Protein AF-0000000080441624 (afdb_homodimer)

Organism: Brassica campestris (NCBI:txid3711)

Radius of gyration: 22.71 Å; Cα contacts (8 Å, |Δi|>4): 650; chains: 2; bounding box: 48×63×64 Å

Sequence (480 aa):
MASLTKIACPIVMTSLLIFSRSLISMWFLSHLGKVELAGGALAMGFGNITGVSVLKGLSVGMDPICGQAFGAKRWTVLSHTFQKMFCLLTAVSIPIAVAWLNIEPIFLRLGQDPDITRVAKSYMVFFVPELLAQAMLHPLRTFLRTQGLTSPLTISAIISILLHPLFNYVFVVRMRLGVEGVAVAMAFNTMNINVGLLVYTCFSDSLIKPWQGLALRSLFRGWWPLLSRAAPIYFKPTFFMASLTKIACPIVMTSLLIFSRSLISMWFLSHLGKVELAGGALAMGFGNITGVSVLKGLSVGMDPICGQAFGAKRWTVLSHTFQKMFCLLTAVSIPIAVAWLNIEPIFLRLGQDPDITRVAKSYMVFFVPELLAQAMLHPLRTFLRTQGLTSPLTISAIISILLHPLFNYVFVVRMRLGVEGVAVAMAFNTMNINVGLLVYTCFSDSLIKPWQGLALRSLFRGWWPLLSRAAPIYFKPTFF

Structure (mmCIF, N/CA/C/O backbone):
data_AF-0000000080441624-model_v1
#
loop_
_entity.id
_entity.type
_entity.pdbx_description
1 polymer 'Polysaccharide biosynthesis protein C-terminal domain-containing protein'
#
loop_
_atom_site.group_PDB
_atom_site.id
_atom_site.type_symbol
_atom_site.label_atom_id
_atom_site.label_alt_id
_atom_site.label_comp_id
_atom_site.label_asym_id
_atom_site.label_entity_id
_atom_site.label_seq_id
_atom_site.pdbx_PDB_ins_code
_atom_site.Cartn_x
_atom_site.Cartn_y
_atom_site.Cartn_z
_atom_site.occupancy
_atom_site.B_iso_or_equiv
_atom_site.auth_seq_id
_atom_site.auth_comp_id
_atom_site.auth_asym_id
_atom_site.auth_atom_id
_atom_site.pdbx_PDB_model_num
ATOM 1 N N . MET A 1 1 ? -13.398 19.281 -4.23 1 57.91 1 MET A N 1
ATOM 2 C CA . MET A 1 1 ? -13.289 18.016 -4.926 1 57.91 1 MET A CA 1
ATOM 3 C C . MET A 1 1 ? -12.172 18.047 -5.961 1 57.91 1 MET A C 1
ATOM 5 O O . MET A 1 1 ? -11.398 17.094 -6.082 1 57.91 1 MET A O 1
ATOM 9 N N . ALA A 1 2 ? -12.016 19.172 -6.527 1 62.81 2 ALA A N 1
ATOM 10 C CA . ALA A 1 2 ? -11.023 19.266 -7.594 1 62.81 2 ALA A CA 1
ATOM 11 C C . ALA A 1 2 ? -9.609 19.109 -7.035 1 62.81 2 ALA A C 1
ATOM 13 O O . ALA A 1 2 ? -8.773 18.406 -7.617 1 62.81 2 ALA A O 1
ATOM 14 N N . SER A 1 3 ? -9.398 19.641 -5.77 1 68.75 3 SER A N 1
ATOM 15 C CA . SER A 1 3 ? -8.07 19.531 -5.168 1 68.75 3 SER A CA 1
ATOM 16 C C . SER A 1 3 ? -7.754 18.094 -4.777 1 68.75 3 SER A C 1
ATOM 18 O O . SER A 1 3 ? -6.641 17.625 -4.996 1 68.75 3 SER A O 1
ATOM 20 N N . LEU A 1 4 ? -8.75 17.469 -4.332 1 74.12 4 LEU A N 1
ATOM 21 C CA . LEU A 1 4 ? -8.562 16.078 -3.924 1 74.12 4 LEU A CA 1
ATOM 22 C C . LEU A 1 4 ? -8.258 15.203 -5.129 1 74.12 4 LEU A C 1
ATOM 24 O O . LEU A 1 4 ? -7.371 14.344 -5.066 1 74.12 4 LEU A O 1
ATOM 28 N N . THR A 1 5 ? -9.008 15.57 -6.203 1 75.62 5 THR A N 1
ATOM 29 C CA . THR A 1 5 ? -8.82 14.758 -7.402 1 75.62 5 THR A CA 1
ATOM 30 C C . THR A 1 5 ? -7.457 15.047 -8.039 1 75.62 5 THR A C 1
ATOM 32 O O . THR A 1 5 ? -6.828 14.141 -8.594 1 75.62 5 THR A O 1
ATOM 35 N N . LYS A 1 6 ? -7.02 16.297 -7.863 1 79 6 LYS A N 1
ATOM 36 C CA . LYS A 1 6 ? -5.727 16.688 -8.422 1 79 6 LYS A CA 1
ATOM 37 C C . LYS A 1 6 ? -4.582 15.969 -7.699 1 79 6 LYS A C 1
ATOM 39 O O . LYS A 1 6 ? -3.562 15.648 -8.312 1 79 6 LYS A O 1
ATOM 44 N N . ILE A 1 7 ? -4.828 15.688 -6.496 1 75.88 7 ILE A N 1
ATOM 45 C CA . ILE A 1 7 ? -3.816 14.992 -5.707 1 75.88 7 ILE A CA 1
ATOM 46 C C . ILE A 1 7 ? -4.016 13.484 -5.82 1 75.88 7 ILE A C 1
ATOM 48 O O . ILE A 1 7 ? -3.051 12.742 -6.023 1 75.88 7 ILE A O 1
ATOM 52 N N . ALA A 1 8 ? -5.215 13.102 -5.871 1 80.38 8 ALA A N 1
ATOM 53 C CA . ALA A 1 8 ? -5.547 11.688 -5.773 1 80.38 8 ALA A CA 1
ATOM 54 C C . ALA A 1 8 ? -5.328 10.977 -7.109 1 80.38 8 ALA A C 1
ATOM 56 O O . ALA A 1 8 ? -4.879 9.828 -7.145 1 80.38 8 ALA A O 1
ATOM 57 N N . CYS A 1 9 ? -5.566 11.562 -8.203 1 83.69 9 CYS A N 1
ATOM 58 C CA . CYS A 1 9 ? -5.504 10.922 -9.508 1 83.69 9 CYS A CA 1
ATOM 59 C C . CYS A 1 9 ? -4.074 10.523 -9.859 1 83.69 9 CYS A C 1
ATOM 61 O O . CYS A 1 9 ? -3.818 9.375 -10.227 1 83.69 9 CYS A O 1
ATOM 63 N N . PRO A 1 10 ? -3.16 11.445 -9.672 1 83.5 10 PRO A N 1
ATOM 64 C CA . PRO A 1 10 ? -1.771 11.047 -9.906 1 83.5 10 PRO A CA 1
ATOM 65 C C . PRO A 1 10 ? -1.329 9.883 -9.016 1 83.5 10 PRO A C 1
ATOM 67 O O . PRO A 1 10 ? -0.574 9.016 -9.461 1 83.5 10 PRO A O 1
ATOM 70 N N . ILE A 1 11 ? -1.864 9.852 -7.895 1 81.81 11 ILE A N 1
ATOM 71 C CA . ILE A 1 11 ? -1.479 8.805 -6.953 1 81.81 11 ILE A CA 1
ATOM 72 C C . ILE A 1 11 ? -2.016 7.457 -7.426 1 81.81 11 ILE A C 1
ATOM 74 O O . ILE A 1 11 ? -1.296 6.457 -7.414 1 81.81 11 ILE A O 1
ATOM 78 N N . VAL A 1 12 ? -3.195 7.438 -7.895 1 84.12 12 VAL A N 1
ATOM 79 C CA . VAL A 1 12 ? -3.795 6.219 -8.43 1 84.12 12 VAL A CA 1
ATOM 80 C C . VAL A 1 12 ? -2.996 5.738 -9.641 1 84.12 12 VAL A C 1
ATOM 82 O O . VAL A 1 12 ? -2.699 4.547 -9.758 1 84.12 12 VAL A O 1
ATOM 85 N N . MET A 1 13 ? -2.678 6.617 -10.406 1 86.38 13 MET A N 1
ATOM 86 C CA . MET A 1 13 ? -1.897 6.293 -11.594 1 86.38 13 MET A CA 1
ATOM 87 C C . MET A 1 13 ? -0.553 5.684 -11.211 1 86.38 13 MET A C 1
ATOM 89 O O . MET A 1 13 ? -0.123 4.695 -11.812 1 86.38 13 MET A O 1
ATOM 93 N N . THR A 1 14 ? 0.026 6.301 -10.258 1 86.88 14 THR A N 1
ATOM 94 C CA . THR A 1 14 ? 1.32 5.805 -9.805 1 86.88 14 THR A CA 1
ATOM 95 C C . THR A 1 14 ? 1.199 4.379 -9.281 1 86.88 14 THR A C 1
ATOM 97 O O . THR A 1 14 ? 2.057 3.535 -9.555 1 86.88 14 THR A O 1
ATOM 100 N N . SER A 1 15 ? 0.177 4.137 -8.562 1 83.62 15 SER A N 1
ATOM 101 C CA . SER A 1 15 ? -0.032 2.807 -8.008 1 83.62 15 SER A CA 1
ATOM 102 C C . SER A 1 15 ? -0.187 1.763 -9.109 1 83.62 15 SER A C 1
ATOM 104 O O . SER A 1 15 ? 0.355 0.661 -9.008 1 83.62 15 SER A O 1
ATOM 106 N N . LEU A 1 16 ? -0.844 2.082 -10.125 1 81.88 16 LEU A N 1
ATOM 107 C CA . LEU A 1 16 ? -1.052 1.18 -11.258 1 81.88 16 LEU A CA 1
ATOM 108 C C . LEU A 1 16 ? 0.255 0.932 -12 1 81.88 16 LEU A C 1
ATOM 110 O O . LEU A 1 16 ? 0.522 -0.191 -12.438 1 81.88 16 LEU A O 1
ATOM 114 N N . LEU A 1 17 ? 0.977 1.974 -12.102 1 85.94 17 LEU A N 1
ATOM 115 C CA . LEU A 1 17 ? 2.27 1.861 -12.766 1 85.94 17 LEU A CA 1
ATOM 116 C C . LEU A 1 17 ? 3.207 0.945 -11.984 1 85.94 17 LEU A C 1
ATOM 118 O O . LEU A 1 17 ? 3.861 0.078 -12.562 1 85.94 17 LEU A O 1
ATOM 122 N N . ILE A 1 18 ? 3.156 1.083 -10.672 1 81.81 18 ILE A N 1
ATOM 123 C CA . ILE A 1 18 ? 4.008 0.263 -9.82 1 81.81 18 ILE A CA 1
ATOM 124 C C . ILE A 1 18 ? 3.559 -1.195 -9.891 1 81.81 18 ILE A C 1
ATOM 126 O O . ILE A 1 18 ? 4.391 -2.105 -9.914 1 81.81 18 ILE A O 1
ATOM 130 N N . PHE A 1 19 ? 2.318 -1.406 -10.039 1 80.38 19 PHE A N 1
ATOM 131 C CA . PHE A 1 19 ? 1.807 -2.764 -10.195 1 80.38 19 PHE A CA 1
ATOM 132 C C . PHE A 1 19 ? 2.223 -3.346 -11.539 1 80.38 19 PHE A C 1
ATOM 134 O O . PHE A 1 19 ? 2.543 -4.535 -11.641 1 80.38 19 PHE A O 1
ATOM 141 N N . SER A 1 20 ? 2.25 -2.57 -12.539 1 86.38 20 SER A N 1
ATOM 142 C CA . SER A 1 20 ? 2.639 -3.006 -13.875 1 86.38 20 SER A CA 1
ATOM 143 C C . SER A 1 20 ? 4.082 -3.5 -13.898 1 86.38 20 SER A C 1
ATOM 145 O O . SER A 1 20 ? 4.426 -4.391 -14.68 1 86.38 20 SER A O 1
ATOM 147 N N . ARG A 1 21 ? 4.848 -2.91 -13.047 1 89.5 21 ARG A N 1
ATOM 148 C CA . ARG A 1 21 ? 6.242 -3.32 -12.93 1 89.5 21 ARG A CA 1
ATOM 149 C C . ARG A 1 21 ? 6.355 -4.801 -12.594 1 89.5 21 ARG A C 1
ATOM 151 O O . ARG A 1 21 ? 7.203 -5.508 -13.141 1 89.5 21 ARG A O 1
ATOM 158 N N . SER A 1 22 ? 5.535 -5.23 -11.734 1 87.19 22 SER A N 1
ATOM 159 C CA . SER A 1 22 ? 5.535 -6.633 -11.328 1 87.19 22 SER A CA 1
ATOM 160 C C . SER A 1 22 ? 5.109 -7.543 -12.477 1 87.19 22 SER A C 1
ATOM 162 O O . SER A 1 22 ? 5.66 -8.633 -12.656 1 87.19 22 SER A O 1
ATOM 164 N N . LEU A 1 23 ? 4.203 -7.09 -13.297 1 83.31 23 LEU A N 1
ATOM 165 C CA . LEU A 1 23 ? 3.721 -7.875 -14.422 1 83.31 23 LEU A CA 1
ATOM 166 C C . LEU A 1 23 ? 4.809 -8.039 -15.477 1 83.31 23 LEU A C 1
ATOM 168 O O . LEU A 1 23 ? 4.977 -9.125 -16.047 1 83.31 23 LEU A O 1
ATOM 172 N N . ILE A 1 24 ? 5.484 -7.016 -15.703 1 92.19 24 ILE A N 1
ATOM 173 C CA . ILE A 1 24 ? 6.566 -7.047 -16.688 1 92.19 24 ILE A CA 1
ATOM 174 C C . ILE A 1 24 ? 7.66 -8 -16.219 1 92.19 24 ILE A C 1
ATOM 176 O O . ILE A 1 24 ? 8.18 -8.797 -17 1 92.19 24 ILE A O 1
ATOM 180 N N . SER A 1 25 ? 7.996 -7.934 -14.945 1 93.38 25 SER A N 1
ATOM 181 C CA . SER A 1 25 ? 9.016 -8.82 -14.391 1 93.38 25 SER A CA 1
ATOM 182 C C . SER A 1 25 ? 8.578 -10.281 -14.477 1 93.38 25 SER A C 1
ATOM 184 O O . SER A 1 25 ? 9.391 -11.156 -14.805 1 93.38 25 SER A O 1
ATOM 186 N N . MET A 1 26 ? 7.336 -10.492 -14.203 1 88.5 26 MET A N 1
ATOM 187 C CA . MET A 1 26 ? 6.812 -11.852 -14.289 1 88.5 26 MET A CA 1
ATOM 188 C C . MET A 1 26 ? 6.852 -12.367 -15.719 1 88.5 26 MET A C 1
ATOM 190 O O . MET A 1 26 ? 7.078 -13.555 -15.953 1 88.5 26 MET A O 1
ATOM 194 N N . TRP A 1 27 ? 6.633 -11.508 -16.625 1 89.81 27 TRP A N 1
ATOM 195 C CA . TRP A 1 27 ? 6.684 -11.859 -18.047 1 89.81 27 TRP A CA 1
ATOM 196 C C . TRP A 1 27 ? 8.086 -12.328 -18.438 1 89.81 27 TRP A C 1
ATOM 198 O O . TRP A 1 27 ? 8.234 -13.336 -19.141 1 89.81 27 TRP A O 1
ATOM 208 N N . PHE A 1 28 ? 9.055 -11.75 -18.031 1 94.38 28 PHE A N 1
ATOM 209 C CA . PHE A 1 28 ? 10.43 -12.125 -18.359 1 94.38 28 PHE A CA 1
ATOM 210 C C . PHE A 1 28 ? 10.805 -13.422 -17.641 1 94.38 28 PHE A C 1
ATOM 212 O O . PHE A 1 28 ? 11.516 -14.258 -18.203 1 94.38 28 PHE A O 1
ATOM 219 N N . LEU A 1 29 ? 10.336 -13.578 -16.438 1 92.88 29 LEU A N 1
ATOM 220 C CA . LEU A 1 29 ? 10.609 -14.805 -15.695 1 92.88 29 LEU A CA 1
ATOM 221 C C . LEU A 1 29 ? 9.992 -16.016 -16.406 1 92.88 29 LEU A C 1
ATOM 223 O O . LEU A 1 29 ? 10.586 -17.094 -16.422 1 92.88 29 LEU A O 1
ATOM 227 N N . SER A 1 30 ? 8.82 -15.805 -17 1 87.88 30 SER A N 1
ATOM 228 C CA . SER A 1 30 ? 8.117 -16.891 -17.688 1 87.88 30 SER A CA 1
ATOM 229 C C . SER A 1 30 ? 8.898 -17.375 -18.891 1 87.88 30 SER A C 1
ATOM 231 O O . SER A 1 30 ? 8.828 -18.547 -19.25 1 87.88 30 SER A O 1
ATOM 233 N N . HIS A 1 31 ? 9.641 -16.547 -19.516 1 94.12 31 HIS A N 1
ATOM 234 C CA . HIS A 1 31 ? 10.414 -16.906 -20.703 1 94.12 31 HIS A CA 1
ATOM 235 C C . HIS A 1 31 ? 11.719 -17.594 -20.328 1 94.12 31 HIS A C 1
ATOM 237 O O . HIS A 1 31 ? 12.367 -18.219 -21.172 1 94.12 31 HIS A O 1
ATOM 243 N N . LEU A 1 32 ? 12.117 -17.5 -19.094 1 94.31 32 LEU A N 1
ATOM 244 C CA . LEU A 1 32 ? 13.328 -18.172 -18.641 1 94.31 32 LEU A CA 1
ATOM 245 C C . LEU A 1 32 ? 13.055 -19.641 -18.344 1 94.31 32 LEU A C 1
ATOM 247 O O . LEU A 1 32 ? 13.922 -20.5 -18.562 1 94.31 32 LEU A O 1
ATOM 251 N N . GLY A 1 33 ? 11.93 -19.922 -17.734 1 93.06 33 GLY A N 1
ATOM 252 C CA . GLY A 1 33 ? 11.555 -21.297 -17.422 1 93.06 33 GLY A CA 1
ATOM 253 C C . GLY A 1 33 ? 10.562 -21.406 -16.281 1 93.06 33 GLY A C 1
ATOM 254 O O . GLY A 1 33 ? 10.273 -20.406 -15.609 1 93.06 33 GLY A O 1
ATOM 255 N N . LYS A 1 34 ? 10.086 -22.609 -16.109 1 87.62 34 LYS A N 1
ATOM 256 C CA . LYS A 1 34 ? 9.078 -22.844 -15.086 1 87.62 34 LYS A CA 1
ATOM 257 C C . LYS A 1 34 ? 9.664 -22.703 -13.688 1 87.62 34 LYS A C 1
ATOM 259 O O . LYS A 1 34 ? 9.031 -22.125 -12.797 1 87.62 34 LYS A O 1
ATOM 264 N N . VAL A 1 35 ? 10.812 -23.219 -13.516 1 90.62 35 VAL A N 1
ATOM 265 C CA . VAL A 1 35 ? 11.477 -23.141 -12.227 1 90.62 35 VAL A CA 1
ATOM 266 C C . VAL A 1 35 ? 11.844 -21.688 -11.922 1 90.62 35 VAL A C 1
ATOM 268 O O . VAL A 1 35 ? 11.703 -21.234 -10.781 1 90.62 35 VAL A O 1
ATOM 271 N N . GLU A 1 36 ? 12.305 -20.984 -12.977 1 94.06 36 GLU A N 1
ATOM 272 C CA . GLU A 1 36 ? 12.664 -19.578 -12.836 1 94.06 36 GLU A CA 1
ATOM 273 C C . GLU A 1 36 ? 11.445 -18.719 -12.516 1 94.06 36 GLU A C 1
ATOM 275 O O . GLU A 1 36 ? 11.516 -17.797 -11.703 1 94.06 36 GLU A O 1
ATOM 280 N N . LEU A 1 37 ? 10.391 -19.078 -13.148 1 87.12 37 LEU A N 1
ATOM 281 C CA . LEU A 1 37 ? 9.148 -18.375 -12.867 1 87.12 37 LEU A CA 1
ATOM 282 C C . LEU A 1 37 ? 8.68 -18.641 -11.438 1 87.12 37 LEU A C 1
ATOM 284 O O . LEU A 1 37 ? 8.328 -17.703 -10.719 1 87.12 37 LEU A O 1
ATOM 288 N N . ALA A 1 38 ? 8.703 -19.875 -11.023 1 84.06 38 ALA A N 1
ATOM 289 C CA . ALA A 1 38 ? 8.242 -20.25 -9.688 1 84.06 38 ALA A CA 1
ATOM 290 C C . ALA A 1 38 ? 9.141 -19.656 -8.609 1 84.06 38 ALA A C 1
ATOM 292 O O . ALA A 1 38 ? 8.656 -19.078 -7.633 1 84.06 38 ALA A O 1
ATOM 293 N N . GLY A 1 39 ? 10.414 -19.781 -8.805 1 91.31 39 GLY A N 1
ATOM 294 C CA . GLY A 1 39 ? 11.367 -19.234 -7.852 1 91.31 39 GLY A CA 1
ATOM 295 C C . GLY A 1 39 ? 11.344 -17.719 -7.781 1 91.31 39 GLY A C 1
ATOM 296 O O . GLY A 1 39 ? 11.391 -17.141 -6.695 1 91.31 39 GLY A O 1
ATOM 297 N N . GLY A 1 40 ? 11.273 -17.094 -8.953 1 93.12 40 GLY A N 1
ATOM 298 C CA . GLY A 1 40 ? 11.18 -15.648 -9 1 93.12 40 GLY A CA 1
ATOM 299 C C . GLY A 1 40 ? 9.93 -15.109 -8.336 1 93.12 40 GLY A C 1
ATOM 300 O O . GLY A 1 40 ? 9.992 -14.133 -7.59 1 93.12 40 GLY A O 1
ATOM 301 N N . ALA A 1 41 ? 8.828 -15.711 -8.602 1 86.5 41 ALA A N 1
ATOM 302 C CA . ALA A 1 41 ? 7.555 -15.305 -8.008 1 86.5 41 ALA A CA 1
ATOM 303 C C . ALA A 1 41 ? 7.59 -15.438 -6.488 1 86.5 41 ALA A C 1
ATOM 305 O O . ALA A 1 41 ? 7.117 -14.562 -5.766 1 86.5 41 ALA A O 1
ATOM 306 N N . LEU A 1 42 ? 8.141 -16.531 -6.062 1 84.94 42 LEU A N 1
ATOM 307 C CA . LEU A 1 42 ? 8.289 -16.766 -4.629 1 84.94 42 LEU A CA 1
ATOM 308 C C . LEU A 1 42 ? 9.148 -15.68 -3.99 1 84.94 42 LEU A C 1
ATOM 310 O O . LEU A 1 42 ? 8.789 -15.133 -2.943 1 84.94 42 LEU A O 1
ATOM 314 N N . ALA A 1 43 ? 10.219 -15.391 -4.613 1 93.31 43 ALA A N 1
ATOM 315 C CA . ALA A 1 43 ? 11.141 -14.375 -4.102 1 93.31 43 ALA A CA 1
ATOM 316 C C . ALA A 1 43 ? 10.492 -12.992 -4.113 1 93.31 43 ALA A C 1
ATOM 318 O O . ALA A 1 43 ? 10.648 -12.227 -3.162 1 93.31 43 ALA A O 1
ATOM 319 N N . MET A 1 44 ? 9.781 -12.672 -5.145 1 90.94 44 MET A N 1
ATOM 320 C CA . MET A 1 44 ? 9.102 -11.383 -5.246 1 90.94 44 MET A CA 1
ATOM 321 C C . MET A 1 44 ? 8.062 -11.227 -4.145 1 90.94 44 MET A C 1
ATOM 323 O O . MET A 1 44 ? 7.992 -10.18 -3.496 1 90.94 44 MET A O 1
ATOM 327 N N . GLY A 1 45 ? 7.285 -12.234 -4.008 1 84.69 45 GLY A N 1
ATOM 328 C CA . GLY A 1 45 ? 6.293 -12.203 -2.943 1 84.69 45 GLY A CA 1
ATOM 329 C C . GLY A 1 45 ? 6.902 -12.055 -1.562 1 84.69 45 GLY A C 1
ATOM 330 O O . GLY A 1 45 ? 6.48 -11.203 -0.777 1 84.69 45 GLY A O 1
ATOM 331 N N . PHE A 1 46 ? 7.883 -12.867 -1.325 1 87.19 46 PHE A N 1
ATOM 332 C CA . PHE A 1 46 ? 8.547 -12.859 -0.029 1 87.19 46 PHE A CA 1
ATOM 333 C C . PHE A 1 46 ? 9.25 -11.531 0.211 1 87.19 46 PHE A C 1
ATOM 335 O O . PHE A 1 46 ? 9.188 -10.977 1.312 1 87.19 46 PHE A O 1
ATOM 342 N N . GLY A 1 47 ? 9.922 -11.039 -0.794 1 92.25 47 GLY A N 1
ATOM 343 C CA . GLY A 1 47 ? 10.586 -9.75 -0.693 1 92.25 47 GLY A CA 1
ATOM 344 C C . GLY A 1 47 ? 9.625 -8.602 -0.457 1 92.25 47 GLY A C 1
ATOM 345 O O . GLY A 1 47 ? 9.93 -7.676 0.298 1 92.25 47 GLY A O 1
ATOM 346 N N . ASN A 1 48 ? 8.508 -8.695 -1.109 1 88 48 ASN A N 1
ATOM 347 C CA . ASN A 1 48 ? 7.492 -7.664 -0.922 1 88 48 ASN A CA 1
ATOM 348 C C . ASN A 1 48 ? 6.961 -7.656 0.508 1 88 48 ASN A C 1
ATOM 350 O O . ASN A 1 48 ? 6.805 -6.594 1.11 1 88 48 ASN A O 1
ATOM 354 N N . ILE A 1 49 ? 6.805 -8.773 1.061 1 83.88 49 ILE A N 1
ATOM 355 C CA . ILE A 1 49 ? 6.195 -8.914 2.379 1 83.88 49 ILE A CA 1
ATOM 356 C C . ILE A 1 49 ? 7.219 -8.578 3.459 1 83.88 49 ILE A C 1
ATOM 358 O O . ILE A 1 49 ? 6.93 -7.809 4.383 1 83.88 49 ILE A O 1
ATOM 362 N N . THR A 1 50 ? 8.391 -9.094 3.312 1 89.94 50 THR A N 1
ATOM 363 C CA . THR A 1 50 ? 9.359 -9 4.395 1 89.94 50 THR A CA 1
ATOM 364 C C . THR A 1 50 ? 10.195 -7.727 4.266 1 89.94 50 THR A C 1
ATOM 366 O O . THR A 1 50 ? 10.867 -7.32 5.215 1 89.94 50 THR A O 1
ATOM 369 N N . GLY A 1 51 ? 10.172 -7.109 3.129 1 93.75 51 GLY A N 1
ATOM 370 C CA . GLY A 1 51 ? 11.016 -5.941 2.916 1 93.75 51 GLY A CA 1
ATOM 371 C C . GLY A 1 51 ? 10.227 -4.703 2.541 1 93.75 51 GLY A C 1
ATOM 372 O O . GLY A 1 51 ? 9.992 -3.832 3.383 1 93.75 51 GLY A O 1
ATOM 373 N N . VAL A 1 52 ? 9.625 -4.75 1.367 1 90.25 52 VAL A N 1
ATOM 374 C CA . VAL A 1 52 ? 8.984 -3.572 0.791 1 90.25 52 VAL A CA 1
ATOM 375 C C . VAL A 1 52 ? 7.836 -3.117 1.686 1 90.25 52 VAL A C 1
ATOM 377 O O . VAL A 1 52 ? 7.711 -1.931 1.994 1 90.25 52 VAL A O 1
ATOM 380 N N . SER A 1 53 ? 7.047 -3.988 2.135 1 86.5 53 SER A N 1
ATOM 381 C CA . SER A 1 53 ? 5.895 -3.643 2.963 1 86.5 53 SER A CA 1
ATOM 382 C C . SER A 1 53 ? 6.336 -3.088 4.316 1 86.5 53 SER A C 1
ATOM 384 O O . SER A 1 53 ? 5.695 -2.186 4.859 1 86.5 53 SER A O 1
ATOM 386 N N . VAL A 1 54 ? 7.367 -3.59 4.836 1 89.62 54 VAL A N 1
ATOM 387 C CA . VAL A 1 54 ? 7.891 -3.129 6.117 1 89.62 54 VAL A CA 1
ATOM 388 C C . VAL A 1 54 ? 8.391 -1.692 5.984 1 89.62 54 VAL A C 1
ATOM 390 O O . VAL A 1 54 ? 8.055 -0.835 6.805 1 89.62 54 VAL A O 1
ATOM 393 N N . LEU A 1 55 ? 9.172 -1.46 4.961 1 93.25 55 LEU A N 1
ATOM 394 C CA . LEU A 1 55 ? 9.695 -0.117 4.73 1 93.25 55 LEU A CA 1
ATOM 395 C C . LEU A 1 55 ? 8.562 0.867 4.457 1 93.25 55 LEU A C 1
ATOM 397 O O . LEU A 1 55 ? 8.578 1.994 4.957 1 93.25 55 LEU A O 1
ATOM 401 N N . LYS A 1 56 ? 7.621 0.474 3.766 1 89.88 56 LYS A N 1
ATOM 402 C CA . LYS A 1 56 ? 6.457 1.312 3.486 1 89.88 56 LYS A CA 1
ATOM 403 C C . LYS A 1 56 ? 5.691 1.638 4.766 1 89.88 56 LYS A C 1
ATOM 405 O O . LYS A 1 56 ? 5.32 2.791 4.996 1 89.88 56 LYS A O 1
ATOM 410 N N . GLY A 1 57 ? 5.473 0.623 5.52 1 86.44 57 GLY A N 1
ATOM 411 C CA . GLY A 1 57 ? 4.762 0.816 6.77 1 86.44 57 GLY A CA 1
ATOM 412 C C . GLY A 1 57 ? 5.445 1.802 7.699 1 86.44 57 GLY A C 1
ATOM 413 O O . GLY A 1 57 ? 4.793 2.664 8.289 1 86.44 57 GLY A O 1
ATOM 414 N N . LEU A 1 58 ? 6.73 1.663 7.816 1 89.31 58 LEU A N 1
ATOM 415 C CA . LEU A 1 58 ? 7.492 2.576 8.656 1 89.31 58 LEU A CA 1
ATOM 416 C C . LEU A 1 58 ? 7.441 3.996 8.109 1 89.31 58 LEU A C 1
ATOM 418 O O . LEU A 1 58 ? 7.336 4.961 8.867 1 89.31 58 LEU A O 1
ATOM 422 N N . SER A 1 59 ? 7.484 4.086 6.84 1 92.06 59 SER A N 1
ATOM 423 C CA . SER A 1 59 ? 7.527 5.398 6.203 1 92.06 59 SER A CA 1
ATOM 424 C C . SER A 1 59 ? 6.203 6.137 6.367 1 92.06 59 SER A C 1
ATOM 426 O O . SER A 1 59 ? 6.172 7.367 6.422 1 92.06 59 SER A O 1
ATOM 428 N N . VAL A 1 60 ? 5.133 5.426 6.383 1 87.94 60 VAL A N 1
ATOM 429 C CA . VAL A 1 60 ? 3.816 6.039 6.531 1 87.94 60 VAL A CA 1
ATOM 430 C C . VAL A 1 60 ? 3.742 6.793 7.855 1 87.94 60 VAL A C 1
ATOM 432 O O . VAL A 1 60 ? 2.994 7.766 7.984 1 87.94 60 VAL A O 1
ATOM 435 N N . GLY A 1 61 ? 4.574 6.391 8.797 1 86.44 61 GLY A N 1
ATOM 436 C CA . GLY A 1 61 ? 4.617 7.035 10.102 1 86.44 61 GLY A CA 1
ATOM 437 C C . GLY A 1 61 ? 5.043 8.492 10.031 1 86.44 61 GLY A C 1
ATOM 438 O O . GLY A 1 61 ? 4.758 9.266 10.945 1 86.44 61 GLY A O 1
ATOM 439 N N . MET A 1 62 ? 5.605 8.859 8.969 1 89.94 62 MET A N 1
ATOM 440 C CA . MET A 1 62 ? 6.074 10.242 8.891 1 89.94 62 MET A CA 1
ATOM 441 C C . MET A 1 62 ? 5.004 11.148 8.297 1 89.94 62 MET A C 1
ATOM 443 O O . MET A 1 62 ? 5.109 12.375 8.375 1 89.94 62 MET A O 1
ATOM 447 N N . ASP A 1 63 ? 3.928 10.609 7.754 1 89.56 63 ASP A N 1
ATOM 448 C CA . ASP A 1 63 ? 2.92 11.383 7.035 1 89.56 63 ASP A CA 1
ATOM 449 C C . ASP A 1 63 ? 2.275 12.43 7.941 1 89.56 63 ASP A C 1
ATOM 451 O O . ASP A 1 63 ? 2.254 13.617 7.613 1 89.56 63 ASP A O 1
ATOM 455 N N . PRO A 1 64 ? 1.808 12 9.094 1 87.19 64 PRO A N 1
ATOM 456 C CA . PRO A 1 64 ? 1.158 13 9.945 1 87.19 64 PRO A CA 1
ATOM 457 C C . PRO A 1 64 ? 2.121 14.086 10.422 1 87.19 64 PRO A C 1
ATOM 459 O O . PRO A 1 64 ? 1.745 15.258 10.508 1 87.19 64 PRO A O 1
ATOM 462 N N . ILE A 1 65 ? 3.311 13.711 10.695 1 86.62 65 ILE A N 1
ATOM 463 C CA . ILE A 1 65 ? 4.301 14.664 11.188 1 86.62 65 ILE A CA 1
ATOM 464 C C . ILE A 1 65 ? 4.621 15.688 10.102 1 86.62 65 ILE A C 1
ATOM 466 O O . ILE A 1 65 ? 4.641 16.891 10.367 1 86.62 65 ILE A O 1
ATOM 470 N N . CYS A 1 66 ? 4.809 15.203 8.961 1 89.69 66 CYS A N 1
ATOM 471 C CA . CYS A 1 66 ? 5.133 16.094 7.855 1 89.69 66 CYS A CA 1
ATOM 472 C C . CYS A 1 66 ? 3.951 16.984 7.508 1 89.69 66 CYS A C 1
ATOM 474 O O . CYS A 1 66 ? 4.125 18.172 7.23 1 89.69 66 CYS A O 1
ATOM 476 N N . GLY A 1 67 ? 2.773 16.438 7.504 1 87.69 67 GLY A N 1
ATOM 477 C CA . GLY A 1 67 ? 1.588 17.25 7.242 1 87.69 67 GLY A CA 1
ATOM 478 C C . GLY A 1 67 ? 1.38 18.344 8.258 1 87.69 67 GLY A C 1
ATOM 479 O O . GLY A 1 67 ? 1.11 19.5 7.887 1 87.69 67 GLY A O 1
ATOM 480 N N . GLN A 1 68 ? 1.526 18 9.438 1 85.69 68 GLN A N 1
ATOM 481 C CA . GLN A 1 68 ? 1.359 18.984 10.508 1 85.69 68 GLN A CA 1
ATOM 482 C C . GLN A 1 68 ? 2.434 20.062 10.445 1 85.69 68 GLN A C 1
ATOM 484 O O . GLN A 1 68 ? 2.143 21.25 10.617 1 85.69 68 GLN A O 1
ATOM 489 N N . ALA A 1 69 ? 3.656 19.578 10.273 1 86 69 ALA A N 1
ATOM 490 C CA . ALA A 1 69 ? 4.766 20.531 10.172 1 86 69 ALA A CA 1
ATOM 491 C C . ALA A 1 69 ? 4.555 21.5 9.023 1 86 69 ALA A C 1
ATOM 493 O O . ALA A 1 69 ? 4.781 22.703 9.172 1 86 69 ALA A O 1
ATOM 494 N N . PHE A 1 70 ? 4.121 21.047 7.957 1 86.5 70 PHE A N 1
ATOM 495 C CA . PHE A 1 70 ? 3.877 21.875 6.785 1 86.5 70 PHE A CA 1
ATOM 496 C C . PHE A 1 70 ? 2.73 22.859 7.043 1 86.5 70 PHE A C 1
ATOM 498 O O . PHE A 1 70 ? 2.824 24.031 6.699 1 86.5 70 PHE A O 1
ATOM 505 N N . GLY A 1 71 ? 1.706 22.375 7.598 1 82.94 71 GLY A N 1
ATOM 506 C CA . GLY A 1 71 ? 0.569 23.219 7.922 1 82.94 71 GLY A CA 1
ATOM 507 C C . GLY A 1 71 ? 0.907 24.312 8.914 1 82.94 71 GLY A C 1
ATOM 508 O O . GLY A 1 71 ? 0.382 25.422 8.82 1 82.94 71 GLY A O 1
ATOM 509 N N . ALA A 1 72 ? 1.785 23.969 9.75 1 83.56 72 ALA A N 1
ATOM 510 C CA . ALA A 1 72 ? 2.207 24.922 10.773 1 83.56 72 ALA A CA 1
ATOM 511 C C . ALA A 1 72 ? 3.395 25.75 10.297 1 83.56 72 ALA A C 1
ATOM 513 O O . ALA A 1 72 ? 3.945 26.547 11.055 1 83.56 72 ALA A O 1
ATOM 514 N N . LYS A 1 73 ? 3.879 25.469 9.133 1 83.44 73 LYS A N 1
ATOM 515 C CA . LYS A 1 73 ? 4.988 26.188 8.508 1 83.44 73 LYS A CA 1
ATOM 516 C C . LYS A 1 73 ? 6.281 25.984 9.289 1 83.44 73 LYS A C 1
ATOM 518 O O . LYS A 1 73 ? 7.039 26.938 9.5 1 83.44 73 LYS A O 1
ATOM 523 N N . ARG A 1 74 ? 6.402 24.859 9.836 1 83.94 74 ARG A N 1
ATOM 524 C CA . ARG A 1 74 ? 7.648 24.469 10.484 1 83.94 74 ARG A CA 1
ATOM 525 C C . ARG A 1 74 ? 8.531 23.672 9.539 1 83.94 74 ARG A C 1
ATOM 527 O O . ARG A 1 74 ? 8.633 22.438 9.656 1 83.94 74 ARG A O 1
ATOM 534 N N . TRP A 1 75 ? 9.32 24.344 8.828 1 82.5 75 TRP A N 1
ATOM 535 C CA . TRP A 1 75 ? 10.07 23.75 7.719 1 82.5 75 TRP A CA 1
ATOM 536 C C . TRP A 1 75 ? 11.234 22.922 8.234 1 82.5 75 TRP A C 1
ATOM 538 O O . TRP A 1 75 ? 11.602 21.906 7.625 1 82.5 75 TRP A O 1
ATOM 548 N N . THR A 1 76 ? 11.773 23.312 9.281 1 82.31 76 THR A N 1
ATOM 549 C CA . THR A 1 76 ? 12.898 22.578 9.859 1 82.31 76 THR A CA 1
ATOM 550 C C . THR A 1 76 ? 12.461 21.172 10.297 1 82.31 76 THR A C 1
ATOM 552 O O . THR A 1 76 ? 13.203 20.203 10.125 1 82.31 76 THR A O 1
ATOM 555 N N . VAL A 1 77 ? 11.242 21.094 10.812 1 83.38 77 VAL A N 1
ATOM 556 C CA . VAL A 1 77 ? 10.711 19.797 11.242 1 83.38 77 VAL A CA 1
ATOM 557 C C . VAL A 1 77 ? 10.469 18.906 10.031 1 83.38 77 VAL A C 1
ATOM 559 O O . VAL A 1 77 ? 10.703 17.703 10.086 1 83.38 77 VAL A O 1
ATOM 562 N N . LEU A 1 78 ? 10.086 19.484 9 1 85.5 78 LEU A N 1
ATOM 563 C CA . LEU A 1 78 ? 9.836 18.734 7.77 1 85.5 78 LEU A CA 1
ATOM 564 C C . LEU A 1 78 ? 11.125 18.125 7.234 1 85.5 78 LEU A C 1
ATOM 566 O O . LEU A 1 78 ? 11.164 16.922 6.941 1 85.5 78 LEU A O 1
ATOM 570 N N . SER A 1 79 ? 12.125 18.906 7.16 1 84.19 79 SER A N 1
ATOM 571 C CA . SER A 1 79 ? 13.406 18.438 6.633 1 84.19 79 SER A CA 1
ATOM 572 C C . SER A 1 79 ? 14.047 17.422 7.559 1 84.19 79 SER A C 1
ATOM 574 O O . SER A 1 79 ? 14.617 16.422 7.098 1 84.19 79 SER A O 1
ATOM 576 N N . HIS A 1 80 ? 13.93 17.656 8.844 1 85.69 80 HIS A N 1
ATOM 577 C CA . HIS A 1 80 ? 14.508 16.734 9.812 1 85.69 80 HIS A CA 1
ATOM 578 C C . HIS A 1 80 ? 13.781 15.391 9.797 1 85.69 80 HIS A C 1
ATOM 580 O O . HIS A 1 80 ? 14.398 14.336 9.969 1 85.69 80 HIS A O 1
ATOM 586 N N . THR A 1 81 ? 12.5 15.461 9.641 1 87.56 81 THR A N 1
ATOM 587 C CA . THR A 1 81 ? 11.719 14.227 9.586 1 87.56 81 THR A CA 1
ATOM 588 C C . THR A 1 81 ? 12.117 13.391 8.367 1 87.56 81 THR A C 1
ATOM 590 O O . THR A 1 81 ? 12.211 12.164 8.461 1 87.56 81 THR A O 1
ATOM 593 N N . PHE A 1 82 ? 12.344 14.062 7.281 1 88.25 82 PHE A N 1
ATOM 594 C CA . PHE A 1 82 ? 12.805 13.391 6.074 1 88.25 82 PHE A CA 1
ATOM 595 C C . PHE A 1 82 ? 14.117 12.664 6.328 1 88.25 82 PHE A C 1
ATOM 597 O O . PHE A 1 82 ? 14.25 11.477 6.016 1 88.25 82 PHE A O 1
ATOM 604 N N . GLN A 1 83 ? 15.023 13.359 6.879 1 87.44 83 GLN A N 1
ATOM 605 C CA . GLN A 1 83 ? 16.359 12.812 7.113 1 87.44 83 GLN A CA 1
ATOM 606 C C . GLN A 1 83 ? 16.312 11.656 8.109 1 87.44 83 GLN A C 1
ATOM 608 O O . GLN A 1 83 ? 16.969 10.633 7.91 1 87.44 83 GLN A O 1
ATOM 613 N N . LYS A 1 84 ? 15.57 11.805 9.109 1 89.06 84 LYS A N 1
ATOM 614 C CA . LYS A 1 84 ? 15.453 10.773 10.133 1 89.06 84 LYS A CA 1
ATOM 615 C C . LYS A 1 84 ? 14.797 9.516 9.578 1 89.06 84 LYS A C 1
ATOM 617 O O . LYS A 1 84 ? 15.219 8.398 9.891 1 89.06 84 LYS A O 1
ATOM 622 N N . MET A 1 85 ? 13.805 9.781 8.812 1 92.5 85 MET A N 1
ATOM 623 C CA . MET A 1 85 ? 13.125 8.633 8.227 1 92.5 85 MET A CA 1
ATOM 624 C C . MET A 1 85 ? 14.031 7.902 7.242 1 92.5 85 MET A C 1
ATOM 626 O O . MET A 1 85 ? 14.055 6.672 7.207 1 92.5 85 MET A O 1
ATOM 630 N N . PHE A 1 86 ? 14.789 8.664 6.477 1 92.38 86 PHE A N 1
ATOM 631 C CA . PHE A 1 86 ? 15.719 8.039 5.547 1 92.38 86 PHE A CA 1
ATOM 632 C C . PHE A 1 86 ? 16.734 7.184 6.289 1 92.38 86 PHE A C 1
ATOM 634 O O . PHE A 1 86 ? 17.016 6.051 5.895 1 92.38 86 PHE A O 1
ATOM 641 N N . CYS A 1 87 ? 17.188 7.719 7.344 1 91.69 87 CYS A N 1
ATOM 642 C CA . CYS A 1 87 ? 18.172 6.996 8.148 1 91.69 87 CYS A CA 1
ATOM 643 C C . CYS A 1 87 ? 17.547 5.758 8.781 1 91.69 87 CYS A C 1
ATOM 645 O O . CYS A 1 87 ? 18.156 4.691 8.805 1 91.69 87 CYS A O 1
ATOM 647 N N . LEU A 1 88 ? 16.375 5.898 9.25 1 91.06 88 LEU A N 1
ATOM 648 C CA . LEU A 1 88 ? 15.688 4.785 9.883 1 91.06 88 LEU A CA 1
ATOM 649 C C . LEU A 1 88 ? 15.438 3.658 8.891 1 91.06 88 LEU A C 1
ATOM 651 O O . LEU A 1 88 ? 15.719 2.492 9.18 1 91.06 88 LEU A O 1
ATOM 655 N N . LEU A 1 89 ? 14.945 4.023 7.738 1 95.06 89 LEU A N 1
ATOM 656 C CA . LEU A 1 89 ? 14.641 3.01 6.734 1 95.06 89 LEU A CA 1
ATOM 657 C C . LEU A 1 89 ? 15.914 2.33 6.242 1 95.06 89 LEU A C 1
ATOM 659 O O . LEU A 1 89 ? 15.922 1.123 5.992 1 95.06 89 LEU A O 1
ATOM 663 N N . THR A 1 90 ? 16.984 3.109 6.129 1 95 90 THR A N 1
ATOM 664 C CA . THR A 1 90 ? 18.25 2.523 5.715 1 95 90 THR A CA 1
ATOM 665 C C . THR A 1 90 ? 18.781 1.556 6.777 1 95 90 THR A C 1
ATOM 667 O O . THR A 1 90 ? 19.25 0.462 6.449 1 95 90 THR A O 1
ATOM 670 N N . ALA A 1 91 ? 18.656 1.925 7.965 1 93.94 91 ALA A N 1
ATOM 671 C CA . ALA A 1 91 ? 19.094 1.073 9.062 1 93.94 91 ALA A CA 1
ATOM 672 C C . ALA A 1 91 ? 18.297 -0.223 9.117 1 93.94 91 ALA A C 1
ATOM 674 O O . ALA A 1 91 ? 18.859 -1.302 9.312 1 93.94 91 ALA A O 1
ATOM 675 N N . VAL A 1 92 ? 17.031 -0.15 8.961 1 93.94 92 VAL A N 1
ATOM 676 C CA . VAL A 1 92 ? 16.156 -1.314 9.023 1 93.94 92 VAL A CA 1
ATOM 677 C C . VAL A 1 92 ? 16.406 -2.221 7.824 1 93.94 92 VAL A C 1
ATOM 679 O O . VAL A 1 92 ? 16.234 -3.439 7.91 1 93.94 92 VAL A O 1
ATOM 682 N N . SER A 1 93 ? 16.828 -1.614 6.738 1 96.56 93 SER A N 1
ATOM 683 C CA . SER A 1 93 ? 17.094 -2.381 5.527 1 96.56 93 SER A CA 1
ATOM 684 C C . SER A 1 93 ? 18.266 -3.336 5.727 1 96.56 93 SER A C 1
ATOM 686 O O . SER A 1 93 ? 18.344 -4.379 5.074 1 96.56 93 SER A O 1
ATOM 688 N N . ILE A 1 94 ? 19.141 -3.027 6.613 1 95.81 94 ILE A N 1
ATOM 689 C CA . ILE A 1 94 ? 20.359 -3.811 6.809 1 95.81 94 ILE A CA 1
ATOM 690 C C . ILE A 1 94 ? 20 -5.195 7.344 1 95.81 94 ILE A C 1
ATOM 692 O O . ILE A 1 94 ? 20.359 -6.211 6.746 1 95.81 94 ILE A O 1
ATOM 696 N N . PRO A 1 95 ? 19.297 -5.32 8.453 1 95.94 95 PRO A N 1
ATOM 697 C CA . PRO A 1 95 ? 18.938 -6.664 8.922 1 95.94 95 PRO A CA 1
ATOM 698 C C . PRO A 1 95 ? 18.062 -7.418 7.922 1 95.94 95 PRO A C 1
ATOM 700 O O . PRO A 1 95 ? 18.141 -8.641 7.832 1 95.94 95 PRO A O 1
ATOM 703 N N . ILE A 1 96 ? 17.203 -6.75 7.23 1 96.31 96 ILE A N 1
ATOM 704 C CA . ILE A 1 96 ? 16.375 -7.395 6.215 1 96.31 96 ILE A CA 1
ATOM 705 C C . ILE A 1 96 ? 17.266 -7.98 5.121 1 96.31 96 ILE A C 1
ATOM 707 O O . ILE A 1 96 ? 17.062 -9.109 4.676 1 96.31 96 ILE A O 1
ATOM 711 N N . ALA A 1 97 ? 18.25 -7.199 4.707 1 97.44 97 ALA A N 1
ATOM 712 C CA . ALA A 1 97 ? 19.203 -7.656 3.695 1 97.44 97 ALA A CA 1
ATOM 713 C C . ALA A 1 97 ? 19.938 -8.906 4.16 1 97.44 97 ALA A C 1
ATOM 715 O O . ALA A 1 97 ? 20.125 -9.852 3.389 1 97.44 97 ALA A O 1
ATOM 716 N N . VAL A 1 98 ? 20.328 -8.922 5.395 1 96.5 98 VAL A N 1
ATOM 717 C CA . VAL A 1 98 ? 21.031 -10.07 5.953 1 96.5 98 VAL A CA 1
ATOM 718 C C . VAL A 1 98 ? 20.125 -11.297 5.957 1 96.5 98 VAL A C 1
ATOM 720 O O . VAL A 1 98 ? 20.562 -12.406 5.641 1 96.5 98 VAL A O 1
ATOM 723 N N . ALA A 1 99 ? 18.906 -11.148 6.289 1 95.5 99 ALA A N 1
ATOM 724 C CA . ALA A 1 99 ? 17.938 -12.242 6.281 1 95.5 99 ALA A CA 1
ATOM 725 C C . ALA A 1 99 ? 17.734 -12.789 4.871 1 95.5 99 ALA A C 1
ATOM 727 O O . ALA A 1 99 ? 17.625 -14 4.676 1 95.5 99 ALA A O 1
ATOM 728 N N . TRP A 1 100 ? 17.688 -11.852 3.92 1 96.06 100 TRP A N 1
ATOM 729 C CA . TRP A 1 100 ? 17.484 -12.25 2.531 1 96.06 100 TRP A CA 1
ATOM 730 C C . TRP A 1 100 ? 18.672 -13.062 2.021 1 96.06 100 TRP A C 1
ATOM 732 O O . TRP A 1 100 ? 18.5 -13.984 1.225 1 96.06 100 TRP A O 1
ATOM 742 N N . LEU A 1 101 ? 19.875 -12.695 2.475 1 95.81 101 LEU A N 1
ATOM 743 C CA . LEU A 1 101 ? 21.078 -13.383 2.041 1 95.81 101 LEU A CA 1
ATOM 744 C C . LEU A 1 101 ? 21.125 -14.812 2.588 1 95.81 101 LEU A C 1
ATOM 746 O O . LEU A 1 101 ? 21.797 -15.672 2.033 1 95.81 101 LEU A O 1
ATOM 750 N N . ASN A 1 102 ? 20.328 -15.062 3.672 1 94.69 102 ASN A N 1
ATOM 751 C CA . ASN A 1 102 ? 20.297 -16.375 4.305 1 94.69 102 ASN A CA 1
ATOM 752 C C . ASN A 1 102 ? 18.906 -17.016 4.227 1 94.69 102 ASN A C 1
ATOM 754 O O . ASN A 1 102 ? 18.453 -17.656 5.18 1 94.69 102 ASN A O 1
ATOM 758 N N . ILE A 1 103 ? 18.281 -16.859 3.154 1 93.44 103 ILE A N 1
ATOM 759 C CA . ILE A 1 103 ? 16.875 -17.234 3.059 1 93.44 103 ILE A CA 1
ATOM 760 C C . ILE A 1 103 ? 16.75 -18.719 2.732 1 93.44 103 ILE A C 1
ATOM 762 O O . ILE A 1 103 ? 15.711 -19.328 2.99 1 93.44 103 ILE A O 1
ATOM 766 N N . GLU A 1 104 ? 17.766 -19.297 2.201 1 94.06 104 GLU A N 1
ATOM 767 C CA . GLU A 1 104 ? 17.719 -20.656 1.66 1 94.06 104 GLU A CA 1
ATOM 768 C C . GLU A 1 104 ? 17.266 -21.656 2.721 1 94.06 104 GLU A C 1
ATOM 770 O O . GLU A 1 104 ? 16.344 -22.438 2.492 1 94.06 104 GLU A O 1
ATOM 775 N N . PRO A 1 105 ? 17.875 -21.672 3.91 1 93.5 105 PRO A N 1
ATOM 776 C CA . PRO A 1 105 ? 17.422 -22.625 4.926 1 93.5 105 PRO A CA 1
ATOM 777 C C . PRO A 1 105 ? 15.961 -22.422 5.316 1 93.5 105 PRO A C 1
ATOM 779 O O . PRO A 1 105 ? 15.273 -23.391 5.641 1 93.5 105 PRO A O 1
ATOM 782 N N . ILE A 1 106 ? 15.516 -21.297 5.254 1 90.69 106 ILE A N 1
ATOM 783 C CA . ILE A 1 106 ? 14.133 -21 5.625 1 90.69 106 ILE A CA 1
ATOM 784 C C . ILE A 1 106 ? 13.18 -21.594 4.594 1 90.69 106 ILE A C 1
ATOM 786 O O . ILE A 1 106 ? 12.211 -22.266 4.953 1 90.69 106 ILE A O 1
ATOM 790 N N . PHE A 1 107 ? 13.477 -21.422 3.299 1 91.38 107 PHE A N 1
ATOM 791 C CA . PHE A 1 107 ? 12.617 -21.938 2.242 1 91.38 107 PHE A CA 1
ATOM 792 C C . PHE A 1 107 ? 12.625 -23.469 2.238 1 91.38 107 PHE A C 1
ATOM 794 O O . PHE A 1 107 ? 11.586 -24.094 2.037 1 91.38 107 PHE A O 1
ATOM 801 N N . LEU A 1 108 ? 13.789 -24.016 2.533 1 92.06 108 LEU A N 1
ATOM 802 C CA . LEU A 1 108 ? 13.883 -25.469 2.574 1 92.06 108 LEU A CA 1
ATOM 803 C C . LEU A 1 108 ? 13.102 -26.031 3.754 1 92.06 108 LEU A C 1
ATOM 805 O O . LEU A 1 108 ? 12.422 -27.047 3.621 1 92.06 108 LEU A O 1
ATOM 809 N N . ARG A 1 109 ? 13.133 -25.375 4.871 1 90.19 109 ARG A N 1
ATOM 810 C CA . ARG A 1 109 ? 12.406 -25.797 6.059 1 90.19 109 ARG A CA 1
ATOM 811 C C . ARG A 1 109 ? 10.898 -25.672 5.852 1 90.19 109 ARG A C 1
ATOM 813 O O . ARG A 1 109 ? 10.117 -26.422 6.43 1 90.19 109 ARG A O 1
ATOM 820 N N . LEU A 1 110 ? 10.578 -24.781 4.98 1 85.44 110 LEU A N 1
ATOM 821 C CA . LEU A 1 110 ? 9.164 -24.578 4.68 1 85.44 110 LEU A CA 1
ATOM 822 C C . LEU A 1 110 ? 8.688 -25.562 3.615 1 85.44 110 LEU A C 1
ATOM 824 O O . LEU A 1 110 ? 7.535 -25.5 3.182 1 85.44 110 LEU A O 1
ATOM 828 N N . GLY A 1 111 ? 9.57 -26.375 3.139 1 88.81 111 GLY A N 1
ATOM 829 C CA . GLY A 1 111 ? 9.203 -27.469 2.236 1 88.81 111 GLY A CA 1
ATOM 830 C C . GLY A 1 111 ? 9.242 -27.047 0.775 1 88.81 111 GLY A C 1
ATOM 831 O O . GLY A 1 111 ? 8.625 -27.703 -0.071 1 88.81 111 GLY A O 1
ATOM 832 N N . GLN A 1 112 ? 9.953 -26.031 0.514 1 85.81 112 GLN A N 1
ATOM 833 C CA . GLN A 1 112 ? 10.039 -25.594 -0.875 1 85.81 112 GLN A CA 1
ATOM 834 C C . GLN A 1 112 ? 11 -26.469 -1.669 1 85.81 112 GLN A C 1
ATOM 836 O O . GLN A 1 112 ? 11.977 -26.984 -1.119 1 85.81 112 GLN A O 1
ATOM 841 N N . ASP A 1 113 ? 10.688 -26.688 -2.936 1 92 113 ASP A N 1
ATOM 842 C CA . ASP A 1 113 ? 11.562 -27.438 -3.844 1 92 113 ASP A CA 1
ATOM 843 C C . ASP A 1 113 ? 12.961 -26.828 -3.875 1 92 113 ASP A C 1
ATOM 845 O O . ASP A 1 113 ? 13.117 -25.609 -3.977 1 92 113 ASP A O 1
ATOM 849 N N . PRO A 1 114 ? 13.953 -27.672 -3.807 1 94.75 114 PRO A N 1
ATOM 850 C CA . PRO A 1 114 ? 15.328 -27.172 -3.76 1 94.75 114 PRO A CA 1
ATOM 851 C C . PRO A 1 114 ? 15.688 -26.328 -4.977 1 94.75 114 PRO A C 1
ATOM 853 O O . PRO A 1 114 ? 16.422 -25.344 -4.855 1 94.75 114 PRO A O 1
ATOM 856 N N . ASP A 1 115 ? 15.266 -26.703 -6.148 1 95.5 115 ASP A N 1
ATOM 857 C CA . ASP A 1 115 ? 15.57 -25.938 -7.352 1 95.5 115 ASP A CA 1
ATOM 858 C C . ASP A 1 115 ? 14.891 -24.562 -7.316 1 95.5 115 ASP A C 1
ATOM 860 O O . ASP A 1 115 ? 15.492 -23.547 -7.688 1 95.5 115 ASP A O 1
ATOM 864 N N . ILE A 1 116 ? 13.727 -24.531 -6.855 1 92.44 116 ILE A N 1
ATOM 865 C CA . ILE A 1 116 ? 12.977 -23.281 -6.699 1 92.44 116 ILE A CA 1
ATOM 866 C C . ILE A 1 116 ? 13.641 -22.422 -5.637 1 92.44 116 ILE A C 1
ATOM 868 O O . ILE A 1 116 ? 13.766 -21.203 -5.812 1 92.44 116 ILE A O 1
ATOM 872 N N . THR A 1 117 ? 14.055 -23.094 -4.629 1 95.19 117 THR A N 1
ATOM 873 C CA . THR A 1 117 ? 14.711 -22.391 -3.529 1 95.19 117 THR A CA 1
ATOM 874 C C . THR A 1 117 ? 16 -21.734 -4.008 1 95.19 117 THR A C 1
ATOM 876 O O . THR A 1 117 ? 16.312 -20.609 -3.617 1 95.19 117 THR A O 1
ATOM 879 N N . ARG A 1 118 ? 16.734 -22.406 -4.789 1 96 118 ARG A N 1
ATOM 880 C CA . ARG A 1 118 ? 17.984 -21.875 -5.309 1 96 118 ARG A CA 1
ATOM 881 C C . ARG A 1 118 ? 17.734 -20.641 -6.172 1 96 118 ARG A C 1
ATOM 883 O O . ARG A 1 118 ? 18.438 -19.641 -6.055 1 96 118 ARG A O 1
ATOM 890 N N . VAL A 1 119 ? 16.75 -20.703 -6.973 1 96.12 119 VAL A N 1
ATOM 891 C CA . VAL A 1 119 ? 16.391 -19.594 -7.84 1 96.12 119 VAL A CA 1
ATOM 892 C C . VAL A 1 119 ? 15.922 -18.406 -6.992 1 96.12 119 VAL A C 1
ATOM 894 O O . VAL A 1 119 ? 16.328 -17.266 -7.227 1 96.12 119 VAL A O 1
ATOM 897 N N . ALA A 1 120 ? 15.109 -18.688 -6.012 1 96.56 120 ALA A N 1
ATOM 898 C CA . ALA A 1 120 ? 14.586 -17.656 -5.133 1 96.56 120 ALA A CA 1
ATOM 899 C C . ALA A 1 120 ? 15.711 -16.969 -4.363 1 96.56 120 ALA A C 1
ATOM 901 O O . ALA A 1 120 ? 15.703 -15.742 -4.207 1 96.56 120 ALA A O 1
ATOM 902 N N . LYS A 1 121 ? 16.594 -17.75 -3.93 1 96.94 121 LYS A N 1
ATOM 903 C CA . LYS A 1 121 ? 17.734 -17.203 -3.209 1 96.94 121 LYS A CA 1
ATOM 904 C C . LYS A 1 121 ? 18.531 -16.25 -4.102 1 96.94 121 LYS A C 1
ATOM 906 O O . LYS A 1 121 ? 18.891 -15.148 -3.68 1 96.94 121 LYS A O 1
ATOM 911 N N . SER A 1 122 ? 18.828 -16.719 -5.25 1 97 122 SER A N 1
ATOM 912 C CA . SER A 1 122 ? 19.578 -15.898 -6.188 1 97 122 SER A CA 1
ATOM 913 C C . SER A 1 122 ? 18.875 -14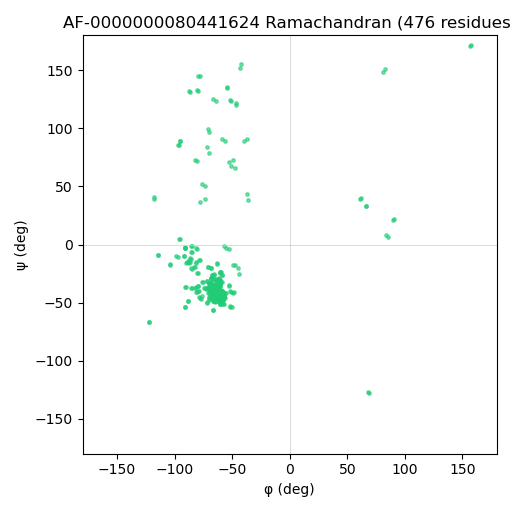.578 -6.473 1 97 122 SER A C 1
ATOM 915 O O . SER A 1 122 ? 19.5 -13.523 -6.504 1 97 122 SER A O 1
ATOM 917 N N . TYR A 1 123 ? 17.578 -14.641 -6.703 1 97.38 123 TYR A N 1
ATOM 918 C CA . TYR A 1 123 ? 16.797 -13.438 -6.902 1 97.38 123 TYR A CA 1
ATOM 919 C C . TYR A 1 123 ? 16.922 -12.492 -5.711 1 97.38 123 TYR A C 1
ATOM 921 O O . TYR A 1 123 ? 17.156 -11.289 -5.887 1 97.38 123 TYR A O 1
ATOM 929 N N . MET A 1 124 ? 16.812 -13.055 -4.559 1 97.12 124 MET A N 1
ATOM 930 C CA . MET A 1 124 ? 16.766 -12.242 -3.348 1 97.12 124 MET A CA 1
ATOM 931 C C . MET A 1 124 ? 18.078 -11.531 -3.117 1 97.12 124 MET A C 1
ATOM 933 O O . MET A 1 124 ? 18.109 -10.375 -2.688 1 97.12 124 MET A O 1
ATOM 937 N N . VAL A 1 125 ? 19.125 -12.195 -3.336 1 97.25 125 VAL A N 1
ATOM 938 C CA . VAL A 1 125 ? 20.453 -11.609 -3.154 1 97.25 125 VAL A CA 1
ATOM 939 C C . VAL A 1 125 ? 20.609 -10.383 -4.055 1 97.25 125 VAL A C 1
ATOM 941 O O . VAL A 1 125 ? 21.078 -9.336 -3.615 1 97.25 125 VAL A O 1
ATOM 944 N N . PHE A 1 126 ? 20.141 -10.484 -5.273 1 97.62 126 PHE A N 1
ATOM 945 C CA . PHE A 1 126 ? 20.312 -9.398 -6.234 1 97.62 126 PHE A CA 1
ATOM 946 C C . PHE A 1 126 ? 19.203 -8.367 -6.09 1 97.62 126 PHE A C 1
ATOM 948 O O . PHE A 1 126 ? 19.25 -7.309 -6.715 1 97.62 126 PHE A O 1
ATOM 955 N N . PHE A 1 127 ? 18.234 -8.68 -5.246 1 97.38 127 PHE A N 1
ATOM 956 C CA . PHE A 1 127 ? 17.109 -7.773 -4.973 1 97.38 127 PHE A CA 1
ATOM 957 C C . PHE A 1 127 ? 17.438 -6.863 -3.795 1 97.38 127 PHE A C 1
ATOM 959 O O . PHE A 1 127 ? 16.703 -5.91 -3.52 1 97.38 127 PHE A O 1
ATOM 966 N N . VAL A 1 128 ? 18.562 -6.988 -3.141 1 97.62 128 VAL A N 1
ATOM 967 C CA . VAL A 1 128 ? 18.969 -6.25 -1.948 1 97.62 128 VAL A CA 1
ATOM 968 C C . VAL A 1 128 ? 19.047 -4.762 -2.266 1 97.62 128 VAL A C 1
ATOM 970 O O . VAL A 1 128 ? 18.594 -3.926 -1.484 1 97.62 128 VAL A O 1
ATOM 973 N N . PRO A 1 129 ? 19.578 -4.359 -3.451 1 97.31 129 PRO A N 1
ATOM 974 C CA . PRO A 1 129 ? 19.625 -2.926 -3.756 1 97.31 129 PRO A CA 1
ATOM 975 C C . PRO A 1 129 ? 18.25 -2.275 -3.777 1 97.31 129 PRO A C 1
ATOM 977 O O . PRO A 1 129 ? 18.125 -1.066 -3.561 1 97.31 129 PRO A O 1
ATOM 980 N N . GLU A 1 130 ? 17.234 -3.059 -4.008 1 97.31 130 GLU A N 1
ATOM 981 C CA . GLU A 1 130 ? 15.859 -2.559 -3.996 1 97.31 130 GLU A CA 1
ATOM 982 C C . GLU A 1 130 ? 15.492 -1.979 -2.631 1 97.31 130 GLU A C 1
ATOM 984 O O . GLU A 1 130 ? 14.742 -1.006 -2.545 1 97.31 130 GLU A O 1
ATOM 989 N N . LEU A 1 131 ? 16.031 -2.568 -1.616 1 96.94 131 LEU A N 1
ATOM 990 C CA . LEU A 1 131 ? 15.773 -2.088 -0.264 1 96.94 131 LEU A CA 1
ATOM 991 C C . LEU A 1 131 ? 16.266 -0.657 -0.089 1 96.94 131 LEU A C 1
ATOM 993 O O . LEU A 1 131 ? 15.547 0.193 0.44 1 96.94 131 LEU A O 1
ATOM 997 N N . LEU A 1 132 ? 17.453 -0.434 -0.545 1 95.94 132 LEU A N 1
ATOM 998 C CA . LEU A 1 132 ? 18.016 0.905 -0.43 1 95.94 132 LEU A CA 1
ATOM 999 C C . LEU A 1 132 ? 17.25 1.896 -1.301 1 95.94 132 LEU A C 1
ATOM 1001 O O . LEU A 1 132 ? 17.031 3.039 -0.896 1 95.94 132 LEU A O 1
ATOM 1005 N N . ALA A 1 133 ? 16.938 1.426 -2.477 1 97.44 133 ALA A N 1
ATOM 1006 C CA . ALA A 1 133 ? 16.156 2.277 -3.373 1 97.44 133 ALA A CA 1
ATOM 1007 C C . ALA A 1 133 ? 14.812 2.639 -2.754 1 97.44 133 ALA A C 1
ATOM 1009 O O . ALA A 1 133 ? 14.375 3.789 -2.832 1 97.44 133 ALA A O 1
ATOM 1010 N N . GLN A 1 134 ? 14.234 1.713 -2.104 1 97.06 134 GLN A N 1
ATOM 1011 C CA . GLN A 1 134 ? 12.953 1.943 -1.438 1 97.06 134 GLN A CA 1
ATOM 1012 C C . GLN A 1 134 ? 13.125 2.855 -0.225 1 97.06 134 GLN A C 1
ATOM 1014 O O . GLN A 1 134 ? 12.258 3.684 0.061 1 97.06 134 GLN A O 1
ATOM 1019 N N . ALA A 1 135 ? 14.195 2.689 0.459 1 95.88 135 ALA A N 1
ATOM 1020 C CA . ALA A 1 135 ? 14.477 3.506 1.637 1 95.88 135 ALA A CA 1
ATOM 1021 C C . ALA A 1 135 ? 14.586 4.98 1.268 1 95.88 135 ALA A C 1
ATOM 1023 O O . ALA A 1 135 ? 14.273 5.855 2.08 1 95.88 135 ALA A O 1
ATOM 1024 N N . MET A 1 136 ? 15 5.195 0.097 1 96 136 MET A N 1
ATOM 1025 C CA . MET A 1 136 ? 15.094 6.57 -0.392 1 96 136 MET A CA 1
ATOM 1026 C C . MET A 1 136 ? 13.758 7.043 -0.956 1 96 136 MET A C 1
ATOM 1028 O O . MET A 1 136 ? 13.352 8.188 -0.731 1 96 136 MET A O 1
ATOM 1032 N N . LEU A 1 137 ? 13.055 6.246 -1.576 1 96.56 137 LEU A N 1
ATOM 1033 C CA . LEU A 1 137 ? 11.844 6.605 -2.316 1 96.56 137 LEU A CA 1
ATOM 1034 C C . LEU A 1 137 ? 10.742 7.051 -1.366 1 96.56 137 LEU A C 1
ATOM 1036 O O . LEU A 1 137 ? 10.102 8.078 -1.592 1 96.56 137 LEU A O 1
ATOM 1040 N N . HIS A 1 138 ? 10.531 6.348 -0.323 1 95.38 138 HIS A N 1
ATOM 1041 C CA . HIS A 1 138 ? 9.367 6.57 0.52 1 95.38 138 HIS A CA 1
ATOM 1042 C C . H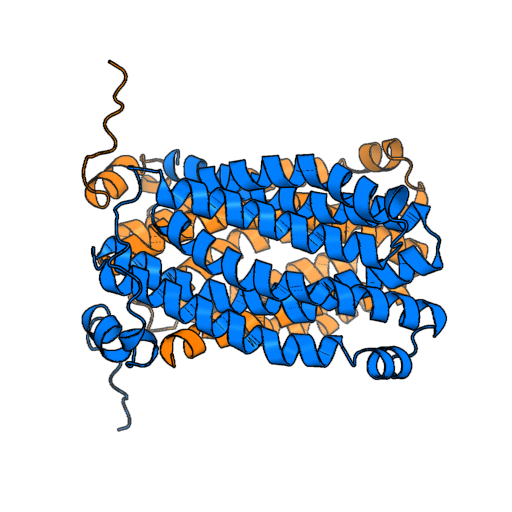IS A 1 138 ? 9.43 7.93 1.206 1 95.38 138 HIS A C 1
ATOM 1044 O O . HIS A 1 138 ? 8.484 8.719 1.122 1 95.38 138 HIS A O 1
ATOM 1050 N N . PRO A 1 139 ? 10.586 8.32 1.854 1 93.56 139 PRO A N 1
ATOM 1051 C CA . PRO A 1 139 ? 10.633 9.656 2.447 1 93.56 139 PRO A CA 1
ATOM 1052 C C . PRO A 1 139 ? 10.562 10.766 1.402 1 93.56 139 PRO A C 1
ATOM 1054 O O . PRO A 1 139 ? 9.953 11.812 1.65 1 93.56 139 PRO A O 1
ATOM 1057 N N . LEU A 1 140 ? 11.148 10.5 0.28 1 92.75 140 LEU A N 1
ATOM 1058 C CA . LEU A 1 140 ? 11.117 11.492 -0.785 1 92.75 140 LEU A CA 1
ATOM 1059 C C . LEU A 1 140 ? 9.695 11.711 -1.285 1 92.75 140 LEU A C 1
ATOM 1061 O O . LEU A 1 140 ? 9.273 12.852 -1.499 1 92.75 140 LEU A O 1
ATOM 1065 N N . ARG A 1 141 ? 9 10.672 -1.444 1 92.75 141 ARG A N 1
ATOM 1066 C CA . ARG A 1 141 ? 7.609 10.711 -1.882 1 92.75 141 ARG A CA 1
ATOM 1067 C C . ARG A 1 141 ? 6.742 11.461 -0.881 1 92.75 141 ARG A C 1
ATOM 1069 O O . ARG A 1 141 ? 5.949 12.32 -1.266 1 92.75 141 ARG A O 1
ATOM 1076 N N . THR A 1 142 ? 6.887 11.133 0.34 1 91.81 142 THR A N 1
ATOM 1077 C CA . THR A 1 142 ? 6.109 11.789 1.384 1 91.81 142 THR A CA 1
ATOM 1078 C C . THR A 1 142 ? 6.441 13.273 1.453 1 91.81 142 THR A C 1
ATOM 1080 O O . THR A 1 142 ? 5.551 14.109 1.63 1 91.81 142 THR A O 1
ATOM 1083 N N . PHE A 1 143 ? 7.738 13.578 1.327 1 90.31 143 PHE A N 1
ATOM 1084 C CA . PHE A 1 143 ? 8.219 14.953 1.379 1 90.31 143 PHE A CA 1
ATOM 1085 C C . PHE A 1 143 ? 7.566 15.789 0.291 1 90.31 143 PHE A C 1
ATOM 1087 O O . PHE A 1 143 ? 7.113 16.906 0.55 1 90.31 143 PHE A O 1
ATOM 1094 N N . LEU A 1 144 ? 7.426 15.289 -0.846 1 89.19 144 LEU A N 1
ATOM 1095 C CA . LEU A 1 144 ? 6.84 16 -1.972 1 89.19 144 LEU A CA 1
ATOM 1096 C C . LEU A 1 144 ? 5.316 16.016 -1.874 1 89.19 144 LEU A C 1
ATOM 1098 O O . LEU A 1 144 ? 4.68 17.047 -2.107 1 89.19 144 LEU A O 1
ATOM 1102 N N . ARG A 1 145 ? 4.773 14.922 -1.473 1 87.94 145 ARG A N 1
ATOM 1103 C CA . ARG A 1 145 ? 3.324 14.781 -1.377 1 87.94 145 ARG A CA 1
ATOM 1104 C C . ARG A 1 145 ? 2.752 15.727 -0.322 1 87.94 145 ARG A C 1
ATOM 1106 O O . ARG A 1 145 ? 1.664 16.281 -0.498 1 87.94 145 ARG A O 1
ATOM 1113 N N . THR A 1 146 ? 3.463 15.836 0.735 1 88.69 146 THR A N 1
ATOM 1114 C CA . THR A 1 146 ? 3.029 16.719 1.814 1 88.69 146 THR A CA 1
ATOM 1115 C C . THR A 1 146 ? 2.875 18.156 1.315 1 88.69 146 THR A C 1
ATOM 1117 O O . THR A 1 146 ? 2.047 18.906 1.825 1 88.69 146 THR A O 1
ATOM 1120 N N . GLN A 1 147 ? 3.605 18.391 0.337 1 84.62 147 GLN A N 1
ATOM 1121 C CA . GLN A 1 147 ? 3.586 19.75 -0.211 1 84.62 147 GLN A CA 1
ATOM 1122 C C . GLN A 1 147 ? 2.619 19.844 -1.388 1 84.62 147 GLN A C 1
ATOM 1124 O O . GLN A 1 147 ? 2.574 20.875 -2.074 1 84.62 147 GLN A O 1
ATOM 1129 N N . GLY A 1 148 ? 1.935 18.812 -1.652 1 83.56 148 GLY A N 1
ATOM 1130 C CA . GLY A 1 148 ? 0.96 18.812 -2.732 1 83.56 148 GLY A CA 1
ATOM 1131 C C . GLY A 1 148 ? 1.574 18.5 -4.086 1 83.56 148 GLY A C 1
ATOM 1132 O O . GLY A 1 148 ? 0.915 18.656 -5.117 1 83.56 148 GLY A O 1
ATOM 1133 N N . LEU A 1 149 ? 2.807 18.156 -4.109 1 87.12 149 LEU A N 1
ATOM 1134 C CA . LEU A 1 149 ? 3.518 17.875 -5.352 1 87.12 149 LEU A CA 1
ATOM 1135 C C . LEU A 1 149 ? 3.529 16.375 -5.641 1 87.12 149 LEU A C 1
ATOM 1137 O O . LEU A 1 149 ? 4.531 15.703 -5.402 1 87.12 149 LEU A O 1
ATOM 1141 N N . THR A 1 150 ? 2.502 15.891 -6.266 1 87.62 150 THR A N 1
ATOM 1142 C CA . THR A 1 150 ? 2.363 14.461 -6.52 1 87.62 150 THR A CA 1
ATOM 1143 C C . THR A 1 150 ? 2.682 14.133 -7.977 1 87.62 150 THR A C 1
ATOM 1145 O O . THR A 1 150 ? 3.02 13 -8.305 1 87.62 150 THR A O 1
ATOM 1148 N N . SER A 1 151 ? 2.684 15.102 -8.82 1 89.12 151 SER A N 1
ATOM 1149 C CA . SER A 1 151 ? 2.885 14.891 -10.25 1 89.12 151 SER A CA 1
ATOM 1150 C C . SER A 1 151 ? 4.309 14.438 -10.539 1 89.12 151 SER A C 1
ATOM 1152 O O . SER A 1 151 ? 4.527 13.594 -11.414 1 89.12 151 SER A O 1
ATOM 1154 N N . PRO A 1 152 ? 5.27 14.984 -9.828 1 90.31 152 PRO A N 1
ATOM 1155 C CA . PRO A 1 152 ? 6.633 14.539 -10.125 1 90.31 152 PRO A CA 1
ATOM 1156 C C . PRO A 1 152 ? 6.816 13.039 -9.93 1 90.31 152 PRO A C 1
ATOM 1158 O O . PRO A 1 152 ? 7.523 12.391 -10.711 1 90.31 152 PRO A O 1
ATOM 1161 N N . LEU A 1 153 ? 6.23 12.539 -8.906 1 91.5 153 LEU A N 1
ATOM 1162 C CA . LEU A 1 153 ? 6.324 11.102 -8.68 1 91.5 153 LEU A CA 1
ATOM 1163 C C . LEU A 1 153 ? 5.684 10.328 -9.828 1 91.5 153 LEU A C 1
ATOM 1165 O O . LEU A 1 153 ? 6.246 9.344 -10.305 1 91.5 153 LEU A O 1
ATOM 1169 N N . THR A 1 154 ? 4.551 10.82 -10.273 1 92.38 154 THR A N 1
ATOM 1170 C CA . THR A 1 154 ? 3.832 10.156 -11.352 1 92.38 154 THR A CA 1
ATOM 1171 C C . THR A 1 154 ? 4.648 10.188 -12.641 1 92.38 154 THR A C 1
ATOM 1173 O O . THR A 1 154 ? 4.773 9.172 -13.328 1 92.38 154 THR A O 1
ATOM 1176 N N . ILE A 1 155 ? 5.168 11.25 -12.898 1 94.44 155 ILE A N 1
ATOM 1177 C CA . ILE A 1 155 ? 5.957 11.422 -14.117 1 94.44 155 ILE A CA 1
ATOM 1178 C C . ILE A 1 155 ? 7.195 10.531 -14.047 1 94.44 155 ILE A C 1
ATOM 1180 O O . ILE A 1 155 ? 7.539 9.859 -15.023 1 94.44 155 ILE A O 1
ATOM 1184 N N . SER A 1 156 ? 7.855 10.539 -12.914 1 96 156 SER A N 1
ATOM 1185 C CA . SER A 1 156 ? 9.031 9.695 -12.75 1 96 156 SER A CA 1
ATOM 1186 C C . SER A 1 156 ? 8.672 8.219 -12.859 1 96 156 SER A C 1
ATOM 1188 O O . SER A 1 156 ? 9.445 7.426 -13.406 1 96 156 SER A O 1
ATOM 1190 N N . ALA A 1 157 ? 7.535 7.867 -12.352 1 95.19 157 ALA A N 1
ATOM 1191 C CA . ALA A 1 157 ? 7.078 6.484 -12.43 1 95.19 157 ALA A CA 1
ATOM 1192 C C . ALA A 1 157 ? 6.777 6.086 -13.875 1 95.19 157 ALA A C 1
ATOM 1194 O O . ALA A 1 157 ? 7.105 4.977 -14.297 1 95.19 157 ALA A O 1
ATOM 1195 N N . ILE A 1 158 ? 6.145 6.965 -14.625 1 95.5 158 ILE A N 1
ATOM 1196 C CA . ILE A 1 158 ? 5.836 6.699 -16.031 1 95.5 158 ILE A CA 1
ATOM 1197 C C . ILE A 1 158 ? 7.129 6.445 -16.797 1 95.5 158 ILE A C 1
ATOM 1199 O O . ILE A 1 158 ? 7.242 5.449 -17.516 1 95.5 158 ILE A O 1
ATOM 1203 N N . ILE A 1 159 ? 8.039 7.27 -16.594 1 96.56 159 ILE A N 1
ATOM 1204 C CA . ILE A 1 159 ? 9.312 7.148 -17.297 1 96.56 159 ILE A CA 1
ATOM 1205 C C . ILE A 1 159 ? 9.992 5.84 -16.891 1 96.56 159 ILE A C 1
ATOM 1207 O O . ILE A 1 159 ? 10.516 5.117 -17.75 1 96.56 159 ILE A O 1
ATOM 1211 N N . SER A 1 160 ? 9.992 5.555 -15.609 1 96.5 160 SER A N 1
ATOM 1212 C CA . SER A 1 160 ? 10.672 4.363 -15.109 1 96.5 160 SER A CA 1
ATOM 1213 C C . SER A 1 160 ? 10.008 3.09 -15.625 1 96.5 160 SER A C 1
ATOM 1215 O O . SER A 1 160 ? 10.695 2.113 -15.938 1 96.5 160 SER A O 1
ATOM 1217 N N . ILE A 1 161 ? 8.727 3.109 -15.719 1 95.44 161 ILE A N 1
ATOM 1218 C CA . ILE A 1 161 ? 8.016 1.92 -16.172 1 95.44 161 ILE A CA 1
ATOM 1219 C C . ILE A 1 161 ? 8.242 1.713 -17.672 1 95.44 161 ILE A C 1
ATOM 1221 O O . ILE A 1 161 ? 8.336 0.576 -18.141 1 95.44 161 ILE A O 1
ATOM 1225 N N . LEU A 1 162 ? 8.281 2.752 -18.391 1 95.75 162 LEU A N 1
ATOM 1226 C CA . LEU A 1 162 ? 8.578 2.658 -19.812 1 95.75 162 LEU A CA 1
ATOM 1227 C C . LEU A 1 162 ? 9.977 2.098 -20.047 1 95.75 162 LEU A C 1
ATOM 1229 O O . LEU A 1 162 ? 10.211 1.383 -21.031 1 95.75 162 LEU A O 1
ATOM 1233 N N . LEU A 1 163 ? 10.836 2.355 -19.125 1 97.38 163 LEU A N 1
ATOM 1234 C CA . LEU A 1 163 ? 12.219 1.893 -19.25 1 97.38 163 LEU A CA 1
ATOM 1235 C C . LEU A 1 163 ? 12.367 0.487 -18.672 1 97.38 163 LEU A C 1
ATOM 1237 O O . LEU A 1 163 ? 13.352 -0.197 -18.953 1 97.38 163 LEU A O 1
ATOM 1241 N N . HIS A 1 164 ? 11.43 0.043 -17.938 1 97.12 164 HIS A N 1
ATOM 1242 C CA . HIS A 1 164 ? 11.547 -1.209 -17.203 1 97.12 164 HIS A CA 1
ATOM 1243 C C . HIS A 1 164 ? 11.703 -2.395 -18.141 1 97.12 164 HIS A C 1
ATOM 1245 O O . HIS A 1 164 ? 12.547 -3.264 -17.922 1 97.12 164 HIS A O 1
ATOM 1251 N N . PRO A 1 165 ? 10.898 -2.451 -19.266 1 96.69 165 PRO A N 1
ATOM 1252 C CA . PRO A 1 165 ? 11.148 -3.533 -20.219 1 96.69 165 PRO A CA 1
ATOM 1253 C C . 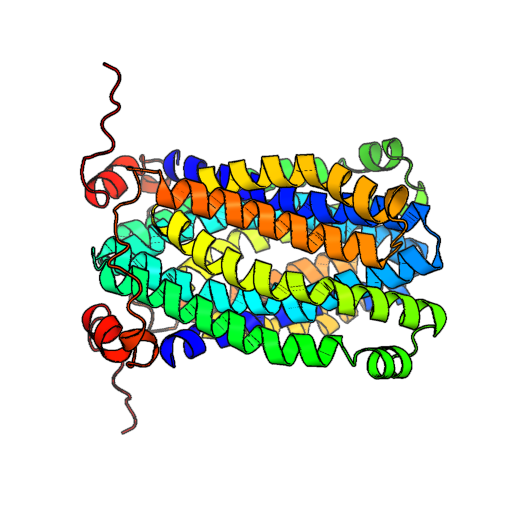PRO A 1 165 ? 12.547 -3.479 -20.812 1 96.69 165 PRO A C 1
ATOM 1255 O O . PRO A 1 165 ? 13.141 -4.52 -21.109 1 96.69 165 PRO A O 1
ATOM 1258 N N . LEU A 1 166 ? 13.008 -2.34 -20.969 1 97.5 166 LEU A N 1
ATOM 1259 C CA . LEU A 1 166 ? 14.352 -2.172 -21.5 1 97.5 166 LEU A CA 1
ATOM 1260 C C . LEU A 1 166 ? 15.398 -2.666 -20.516 1 97.5 166 LEU A C 1
ATOM 1262 O O . LEU A 1 166 ? 16.375 -3.322 -20.891 1 97.5 166 LEU A O 1
ATOM 1266 N N . PHE A 1 167 ? 15.25 -2.342 -19.203 1 97.75 167 PHE A N 1
ATOM 1267 C CA . PHE A 1 167 ? 16.156 -2.838 -18.172 1 97.75 167 PHE A CA 1
ATOM 1268 C C . PHE A 1 167 ? 16.141 -4.363 -18.141 1 97.75 167 PHE A C 1
ATOM 1270 O O . PHE A 1 167 ? 17.203 -4.992 -18.078 1 97.75 167 PHE A O 1
ATOM 1277 N N . ASN A 1 168 ? 14.977 -4.875 -18.25 1 97.56 168 ASN A N 1
ATOM 1278 C CA . ASN A 1 168 ? 14.883 -6.332 -18.25 1 97.56 168 ASN A CA 1
ATOM 1279 C C . ASN A 1 168 ? 15.555 -6.926 -19.484 1 97.56 168 ASN A C 1
ATOM 1281 O O . ASN A 1 168 ? 16.281 -7.918 -19.391 1 97.56 168 ASN A O 1
ATOM 1285 N N . TYR A 1 169 ? 15.281 -6.355 -20.625 1 97.25 169 TYR A N 1
ATOM 1286 C CA . TYR A 1 169 ? 15.883 -6.848 -21.859 1 97.25 169 TYR A CA 1
ATOM 1287 C C . TYR A 1 169 ? 17.406 -6.836 -21.781 1 97.25 169 TYR A C 1
ATOM 1289 O O . TYR A 1 169 ? 18.062 -7.816 -22.141 1 97.25 169 TYR A O 1
ATOM 1297 N N . VAL A 1 170 ? 17.953 -5.75 -21.266 1 97.75 170 VAL A N 1
ATOM 1298 C CA . VAL A 1 170 ? 19.391 -5.598 -21.188 1 97.75 170 VAL A CA 1
ATOM 1299 C C . VAL A 1 170 ? 19.969 -6.59 -20.172 1 97.75 170 VAL A C 1
ATOM 1301 O O . VAL A 1 170 ? 20.906 -7.324 -20.469 1 97.75 170 VAL A O 1
ATOM 1304 N N . PHE A 1 171 ? 19.391 -6.758 -18.969 1 98 171 PHE A N 1
ATOM 1305 C CA . PHE A 1 171 ? 19.969 -7.562 -17.891 1 98 171 PHE A CA 1
ATOM 1306 C C . PHE A 1 171 ? 19.672 -9.039 -18.109 1 98 171 PHE A C 1
ATOM 1308 O O . PHE A 1 171 ? 20.516 -9.891 -17.844 1 98 171 PHE A O 1
ATOM 1315 N N . VAL A 1 172 ? 18.5 -9.32 -18.609 1 97.19 172 VAL A N 1
ATOM 1316 C CA . VAL A 1 172 ? 18.062 -10.711 -18.688 1 97.19 172 VAL A CA 1
ATOM 1317 C C . VAL A 1 172 ? 18.531 -11.32 -20.016 1 97.19 172 VAL A C 1
ATOM 1319 O O . VAL A 1 172 ? 19.062 -12.43 -20.047 1 97.19 172 VAL A O 1
ATOM 1322 N N . VAL A 1 173 ? 18.297 -10.633 -21.141 1 95.19 173 VAL A N 1
ATOM 1323 C CA . VAL A 1 173 ? 18.531 -11.203 -22.469 1 95.19 173 VAL A CA 1
ATOM 1324 C C . VAL A 1 173 ? 19.953 -10.891 -22.922 1 95.19 173 VAL A C 1
ATOM 1326 O O . VAL A 1 173 ? 20.719 -11.797 -23.266 1 95.19 173 VAL A O 1
ATOM 1329 N N . ARG A 1 174 ? 20.328 -9.617 -22.906 1 96.31 174 ARG A N 1
ATOM 1330 C CA . ARG A 1 174 ? 21.625 -9.219 -23.438 1 96.31 174 ARG A CA 1
ATOM 1331 C C . ARG A 1 174 ? 22.766 -9.672 -22.516 1 96.31 174 ARG A C 1
ATOM 1333 O O . ARG A 1 174 ? 23.734 -10.281 -22.969 1 96.31 174 ARG A O 1
ATOM 1340 N N . MET A 1 175 ? 22.688 -9.406 -21.25 1 97.44 175 MET A N 1
ATOM 1341 C CA . MET A 1 175 ? 23.75 -9.75 -20.297 1 97.44 175 MET A CA 1
ATOM 1342 C C . MET A 1 175 ? 23.562 -11.172 -19.766 1 97.44 175 MET A C 1
ATOM 1344 O O . MET A 1 175 ? 24.438 -11.695 -19.078 1 97.44 175 MET A O 1
ATOM 1348 N N . ARG A 1 176 ? 22.391 -11.805 -19.984 1 96.5 176 ARG A N 1
ATOM 1349 C CA . ARG A 1 176 ? 22.078 -13.195 -19.672 1 96.5 176 ARG A CA 1
ATOM 1350 C C . ARG A 1 176 ? 22.203 -13.477 -18.172 1 96.5 176 ARG A C 1
ATOM 1352 O O . ARG A 1 176 ? 22.766 -14.5 -17.781 1 96.5 176 ARG A O 1
ATOM 1359 N N . LEU A 1 177 ? 21.781 -12.555 -17.391 1 97 177 LEU A N 1
ATOM 1360 C CA . LEU A 1 177 ? 21.859 -12.703 -15.938 1 97 177 LEU A CA 1
ATOM 1361 C C . LEU A 1 177 ? 20.734 -13.602 -15.422 1 97 177 LEU A C 1
ATOM 1363 O O . LEU A 1 177 ? 20.766 -14.062 -14.281 1 97 177 LEU A O 1
ATOM 1367 N N . GLY A 1 178 ? 19.734 -13.844 -16.328 1 96.5 178 GLY A N 1
ATOM 1368 C CA . GLY A 1 178 ? 18.625 -14.711 -15.93 1 96.5 178 GLY A CA 1
ATOM 1369 C C . GLY A 1 178 ? 17.734 -14.102 -14.867 1 96.5 178 GLY A C 1
ATOM 1370 O O . GLY A 1 178 ? 17.281 -12.961 -15.008 1 96.5 178 GLY A O 1
ATOM 1371 N N . VAL A 1 179 ? 17.516 -14.852 -13.773 1 97.25 179 VAL A N 1
ATOM 1372 C CA . VAL A 1 179 ? 16.609 -14.422 -12.711 1 97.25 179 VAL A CA 1
ATOM 1373 C C . VAL A 1 179 ? 17.219 -13.25 -11.945 1 97.25 179 VAL A C 1
ATOM 1375 O O . VAL A 1 179 ? 16.516 -12.352 -11.508 1 97.25 179 VAL A O 1
ATOM 1378 N N . GLU A 1 180 ? 18.516 -13.266 -11.836 1 97.94 180 GLU A N 1
ATOM 1379 C CA . GLU A 1 180 ? 19.219 -12.156 -11.188 1 97.94 180 GLU A CA 1
ATOM 1380 C C . GLU A 1 180 ? 18.984 -10.844 -11.938 1 97.94 180 GLU A C 1
ATOM 1382 O O . GLU A 1 180 ? 18.906 -9.781 -11.328 1 97.94 180 GLU A O 1
ATOM 1387 N N . GLY A 1 181 ? 18.891 -11.008 -13.227 1 98.06 181 GLY A N 1
ATOM 1388 C CA . GLY A 1 181 ? 18.656 -9.836 -14.047 1 98.06 181 GLY A CA 1
ATOM 1389 C C . GLY A 1 181 ? 17.297 -9.18 -13.789 1 98.06 181 GLY A C 1
ATOM 1390 O O . GLY A 1 181 ? 17.188 -7.957 -13.797 1 98.06 181 GLY A O 1
ATOM 1391 N N . VAL A 1 182 ? 16.312 -9.961 -13.539 1 97.5 182 VAL A N 1
ATOM 1392 C CA . VAL A 1 182 ? 14.977 -9.461 -13.242 1 97.5 182 VAL A CA 1
ATOM 1393 C C . VAL A 1 182 ? 15 -8.688 -11.922 1 97.5 182 VAL A C 1
ATOM 1395 O O . VAL A 1 182 ? 14.398 -7.617 -11.812 1 97.5 182 VAL A O 1
ATOM 1398 N N . ALA A 1 183 ? 15.695 -9.234 -10.953 1 97.5 183 ALA A N 1
ATOM 1399 C CA . ALA A 1 183 ? 15.82 -8.578 -9.648 1 97.5 183 ALA A CA 1
ATOM 1400 C C . ALA A 1 183 ? 16.531 -7.238 -9.773 1 97.5 183 ALA A C 1
ATOM 1402 O O . ALA A 1 183 ? 16.109 -6.242 -9.188 1 97.5 183 ALA A O 1
ATOM 1403 N N . VAL A 1 184 ? 17.562 -7.227 -10.523 1 97.75 184 VAL A N 1
ATOM 1404 C CA . VAL A 1 184 ? 18.344 -6.004 -10.719 1 97.75 184 VAL A CA 1
ATOM 1405 C C . VAL A 1 184 ? 17.5 -4.969 -11.461 1 97.75 184 VAL A C 1
ATOM 1407 O O . VAL A 1 184 ? 17.562 -3.775 -11.156 1 97.75 184 VAL A O 1
ATOM 1410 N N . ALA A 1 185 ? 16.75 -5.438 -12.391 1 98.06 185 ALA A N 1
ATOM 1411 C CA . ALA A 1 185 ? 15.875 -4.535 -13.133 1 98.06 185 ALA A CA 1
ATOM 1412 C C . ALA A 1 185 ? 14.875 -3.848 -12.211 1 98.06 185 ALA A C 1
ATOM 1414 O O . ALA A 1 185 ? 14.562 -2.67 -12.391 1 98.06 185 ALA A O 1
ATOM 1415 N N . MET A 1 186 ? 14.43 -4.516 -11.258 1 96.75 186 MET A N 1
ATOM 1416 C CA . MET A 1 186 ? 13.516 -3.947 -10.273 1 96.75 186 MET A CA 1
ATOM 1417 C C . MET A 1 186 ? 14.18 -2.812 -9.5 1 96.75 186 MET A C 1
ATOM 1419 O O . MET A 1 186 ? 13.594 -1.743 -9.328 1 96.75 186 MET A O 1
ATOM 1423 N N . ALA A 1 187 ? 15.359 -3.082 -9.055 1 96.94 187 ALA A N 1
ATOM 1424 C CA . ALA A 1 187 ? 16.109 -2.074 -8.305 1 96.94 187 ALA A CA 1
ATOM 1425 C C . ALA A 1 187 ? 16.391 -0.846 -9.164 1 96.94 187 ALA A C 1
ATOM 1427 O O . ALA A 1 187 ? 16.281 0.288 -8.688 1 96.94 187 ALA A O 1
ATOM 1428 N N . PHE A 1 188 ? 16.703 -1.104 -10.367 1 97.5 188 PHE A N 1
ATOM 1429 C CA . PHE A 1 188 ? 17 -0.001 -11.281 1 97.5 188 PHE A CA 1
ATOM 1430 C C . PHE A 1 188 ? 15.742 0.826 -11.555 1 97.5 188 PHE A C 1
ATOM 1432 O O . PHE A 1 188 ? 15.82 2.047 -11.711 1 97.5 188 PHE A O 1
ATOM 1439 N N . ASN A 1 189 ? 14.672 0.156 -11.664 1 97.31 189 ASN A N 1
ATOM 1440 C CA . ASN A 1 189 ? 13.414 0.87 -11.859 1 97.31 189 ASN A CA 1
ATOM 1441 C C . ASN A 1 189 ? 13.141 1.848 -10.719 1 97.31 189 ASN A C 1
ATOM 1443 O O . ASN A 1 189 ? 12.836 3.018 -10.961 1 97.31 189 ASN A O 1
ATOM 1447 N N . THR A 1 190 ? 13.289 1.387 -9.531 1 97 190 THR A N 1
ATOM 1448 C CA . THR A 1 190 ? 13.047 2.229 -8.359 1 97 190 THR A CA 1
ATOM 1449 C C . THR A 1 190 ? 14.102 3.334 -8.266 1 97 190 THR A C 1
ATOM 1451 O O . THR A 1 190 ? 13.781 4.469 -7.914 1 97 190 THR A O 1
ATOM 1454 N N . MET A 1 191 ? 15.312 3.031 -8.578 1 97.5 191 MET A N 1
ATOM 1455 C CA . MET A 1 191 ? 16.375 4.035 -8.57 1 97.5 191 MET A CA 1
ATOM 1456 C C . MET A 1 191 ? 16.094 5.133 -9.586 1 97.5 191 MET A C 1
ATOM 1458 O O . MET A 1 191 ? 16.391 6.305 -9.344 1 97.5 191 MET A O 1
ATOM 1462 N N . ASN A 1 192 ? 15.57 4.695 -10.68 1 97.5 192 ASN A N 1
ATOM 1463 C CA . ASN A 1 192 ? 15.211 5.68 -11.703 1 97.5 192 ASN A CA 1
ATOM 1464 C C . ASN A 1 192 ? 14.148 6.648 -11.195 1 97.5 192 ASN A C 1
ATOM 1466 O O . ASN A 1 192 ? 14.188 7.84 -11.508 1 97.5 192 ASN A O 1
ATOM 1470 N N . ILE A 1 193 ? 13.172 6.164 -10.492 1 97.06 193 ILE A N 1
ATOM 1471 C CA . ILE A 1 193 ? 12.156 7.031 -9.906 1 97.06 193 ILE A CA 1
ATOM 1472 C C . ILE A 1 193 ? 12.812 8.008 -8.938 1 97.06 193 ILE A C 1
ATOM 1474 O O . ILE A 1 193 ? 12.523 9.203 -8.961 1 97.06 193 ILE A O 1
ATOM 1478 N N . ASN A 1 194 ? 13.711 7.453 -8.133 1 96.88 194 ASN A N 1
ATOM 1479 C CA . ASN A 1 194 ? 14.43 8.289 -7.18 1 96.88 194 ASN A CA 1
ATOM 1480 C C . ASN A 1 194 ? 15.203 9.406 -7.879 1 96.88 194 ASN A C 1
ATOM 1482 O O . ASN A 1 194 ? 15.18 10.555 -7.43 1 96.88 194 ASN A O 1
ATOM 1486 N N . VAL A 1 195 ? 15.875 9.031 -8.883 1 96.5 195 VAL A N 1
ATOM 1487 C CA . VAL A 1 195 ? 16.641 10.008 -9.633 1 96.5 195 VAL A CA 1
ATOM 1488 C C . VAL A 1 195 ? 15.719 11.094 -10.188 1 96.5 195 VAL A C 1
ATOM 1490 O O . VAL A 1 195 ? 16.031 12.281 -10.102 1 96.5 195 VAL A O 1
ATOM 1493 N N . GLY A 1 196 ? 14.617 10.711 -10.789 1 95.69 196 GLY A N 1
ATOM 1494 C CA . GLY A 1 196 ? 13.648 11.68 -11.273 1 95.69 196 GLY A CA 1
ATOM 1495 C C . GLY A 1 196 ? 13.164 12.633 -10.195 1 95.69 196 GLY A C 1
ATOM 1496 O O . GLY A 1 196 ? 13.07 13.844 -10.43 1 95.69 196 GLY A O 1
ATOM 1497 N N . LEU A 1 197 ? 12.898 12.141 -9.016 1 93.94 197 LEU A N 1
ATOM 1498 C CA . LEU A 1 197 ? 12.398 12.961 -7.918 1 93.94 197 LEU A CA 1
ATOM 1499 C C . LEU A 1 197 ? 13.484 13.898 -7.406 1 93.94 197 LEU A C 1
ATOM 1501 O O . LEU A 1 197 ? 13.211 15.055 -7.07 1 93.94 197 LEU A O 1
ATOM 1505 N N . LEU A 1 198 ? 14.711 13.367 -7.359 1 91.44 198 LEU A N 1
ATOM 1506 C CA . LEU A 1 198 ? 15.82 14.195 -6.91 1 91.44 198 LEU A CA 1
ATOM 1507 C C . LEU A 1 198 ? 16.094 15.328 -7.895 1 91.44 198 LEU A C 1
ATOM 1509 O O . LEU A 1 198 ? 16.359 16.453 -7.488 1 91.44 198 LEU A O 1
ATOM 1513 N N . VAL A 1 199 ? 16.047 14.977 -9.172 1 90.94 199 VAL A N 1
ATOM 1514 C CA . VAL A 1 199 ? 16.234 15.992 -10.203 1 90.94 199 VAL A CA 1
ATOM 1515 C C . VAL A 1 199 ? 15.141 17.062 -10.078 1 90.94 199 VAL A C 1
ATOM 1517 O O . VAL A 1 199 ? 15.43 18.25 -10.141 1 90.94 199 VAL A O 1
ATOM 1520 N N . TYR A 1 200 ? 13.938 16.656 -9.867 1 90.12 200 TYR A N 1
ATOM 1521 C CA . TYR A 1 200 ? 12.836 17.609 -9.695 1 90.12 200 TYR A CA 1
ATOM 1522 C C . TYR A 1 200 ? 13.055 18.484 -8.469 1 90.12 200 TYR A C 1
ATOM 1524 O O . TYR A 1 200 ? 12.844 19.703 -8.523 1 90.12 200 TYR A O 1
ATOM 1532 N N . THR A 1 201 ? 13.406 17.891 -7.391 1 85 201 THR A N 1
ATOM 1533 C CA . THR A 1 201 ? 13.594 18.594 -6.133 1 85 201 THR A CA 1
ATOM 1534 C C . THR A 1 201 ? 14.711 19.625 -6.246 1 85 201 THR A C 1
ATOM 1536 O O . THR A 1 201 ? 14.648 20.703 -5.637 1 85 201 THR A O 1
ATOM 1539 N N . CYS A 1 202 ? 15.719 19.344 -7.004 1 83.25 202 CYS A N 1
ATOM 1540 C CA . CYS A 1 202 ? 16.875 20.234 -7.137 1 83.25 202 CYS A CA 1
ATOM 1541 C C . CYS A 1 202 ? 16.578 21.359 -8.109 1 83.25 202 CYS A C 1
ATOM 1543 O O . CYS A 1 202 ? 17.109 22.469 -7.961 1 83.25 202 CYS A O 1
ATOM 1545 N N . PHE A 1 203 ? 15.688 21.172 -8.992 1 81.25 203 PHE A N 1
ATOM 1546 C CA . PHE A 1 203 ? 15.539 22.156 -10.055 1 81.25 203 PHE A CA 1
ATOM 1547 C C . PHE A 1 203 ? 14.188 22.859 -9.961 1 81.25 203 PHE A C 1
ATOM 1549 O O . PHE A 1 203 ? 13.945 23.859 -10.656 1 81.25 203 PHE A O 1
ATOM 1556 N N . SER A 1 204 ? 13.391 22.391 -9.148 1 76.06 204 SER A N 1
ATOM 1557 C CA . SER A 1 204 ? 12.07 23 -9.094 1 76.06 204 SER A CA 1
ATOM 1558 C C . SER A 1 204 ? 12.055 24.188 -8.141 1 76.06 204 SER A C 1
ATOM 1560 O O . SER A 1 204 ? 12.641 24.141 -7.055 1 76.06 204 SER A O 1
ATOM 1562 N N . ASP A 1 205 ? 11.492 25.25 -8.641 1 67.56 205 ASP A N 1
ATOM 1563 C CA . ASP A 1 205 ? 11.297 26.453 -7.848 1 67.56 205 ASP A CA 1
ATOM 1564 C C . ASP A 1 205 ? 10.031 26.344 -7.004 1 67.56 205 ASP A C 1
ATOM 1566 O O . ASP A 1 205 ? 9.797 27.188 -6.129 1 67.56 205 ASP A O 1
ATOM 1570 N N . SER A 1 206 ? 9.227 25.484 -7.391 1 60.53 206 SER A N 1
ATOM 1571 C CA . SER A 1 206 ? 7.922 25.328 -6.746 1 60.53 206 SER A CA 1
ATOM 1572 C C . SER A 1 206 ? 8.062 24.734 -5.348 1 60.53 206 SER A C 1
ATOM 1574 O O . SER A 1 206 ? 7.133 24.797 -4.543 1 60.53 206 SER A O 1
ATOM 1576 N N . LEU A 1 207 ? 9.18 24.125 -5.117 1 61.25 207 LEU A N 1
ATOM 1577 C CA . LEU A 1 207 ? 9.398 23.484 -3.82 1 61.25 207 LEU A CA 1
ATOM 1578 C C . LEU A 1 207 ? 9.578 24.531 -2.727 1 61.25 207 LEU A C 1
ATOM 1580 O O . LEU A 1 207 ? 10.258 25.547 -2.932 1 61.25 207 LEU A O 1
ATOM 1584 N N . ILE A 1 208 ? 8.586 24.812 -2 1 57 208 ILE A N 1
ATOM 1585 C CA . ILE A 1 208 ? 8.891 25.641 -0.837 1 57 208 ILE A CA 1
ATOM 1586 C C . ILE A 1 208 ? 10.211 25.188 -0.217 1 57 208 ILE A C 1
ATOM 1588 O O . ILE A 1 208 ? 10.414 24 0.033 1 57 208 ILE A O 1
ATOM 1592 N N . LYS A 1 209 ? 11.32 25.688 -0.617 1 56.59 209 LYS A N 1
ATOM 1593 C CA . LYS A 1 209 ? 12.695 25.328 -0.267 1 56.59 209 LYS A CA 1
ATOM 1594 C C . LYS A 1 209 ? 12.797 24.938 1.203 1 56.59 209 LYS A C 1
ATOM 1596 O O . LYS A 1 209 ? 13.188 25.75 2.045 1 56.59 209 LYS A O 1
ATOM 1601 N N . PRO A 1 210 ? 11.844 24.156 1.696 1 55.25 210 PRO A N 1
ATOM 1602 C CA . PRO A 1 210 ? 12.047 23.766 3.096 1 55.25 210 PRO A CA 1
ATOM 1603 C C . PRO A 1 210 ? 13.375 23.062 3.328 1 55.25 210 PRO A C 1
ATOM 1605 O O . PRO A 1 210 ? 13.688 22.672 4.457 1 55.25 210 PRO A O 1
ATOM 1608 N N . TRP A 1 211 ? 14.109 22.891 2.246 1 57.72 211 TRP A N 1
ATOM 1609 C CA . TRP A 1 211 ? 15.336 22.172 2.549 1 57.72 211 TRP A CA 1
ATOM 1610 C C . TRP A 1 211 ? 16.312 23.047 3.318 1 57.72 211 TRP A C 1
ATOM 1612 O O . TRP A 1 211 ? 16.766 24.078 2.811 1 57.72 211 TRP A O 1
ATOM 1622 N N . GLN A 1 212 ? 16.141 23.094 4.516 1 58.88 212 GLN A N 1
ATOM 1623 C CA . GLN A 1 212 ? 17.062 23.906 5.312 1 58.88 212 GLN A CA 1
ATOM 1624 C C . GLN A 1 212 ? 18.391 23.188 5.523 1 58.88 212 GLN A C 1
ATOM 1626 O O . GLN A 1 212 ? 19.062 23.391 6.539 1 58.88 212 GLN A O 1
ATOM 1631 N N . GLY A 1 213 ? 18.828 22.453 4.496 1 56.75 213 GLY A N 1
ATOM 1632 C CA . GLY A 1 213 ? 20.156 21.859 4.551 1 56.75 213 GLY A CA 1
ATOM 1633 C C . GLY A 1 213 ? 20.172 20.547 5.316 1 56.75 213 GLY A C 1
ATOM 1634 O O . GLY A 1 213 ? 19.172 20.156 5.914 1 56.75 213 GLY A O 1
ATOM 1635 N N . LEU A 1 214 ? 21.078 19.656 4.969 1 54.44 214 LEU A N 1
ATOM 1636 C CA . LEU A 1 214 ? 21.344 18.406 5.664 1 54.44 214 LEU A CA 1
ATOM 1637 C C . LEU A 1 214 ? 21.75 18.672 7.113 1 54.44 214 LEU A C 1
ATOM 1639 O O . LEU A 1 214 ? 22.688 19.422 7.383 1 54.44 214 LEU A O 1
ATOM 1643 N N . ALA A 1 215 ? 20.781 18.688 7.973 1 53.03 215 ALA A N 1
ATOM 1644 C CA . ALA A 1 215 ? 21.203 18.859 9.359 1 53.03 215 ALA A CA 1
ATOM 1645 C C . ALA A 1 215 ? 21.641 17.531 9.961 1 53.03 215 ALA A C 1
ATOM 1647 O O . ALA A 1 215 ? 20.859 16.844 10.633 1 53.03 215 ALA A O 1
ATOM 1648 N N . LEU A 1 216 ? 22.781 17.047 9.555 1 50.97 216 LEU A N 1
ATOM 1649 C CA . LEU A 1 216 ? 23.359 15.797 10.039 1 50.97 216 LEU A CA 1
ATOM 1650 C C . LEU A 1 216 ? 23.406 15.766 11.562 1 50.97 216 LEU A C 1
ATOM 1652 O O . LEU A 1 216 ? 23.203 14.719 12.172 1 50.97 216 LEU A O 1
ATOM 1656 N N . ARG A 1 217 ? 23.719 16.828 12.164 1 48.69 217 ARG A N 1
ATOM 1657 C CA . ARG A 1 217 ? 23.891 16.891 13.609 1 48.69 217 ARG A CA 1
ATOM 1658 C C . ARG A 1 217 ? 22.562 16.672 14.328 1 48.69 217 ARG A C 1
ATOM 1660 O O . ARG A 1 217 ? 22.531 16.188 15.461 1 48.69 217 ARG A O 1
ATOM 1667 N N . SER A 1 218 ? 21.531 17.016 13.758 1 50.38 218 SER A N 1
ATOM 1668 C CA . SER A 1 218 ? 20.219 16.922 14.398 1 50.38 218 SER A CA 1
ATOM 1669 C C . SER A 1 218 ? 19.625 15.531 14.203 1 50.38 218 SER A C 1
ATOM 1671 O O . SER A 1 218 ? 18.578 15.219 14.773 1 50.38 218 SER A O 1
ATOM 1673 N N . LEU A 1 219 ? 20.203 14.867 13.383 1 50.53 219 LEU A N 1
ATOM 1674 C CA . LEU A 1 219 ? 19.734 13.523 13.07 1 50.53 219 LEU A CA 1
ATOM 1675 C C . LEU A 1 219 ? 19.594 12.695 14.344 1 50.53 219 LEU A C 1
ATOM 1677 O O . LEU A 1 219 ? 18.719 11.828 14.43 1 50.53 219 LEU A O 1
ATOM 1681 N N . PHE A 1 220 ? 20.562 12.977 15.344 1 48.59 220 PHE A N 1
ATOM 1682 C CA . PHE A 1 220 ? 20.562 12.18 16.562 1 48.59 220 PHE A CA 1
ATOM 1683 C C . PHE A 1 220 ? 19.844 12.922 17.688 1 48.59 220 PHE A C 1
ATOM 1685 O O . PHE A 1 220 ? 19.75 12.422 18.812 1 48.59 220 PHE A O 1
ATOM 1692 N N . ARG A 1 221 ? 19.469 14.234 17.594 1 46.78 221 ARG A N 1
ATOM 1693 C CA . ARG A 1 221 ? 18.766 14.953 18.656 1 46.78 221 ARG A CA 1
ATOM 1694 C C . ARG A 1 221 ? 17.266 14.625 18.641 1 46.78 221 ARG A C 1
ATOM 1696 O O . ARG A 1 221 ? 16.703 14.312 17.594 1 46.78 221 ARG A O 1
ATOM 1703 N N . GLY A 1 222 ? 16.734 14.305 19.859 1 42.31 222 GLY A N 1
ATOM 1704 C CA . GLY A 1 222 ? 15.367 13.875 20.109 1 42.31 222 GLY A CA 1
ATOM 1705 C C . GLY A 1 222 ? 14.328 14.734 19.406 1 42.31 222 GLY A C 1
ATOM 1706 O O . GLY A 1 222 ? 14.562 15.914 19.156 1 42.31 222 GLY A O 1
ATOM 1707 N N . TRP A 1 223 ? 13.586 14.297 18.672 1 43 223 TRP A N 1
ATOM 1708 C CA . TRP A 1 223 ? 12.422 14.867 18 1 43 223 TRP A CA 1
ATOM 1709 C C . TRP A 1 223 ? 11.516 15.57 19.016 1 43 223 TRP A C 1
ATOM 1711 O O . TRP A 1 223 ? 10.5 16.156 18.641 1 43 223 TRP A O 1
ATOM 1721 N N . TRP A 1 224 ? 11.688 15.273 20.328 1 37.34 224 TRP A N 1
ATOM 1722 C CA . TRP A 1 224 ? 10.711 15.633 21.359 1 37.34 224 TRP A CA 1
ATOM 1723 C C . TRP A 1 224 ? 10.367 17.125 21.281 1 37.34 224 TRP A C 1
ATOM 1725 O O . TRP A 1 224 ? 9.203 17.5 21.375 1 37.34 224 TRP A O 1
ATOM 1735 N N . PRO A 1 225 ? 11.344 17.844 21.312 1 39.09 225 PRO A N 1
ATOM 1736 C CA . PRO A 1 225 ? 10.945 19.25 21.406 1 39.09 225 PRO A CA 1
ATOM 1737 C C . PRO A 1 225 ? 10.164 19.719 20.188 1 39.09 225 PRO A C 1
ATOM 1739 O O . PRO A 1 225 ? 9.312 20.609 20.297 1 39.09 225 PRO A O 1
ATOM 1742 N N . LEU A 1 226 ? 10.461 19.234 19.172 1 35.81 226 LEU A N 1
ATOM 1743 C CA . LEU A 1 226 ? 9.781 19.766 18 1 35.81 226 LEU A CA 1
ATOM 1744 C C . LEU A 1 226 ? 8.312 19.359 17.984 1 35.81 226 LEU A C 1
ATOM 1746 O O . LEU A 1 226 ? 7.449 20.172 17.625 1 35.81 226 LEU A O 1
ATOM 1750 N N . LEU A 1 227 ? 8.016 18.125 18.234 1 40 227 LEU A N 1
ATOM 1751 C CA . LEU A 1 227 ? 6.617 17.734 18.359 1 40 227 LEU A CA 1
ATOM 1752 C C . LEU A 1 227 ? 5.969 18.375 19.578 1 40 227 LEU A C 1
ATOM 1754 O O . LEU A 1 227 ? 4.758 18.594 19.594 1 40 227 LEU A O 1
ATOM 1758 N N . SER A 1 228 ? 6.648 18.438 20.781 1 37.78 228 SER A N 1
ATOM 1759 C CA . SER A 1 228 ? 6.039 19.109 21.922 1 37.78 228 SER A CA 1
ATOM 1760 C C . SER A 1 228 ? 5.516 20.484 21.531 1 37.78 228 SER A C 1
ATOM 1762 O O . SER A 1 228 ? 4.645 21.047 22.203 1 37.78 228 SER A O 1
ATOM 1764 N N . ARG A 1 229 ? 6.211 21.125 20.812 1 36.19 229 ARG A N 1
ATOM 1765 C CA . ARG A 1 229 ? 5.723 22.453 20.453 1 36.19 229 ARG A CA 1
ATOM 1766 C C . ARG A 1 229 ? 4.574 22.344 19.453 1 36.19 229 ARG A C 1
ATOM 1768 O O . ARG A 1 229 ? 3.842 23.328 19.25 1 36.19 229 ARG A O 1
ATOM 1775 N N . ALA A 1 230 ? 4.633 21.484 18.609 1 35.66 230 ALA A N 1
ATOM 1776 C CA . ALA A 1 230 ? 3.496 21.406 17.703 1 35.66 230 ALA A CA 1
ATOM 1777 C C . ALA A 1 230 ? 2.297 20.75 18.359 1 35.66 230 ALA A C 1
ATOM 1779 O O . ALA A 1 230 ? 1.162 20.891 17.906 1 35.66 230 ALA A O 1
ATOM 1780 N N . ALA A 1 231 ? 2.385 19.594 19.141 1 33.75 231 ALA A N 1
ATOM 1781 C CA . ALA A 1 231 ? 1.238 19.062 19.875 1 33.75 231 ALA A CA 1
ATOM 1782 C C . ALA A 1 231 ? 0.792 20.047 20.953 1 33.75 231 ALA A C 1
ATOM 1784 O O . ALA A 1 231 ? 1.623 20.656 21.641 1 33.75 231 ALA A O 1
ATOM 1785 N N . PRO A 1 232 ? -0.387 20.562 21.094 1 32.31 232 PRO A N 1
ATOM 1786 C CA . PRO A 1 232 ? -0.815 20.953 22.438 1 32.31 232 PRO A CA 1
ATOM 1787 C C . PRO A 1 232 ? -0.448 19.938 23.5 1 32.31 232 PRO A C 1
ATOM 1789 O O . PRO A 1 232 ? -0.209 18.766 23.172 1 32.31 232 PRO A O 1
ATOM 1792 N N . ILE A 1 233 ? -0.254 20.203 24.938 1 30.48 233 ILE A N 1
ATOM 1793 C CA . ILE A 1 233 ? 0.062 19.812 26.312 1 30.48 233 ILE A CA 1
ATOM 1794 C C . ILE A 1 233 ? -0.645 18.5 26.656 1 30.48 233 ILE A C 1
ATOM 1796 O O . ILE A 1 233 ? -0.385 17.906 27.703 1 30.48 233 ILE A O 1
ATOM 1800 N N . TYR A 1 234 ? -1.796 17.906 26.156 1 29.67 234 TYR A N 1
ATOM 1801 C CA . TYR A 1 234 ? -2.523 17.109 27.125 1 29.67 234 TYR A CA 1
ATOM 1802 C C . TYR A 1 234 ? -1.896 15.727 27.281 1 29.67 234 TYR A C 1
ATOM 1804 O O . TYR A 1 234 ? -2.492 14.836 27.891 1 29.67 234 TYR A O 1
ATOM 1812 N N . PHE A 1 235 ? -0.898 15.352 26.562 1 31.02 235 PHE A N 1
ATOM 1813 C CA . PHE A 1 235 ? -0.581 13.977 26.938 1 31.02 235 PHE A CA 1
ATOM 1814 C C . PHE A 1 235 ? 0.1 13.93 28.297 1 31.02 235 PHE A C 1
ATOM 1816 O O . PHE A 1 235 ? 1.326 14.016 28.391 1 31.02 235 PHE A O 1
ATOM 1823 N N . LYS A 1 236 ? -0.474 14.625 29.453 1 29.7 236 LYS A N 1
ATOM 1824 C CA . LYS A 1 236 ? 0.007 14.219 30.766 1 29.7 236 LYS A CA 1
ATOM 1825 C C . LYS A 1 236 ? -0.071 12.703 30.938 1 29.7 236 LYS A C 1
ATOM 1827 O O . LYS A 1 236 ? -1.08 12.086 30.594 1 29.7 236 LYS A O 1
ATOM 1832 N N . PRO A 1 237 ? 0.984 12.016 31.234 1 29.33 237 PRO A N 1
ATOM 1833 C CA . PRO A 1 237 ? 0.948 10.695 31.859 1 29.33 237 PRO A CA 1
ATOM 1834 C C . PRO A 1 237 ? 0.005 10.641 33.062 1 29.33 237 PRO A C 1
ATOM 1836 O O . PRO A 1 237 ? 0.163 11.414 34 1 29.33 237 PRO A O 1
ATOM 1839 N N . THR A 1 238 ? -1.332 10.781 33.062 1 25.34 238 THR A N 1
ATOM 1840 C CA . THR A 1 238 ? -1.902 10.523 34.375 1 25.34 238 THR A CA 1
ATOM 1841 C C . THR A 1 238 ? -1.381 9.211 34.938 1 25.34 238 THR A C 1
ATOM 1843 O O . THR A 1 238 ? -1.786 8.133 34.5 1 25.34 238 THR A O 1
ATOM 1846 N N . PHE A 1 239 ? -0.139 9.125 35.375 1 21.14 239 PHE A N 1
ATOM 1847 C CA . PHE A 1 239 ? 0.279 8.25 36.469 1 21.14 239 PHE A CA 1
ATOM 1848 C C . PHE A 1 239 ? -0.582 8.469 37.719 1 21.14 239 PHE A C 1
ATOM 1850 O O . PHE A 1 239 ? -0.445 7.758 38.719 1 21.14 239 PHE A O 1
ATOM 1857 N N . PHE A 1 240 ? -1.582 9.32 38.062 1 21.09 240 PHE A N 1
ATOM 1858 C CA . PHE A 1 240 ? -1.834 9.141 39.469 1 21.09 240 PHE A CA 1
ATOM 1859 C C . PHE A 1 240 ? -2.473 7.781 39.75 1 21.09 240 PHE A C 1
ATOM 1861 O O . PHE A 1 240 ? -3.229 7.27 38.906 1 21.09 240 PHE A O 1
ATOM 1868 N N . MET B 1 1 ? 13.047 9.93 17.5 1 57 1 MET B N 1
ATOM 1869 C CA . MET B 1 1 ? 13.008 8.562 16.984 1 57 1 MET B CA 1
ATOM 1870 C C . MET B 1 1 ? 11.906 7.754 17.641 1 57 1 MET B C 1
ATOM 1872 O O . MET B 1 1 ? 11.195 6.996 16.984 1 57 1 MET B O 1
ATOM 1876 N N . ALA B 1 2 ? 11.688 8.055 18.859 1 62.53 2 ALA B N 1
ATOM 1877 C CA . ALA B 1 2 ? 10.711 7.262 19.594 1 62.53 2 ALA B CA 1
ATOM 1878 C C . ALA B 1 2 ? 9.297 7.527 19.094 1 62.53 2 ALA B C 1
ATOM 1880 O O . ALA B 1 2 ? 8.508 6.594 18.906 1 62.53 2 ALA B O 1
ATOM 1881 N N . SER B 1 3 ? 9.039 8.844 18.672 1 67.81 3 SER B N 1
ATOM 1882 C CA . SER B 1 3 ? 7.711 9.172 18.172 1 67.81 3 SER B CA 1
ATOM 1883 C C . SER B 1 3 ? 7.453 8.531 16.812 1 67.81 3 SER B C 1
ATOM 1885 O O . SER B 1 3 ? 6.367 7.996 16.578 1 67.81 3 SER B O 1
ATOM 1887 N N . LEU B 1 4 ? 8.469 8.523 16.062 1 73.62 4 LEU B N 1
ATOM 1888 C CA . LEU B 1 4 ? 8.336 7.922 14.742 1 73.62 4 LEU B CA 1
ATOM 1889 C C . LEU B 1 4 ? 8.102 6.422 14.844 1 73.62 4 LEU B C 1
ATOM 1891 O O . LEU B 1 4 ? 7.254 5.871 14.141 1 73.62 4 LEU B O 1
ATOM 1895 N N . THR B 1 5 ? 8.852 5.871 15.844 1 75.38 5 THR B N 1
ATOM 1896 C CA . THR B 1 5 ? 8.727 4.43 16 1 75.38 5 THR B CA 1
ATOM 1897 C C . THR B 1 5 ? 7.371 4.066 16.594 1 75.38 5 THR B C 1
ATOM 1899 O O . THR B 1 5 ? 6.797 3.027 16.266 1 75.38 5 THR B O 1
ATOM 1902 N N . LYS B 1 6 ? 6.875 4.992 17.422 1 78.69 6 LYS B N 1
ATOM 1903 C CA . LYS B 1 6 ? 5.574 4.75 18.047 1 78.69 6 LYS B CA 1
ATOM 1904 C C . LYS B 1 6 ? 4.453 4.785 17.016 1 78.69 6 LYS B C 1
ATOM 1906 O O . LYS B 1 6 ? 3.467 4.059 17.141 1 78.69 6 LYS B O 1
ATOM 1911 N N . ILE B 1 7 ? 4.68 5.531 16.031 1 75.38 7 ILE B N 1
ATOM 1912 C CA . ILE B 1 7 ? 3.686 5.637 14.969 1 75.38 7 ILE B CA 1
ATOM 1913 C C . ILE B 1 7 ? 3.957 4.582 13.898 1 75.38 7 ILE B C 1
ATOM 1915 O O . ILE B 1 7 ? 3.035 3.9 13.438 1 75.38 7 ILE B O 1
ATOM 1919 N N . ALA B 1 8 ? 5.168 4.359 13.672 1 79.75 8 ALA B N 1
ATOM 1920 C CA . ALA B 1 8 ? 5.566 3.527 12.539 1 79.75 8 ALA B CA 1
ATOM 1921 C C . ALA B 1 8 ? 5.41 2.045 12.859 1 79.75 8 ALA B C 1
ATOM 1923 O O . ALA B 1 8 ? 5.02 1.251 12 1 79.75 8 ALA B O 1
ATOM 1924 N N . CYS B 1 9 ? 5.645 1.598 14.023 1 83.25 9 CYS B N 1
ATOM 1925 C CA . CYS B 1 9 ? 5.641 0.184 14.383 1 83.25 9 CYS B CA 1
ATOM 1926 C C . CYS B 1 9 ? 4.238 -0.405 14.273 1 83.25 9 CYS B C 1
ATOM 1928 O O . CYS B 1 9 ? 4.047 -1.443 13.641 1 83.25 9 CYS B O 1
ATOM 1930 N N . PRO B 1 10 ? 3.285 0.298 14.828 1 82.88 10 PRO B N 1
ATOM 1931 C CA . PRO B 1 10 ? 1.921 -0.207 14.648 1 82.88 10 PRO B CA 1
ATOM 1932 C C . PRO B 1 10 ? 1.518 -0.305 13.18 1 82.88 10 PRO B C 1
ATOM 1934 O O . PRO B 1 10 ? 0.815 -1.241 12.789 1 82.88 10 PRO B O 1
ATOM 1937 N N . ILE B 1 11 ? 2.023 0.553 12.43 1 81.12 11 ILE B N 1
ATOM 1938 C CA . ILE B 1 11 ? 1.668 0.578 11.016 1 81.12 11 ILE B CA 1
ATOM 1939 C C . ILE B 1 11 ? 2.275 -0.632 10.312 1 81.12 11 ILE B C 1
ATOM 1941 O O . ILE B 1 11 ? 1.602 -1.307 9.531 1 81.12 11 ILE B O 1
ATOM 1945 N N . VAL B 1 12 ? 3.465 -0.948 10.641 1 83.75 12 VAL B N 1
ATOM 1946 C CA . VAL B 1 12 ? 4.133 -2.117 10.078 1 83.75 12 VAL B CA 1
ATOM 1947 C C . VAL B 1 12 ? 3.379 -3.385 10.477 1 83.75 12 VAL B C 1
ATOM 1949 O O . VAL B 1 12 ? 3.141 -4.262 9.641 1 83.75 12 VAL B O 1
ATOM 1952 N N . MET B 1 13 ? 3.033 -3.416 11.633 1 86.12 13 MET B N 1
ATOM 1953 C CA . MET B 1 13 ? 2.293 -4.566 12.141 1 86.12 13 MET B CA 1
ATOM 1954 C C . MET B 1 13 ? 0.969 -4.73 11.406 1 86.12 13 MET B C 1
ATOM 1956 O O . MET B 1 13 ? 0.598 -5.844 11.023 1 86.12 13 MET B O 1
ATOM 1960 N N . THR B 1 14 ? 0.349 -3.633 11.227 1 86.5 14 THR B N 1
ATOM 1961 C CA . THR B 1 14 ? -0.931 -3.664 10.531 1 86.5 14 THR B CA 1
ATOM 1962 C C . THR B 1 14 ? -0.755 -4.184 9.109 1 86.5 14 THR B C 1
ATOM 1964 O O . THR B 1 14 ? -1.567 -4.98 8.625 1 86.5 14 THR B O 1
ATOM 1967 N N . SER B 1 15 ? 0.253 -3.742 8.484 1 83.25 15 SER B N 1
ATOM 1968 C CA . SER B 1 15 ? 0.51 -4.168 7.109 1 83.25 15 SER B CA 1
ATOM 1969 C C . SER B 1 15 ? 0.734 -5.676 7.031 1 83.25 15 SER B C 1
ATOM 1971 O O . SER B 1 15 ? 0.237 -6.336 6.117 1 83.25 15 SER B O 1
ATOM 1973 N N . LEU B 1 16 ? 1.398 -6.223 7.965 1 81.62 16 LEU B N 1
ATOM 1974 C CA . LEU B 1 16 ? 1.671 -7.656 8.016 1 81.62 16 LEU B CA 1
ATOM 1975 C C . LEU B 1 16 ? 0.392 -8.445 8.281 1 81.62 16 LEU B C 1
ATOM 1977 O O . LEU B 1 16 ? 0.187 -9.516 7.707 1 81.62 16 LEU B O 1
ATOM 1981 N N . LEU B 1 17 ? -0.373 -7.863 9.109 1 85.69 17 LEU B N 1
ATOM 1982 C CA . LEU B 1 17 ? -1.644 -8.5 9.43 1 85.69 17 LEU B CA 1
ATOM 1983 C C . LEU B 1 17 ? -2.555 -8.539 8.203 1 85.69 17 LEU B C 1
ATOM 1985 O O . LEU B 1 17 ? -3.158 -9.578 7.91 1 85.69 17 LEU B O 1
ATOM 1989 N N . ILE B 1 18 ? -2.531 -7.457 7.461 1 81.62 18 ILE B N 1
ATOM 1990 C CA . ILE B 1 18 ? -3.361 -7.375 6.262 1 81.62 18 ILE B CA 1
ATOM 1991 C C . ILE B 1 18 ? -2.846 -8.359 5.211 1 81.62 18 ILE B C 1
ATOM 1993 O O . ILE B 1 18 ? -3.635 -9 4.516 1 81.62 18 ILE B O 1
ATOM 1997 N N . PHE B 1 19 ? -1.603 -8.562 5.188 1 80.06 19 PHE B N 1
ATOM 1998 C CA . PHE B 1 19 ? -1.026 -9.539 4.27 1 80.06 19 PHE B CA 1
ATOM 1999 C C . PHE B 1 19 ? -1.389 -10.953 4.688 1 80.06 19 PHE B C 1
ATOM 2001 O O . PHE B 1 19 ? -1.653 -11.812 3.84 1 80.06 19 PHE B O 1
ATOM 2008 N N . SER B 1 20 ? -1.423 -11.211 5.922 1 86.19 20 SER B N 1
ATOM 2009 C CA . SER B 1 20 ? -1.768 -12.531 6.449 1 86.19 20 SER B CA 1
ATOM 2010 C C . SER B 1 20 ? -3.186 -12.93 6.055 1 86.19 20 SER B C 1
ATOM 2012 O O . SER B 1 20 ? -3.475 -14.117 5.875 1 86.19 20 SER B O 1
ATOM 2014 N N . ARG B 1 21 ? -3.996 -11.93 5.934 1 89.38 21 ARG B N 1
ATOM 2015 C CA . ARG B 1 21 ? -5.375 -12.172 5.52 1 89.38 21 ARG B CA 1
ATOM 2016 C C . ARG B 1 21 ? -5.426 -12.875 4.168 1 89.38 21 ARG B C 1
ATOM 2018 O O . ARG B 1 21 ? -6.227 -13.789 3.967 1 89.38 21 ARG B O 1
ATOM 2025 N N . SER B 1 22 ? -4.605 -12.453 3.301 1 87.12 22 SER B N 1
ATOM 2026 C CA . SER B 1 22 ? -4.551 -13.055 1.971 1 87.12 22 SER B CA 1
ATOM 2027 C C . SER B 1 22 ? -4.059 -14.492 2.033 1 87.12 22 SER B C 1
ATOM 2029 O O . SER B 1 22 ? -4.555 -15.359 1.307 1 87.12 22 SER B O 1
ATOM 2031 N N . LEU B 1 23 ? -3.152 -14.781 2.932 1 83.25 23 LEU B N 1
ATOM 2032 C CA . LEU B 1 23 ? -2.609 -16.125 3.074 1 83.25 23 LEU B CA 1
ATOM 2033 C C . LEU B 1 23 ? -3.666 -17.094 3.607 1 83.25 23 LEU B C 1
ATOM 2035 O O . LEU B 1 23 ? -3.771 -18.219 3.141 1 83.25 23 LEU B O 1
ATOM 2039 N N . ILE B 1 24 ? -4.391 -16.641 4.523 1 92.12 24 ILE B N 1
ATOM 2040 C CA . ILE B 1 24 ? -5.449 -17.453 5.109 1 92.12 24 ILE B CA 1
ATOM 2041 C C . ILE B 1 24 ? -6.508 -17.766 4.051 1 92.12 24 ILE B C 1
ATOM 2043 O O . ILE B 1 24 ? -6.969 -18.906 3.941 1 92.12 24 ILE B O 1
ATOM 2047 N N . SER B 1 25 ? -6.867 -16.766 3.279 1 93.25 25 SER B N 1
ATOM 2048 C CA . SER B 1 25 ? -7.852 -16.953 2.221 1 93.25 25 SER B CA 1
ATOM 2049 C C . SER B 1 25 ? -7.355 -17.953 1.177 1 93.25 25 SER B C 1
ATOM 2051 O O . SER B 1 25 ? -8.109 -18.797 0.71 1 93.25 25 SER B O 1
ATOM 2053 N N . MET B 1 26 ? -6.113 -17.828 0.864 1 88.44 26 MET B N 1
ATOM 2054 C CA . MET B 1 26 ? -5.523 -18.734 -0.11 1 88.44 26 MET B CA 1
ATOM 2055 C C . MET B 1 26 ? -5.508 -20.172 0.427 1 88.44 26 MET B C 1
ATOM 2057 O O . MET B 1 26 ? -5.672 -21.125 -0.333 1 88.44 26 MET B O 1
ATOM 2061 N N . TRP B 1 27 ? -5.305 -20.297 1.677 1 89.69 27 TRP B N 1
ATOM 2062 C CA . TRP B 1 27 ? -5.309 -21.594 2.32 1 89.69 27 TRP B CA 1
ATOM 2063 C C . TRP B 1 27 ? -6.672 -22.266 2.188 1 89.69 27 TRP B C 1
ATOM 2065 O O . TRP B 1 27 ? -6.762 -23.453 1.872 1 89.69 27 TRP B O 1
ATOM 2075 N N . PHE B 1 28 ? -7.68 -21.641 2.352 1 94.38 28 PHE B N 1
ATOM 2076 C CA . PHE B 1 28 ? -9.023 -22.188 2.238 1 94.38 28 PHE B CA 1
ATOM 2077 C C . PHE B 1 28 ? -9.359 -22.5 0.785 1 94.38 28 PHE B C 1
ATOM 2079 O O . PHE B 1 28 ? -10.016 -23.5 0.495 1 94.38 28 PHE B O 1
ATOM 2086 N N . LEU B 1 29 ? -8.922 -21.656 -0.101 1 92.81 29 LEU B N 1
ATOM 2087 C CA . LEU B 1 29 ? -9.148 -21.906 -1.521 1 92.81 29 LEU B CA 1
ATOM 2088 C C . LEU B 1 29 ? -8.469 -23.188 -1.964 1 92.81 29 LEU B C 1
ATOM 2090 O O . LEU B 1 29 ? -9.008 -23.938 -2.785 1 92.81 29 LEU B O 1
ATOM 2094 N N . SER B 1 30 ? -7.277 -23.453 -1.405 1 87.94 30 SER B N 1
ATOM 2095 C CA . SER B 1 30 ? -6.516 -24.641 -1.778 1 87.94 30 SER B CA 1
ATOM 2096 C C . SER B 1 30 ? -7.246 -25.922 -1.374 1 87.94 30 SER B C 1
ATOM 2098 O O . SER B 1 30 ? -7.109 -26.953 -2.033 1 87.94 30 SER B O 1
ATOM 2100 N N . HIS B 1 31 ? -8.008 -25.891 -0.359 1 94.19 31 HIS B N 1
ATOM 2101 C CA . HIS B 1 31 ? -8.734 -27.062 0.126 1 94.19 31 HIS B CA 1
ATOM 2102 C C . HIS B 1 31 ? -10.016 -27.281 -0.668 1 94.19 31 HIS B C 1
ATOM 2104 O O . HIS B 1 31 ? -10.609 -28.359 -0.604 1 94.19 31 HIS B O 1
ATOM 2110 N N . LEU B 1 32 ? -10.453 -26.312 -1.398 1 94.31 32 LEU B N 1
ATOM 2111 C CA . LEU B 1 32 ? -11.641 -26.453 -2.229 1 94.31 32 LEU B CA 1
ATOM 2112 C C . LEU B 1 32 ? -11.312 -27.172 -3.531 1 94.31 32 LEU B C 1
ATOM 2114 O O . LEU B 1 32 ? -12.133 -27.922 -4.055 1 94.31 32 LEU B O 1
ATOM 2118 N N . GLY B 1 33 ? -10.18 -26.844 -4.121 1 93.19 33 GLY B N 1
ATOM 2119 C CA . GLY B 1 33 ? -9.758 -27.469 -5.355 1 93.19 33 GLY B CA 1
ATOM 2120 C C . GLY B 1 33 ? -8.781 -26.625 -6.152 1 93.19 33 GLY B C 1
ATOM 2121 O O . GLY B 1 33 ? -8.555 -25.469 -5.832 1 93.19 33 GLY B O 1
ATOM 2122 N N . LYS B 1 34 ? -8.25 -27.25 -7.176 1 87.88 34 LYS B N 1
ATOM 2123 C CA . LYS B 1 34 ? -7.25 -26.578 -8 1 87.88 34 LYS B CA 1
ATOM 2124 C C . LYS B 1 34 ? -7.879 -25.438 -8.812 1 87.88 34 LYS B C 1
ATOM 2126 O O . LYS B 1 34 ? -7.297 -24.359 -8.93 1 87.88 34 LYS B O 1
ATOM 2131 N N . VAL B 1 35 ? -9.008 -25.703 -9.336 1 90.75 35 VAL B N 1
ATOM 2132 C CA . VAL B 1 35 ? -9.703 -24.703 -10.133 1 90.75 35 VAL B CA 1
ATOM 2133 C C . VAL B 1 35 ? -10.148 -23.547 -9.234 1 90.75 35 VAL B C 1
ATOM 2135 O O . VAL B 1 35 ? -10.055 -22.375 -9.617 1 90.75 35 VAL B O 1
ATOM 2138 N N . GLU B 1 36 ? -10.609 -23.906 -8.016 1 94.12 36 GLU B N 1
ATOM 2139 C CA . GLU B 1 36 ? -11.039 -22.906 -7.051 1 94.12 36 GLU B CA 1
ATOM 2140 C C . GLU B 1 36 ? -9.867 -22.047 -6.578 1 94.12 36 GLU B C 1
ATOM 2142 O O . GLU B 1 36 ? -10.008 -20.844 -6.406 1 94.12 36 GLU B O 1
ATOM 2147 N N . LEU B 1 37 ? -8.781 -22.719 -6.426 1 87.06 37 LEU B N 1
ATOM 2148 C CA . LEU B 1 37 ? -7.582 -21.984 -6.039 1 87.06 37 LEU B CA 1
ATOM 2149 C C . LEU B 1 37 ? -7.133 -21.047 -7.152 1 87.06 37 LEU B C 1
ATOM 2151 O O . LEU B 1 37 ? -6.84 -19.875 -6.906 1 87.06 37 LEU B O 1
ATOM 2155 N N . ALA B 1 38 ? -7.109 -21.547 -8.367 1 84.25 38 ALA B N 1
ATOM 2156 C CA . ALA B 1 38 ? -6.664 -20.75 -9.508 1 84.25 38 ALA B CA 1
ATOM 2157 C C . ALA B 1 38 ? -7.617 -19.578 -9.766 1 84.25 38 ALA B C 1
ATOM 2159 O O . ALA B 1 38 ? -7.18 -18.453 -9.953 1 84.25 38 ALA B O 1
ATOM 2160 N N . GLY B 1 39 ? -8.875 -19.875 -9.781 1 91.31 39 GLY B N 1
ATOM 2161 C CA . GLY B 1 39 ? -9.875 -18.844 -10 1 91.31 39 GLY B CA 1
ATOM 2162 C C . GLY B 1 39 ? -9.914 -17.812 -8.891 1 91.31 39 GLY B C 1
ATOM 2163 O O . GLY B 1 39 ? -10.016 -16.609 -9.156 1 91.31 39 GLY B O 1
ATOM 2164 N N . GLY B 1 40 ? -9.859 -18.297 -7.66 1 93.06 40 GLY B N 1
ATOM 2165 C CA . GLY B 1 40 ? -9.828 -17.391 -6.523 1 93.06 40 GLY B CA 1
ATOM 2166 C C . GLY B 1 40 ? -8.625 -16.469 -6.52 1 93.06 40 GLY B C 1
ATOM 2167 O O . GLY B 1 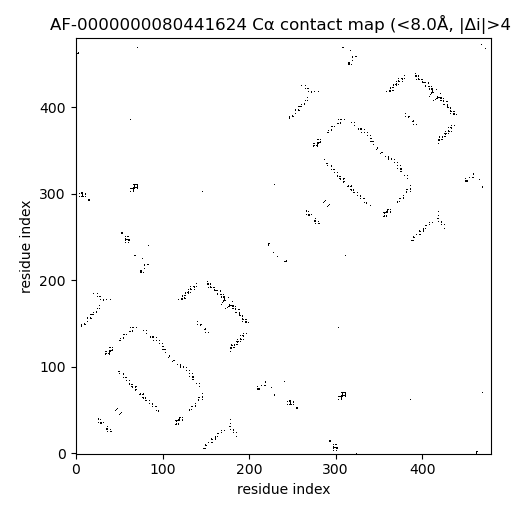40 ? -8.742 -15.266 -6.266 1 93.06 40 GLY B O 1
ATOM 2168 N N . ALA B 1 41 ? -7.48 -17.016 -6.793 1 86.38 41 ALA B N 1
ATOM 2169 C CA . ALA B 1 41 ? -6.246 -16.234 -6.84 1 86.38 41 ALA B CA 1
ATOM 2170 C C . ALA B 1 41 ? -6.312 -15.164 -7.93 1 86.38 41 ALA B C 1
ATOM 2172 O O . ALA B 1 41 ? -5.895 -14.023 -7.715 1 86.38 41 ALA B O 1
ATOM 2173 N N . LEU B 1 42 ? -6.816 -15.57 -9.055 1 84.75 42 LEU B N 1
ATOM 2174 C CA . LEU B 1 42 ? -6.992 -14.641 -10.156 1 84.75 42 LEU B CA 1
ATOM 2175 C C . LEU B 1 42 ? -7.914 -13.492 -9.766 1 84.75 42 LEU B C 1
ATOM 2177 O O . LEU B 1 42 ? -7.605 -12.32 -10.016 1 84.75 42 LEU B O 1
ATOM 2181 N N . ALA B 1 43 ? -8.977 -13.836 -9.156 1 93.31 43 ALA B N 1
ATOM 2182 C CA . ALA B 1 43 ? -9.953 -12.836 -8.734 1 93.31 43 ALA B CA 1
ATOM 2183 C C . ALA B 1 43 ? -9.367 -11.914 -7.664 1 93.31 43 ALA B C 1
ATOM 2185 O O . ALA B 1 43 ? -9.586 -10.703 -7.695 1 93.31 43 ALA B O 1
ATOM 2186 N N . MET B 1 44 ? -8.648 -12.445 -6.73 1 90.94 44 MET B N 1
ATOM 2187 C CA . MET B 1 44 ? -8.031 -11.664 -5.668 1 90.94 44 MET B CA 1
ATOM 2188 C C . MET B 1 44 ? -7.02 -10.672 -6.246 1 90.94 44 MET B C 1
ATOM 2190 O O . MET B 1 44 ? -7.012 -9.5 -5.871 1 90.94 44 MET B O 1
ATOM 2194 N N . GLY B 1 45 ? -6.207 -11.18 -7.082 1 84.69 45 GLY B N 1
ATOM 2195 C CA . GLY B 1 45 ? -5.238 -10.305 -7.73 1 84.69 45 GLY B CA 1
ATOM 2196 C C . GLY B 1 45 ? -5.883 -9.188 -8.523 1 84.69 45 GLY B C 1
ATOM 2197 O O . GLY B 1 45 ? -5.516 -8.023 -8.383 1 84.69 45 GLY B O 1
ATOM 2198 N N . PHE B 1 46 ? -6.832 -9.586 -9.328 1 87.12 46 PHE B N 1
ATOM 2199 C CA . PHE B 1 46 ? -7.527 -8.625 -10.172 1 87.12 46 PHE B CA 1
ATOM 2200 C C . PHE B 1 46 ? -8.289 -7.613 -9.328 1 87.12 46 PHE B C 1
ATOM 2202 O O . PHE B 1 46 ? -8.281 -6.418 -9.625 1 87.12 46 PHE B O 1
ATOM 2209 N N . GLY B 1 47 ? -8.953 -8.094 -8.312 1 92.19 47 GLY B N 1
ATOM 2210 C CA . GLY B 1 47 ? -9.68 -7.215 -7.406 1 92.19 47 GLY B CA 1
ATOM 2211 C C . GLY B 1 47 ? -8.773 -6.246 -6.668 1 92.19 47 GLY B C 1
ATOM 2212 O O . GLY B 1 47 ? -9.141 -5.086 -6.457 1 92.19 47 GLY B O 1
ATOM 2213 N N . ASN B 1 48 ? -7.645 -6.75 -6.297 1 87.94 48 ASN B N 1
ATOM 2214 C CA . ASN B 1 48 ? -6.676 -5.895 -5.621 1 87.94 48 ASN B CA 1
ATOM 2215 C C . ASN B 1 48 ? -6.184 -4.777 -6.531 1 87.94 48 ASN B C 1
ATOM 2217 O O . ASN B 1 48 ? -6.094 -3.621 -6.109 1 87.94 48 ASN B O 1
ATOM 2221 N N . ILE B 1 49 ? -5.977 -5.074 -7.727 1 83.81 49 ILE B N 1
ATOM 2222 C CA . ILE B 1 49 ? -5.395 -4.129 -8.672 1 83.81 49 ILE B CA 1
ATOM 2223 C C . ILE B 1 49 ? -6.457 -3.135 -9.133 1 83.81 49 ILE B C 1
ATOM 2225 O O . ILE B 1 49 ? -6.227 -1.924 -9.133 1 83.81 49 ILE B O 1
ATOM 2229 N N . THR B 1 50 ? -7.602 -3.643 -9.469 1 89.81 50 THR B N 1
ATOM 2230 C CA . THR B 1 50 ? -8.602 -2.803 -10.109 1 89.81 50 THR B CA 1
ATOM 2231 C C . THR B 1 50 ? -9.492 -2.121 -9.078 1 89.81 50 THR B C 1
ATOM 2233 O O . THR B 1 50 ? -10.203 -1.165 -9.391 1 89.81 50 THR B O 1
ATOM 2236 N N . GLY B 1 51 ? -9.469 -2.584 -7.867 1 93.62 51 GLY B N 1
ATOM 2237 C CA . GLY B 1 51 ? -10.352 -2.031 -6.855 1 93.62 51 GLY B CA 1
ATOM 2238 C C . GLY B 1 51 ? -9.609 -1.477 -5.656 1 93.62 51 GLY B C 1
ATOM 2239 O O . GLY B 1 51 ? -9.43 -0.263 -5.535 1 93.62 51 GLY B O 1
ATOM 2240 N N . VAL B 1 52 ? -8.984 -2.373 -4.926 1 90.12 52 VAL B N 1
ATOM 2241 C CA . VAL B 1 52 ? -8.391 -2.021 -3.643 1 90.12 52 VAL B CA 1
ATOM 2242 C C . VAL B 1 52 ? -7.277 -0.993 -3.854 1 90.12 52 VAL B C 1
ATOM 2244 O O . VAL B 1 52 ? -7.215 0.015 -3.145 1 90.12 52 VAL B O 1
ATOM 2247 N N . SER B 1 53 ? -6.457 -1.175 -4.781 1 86.5 53 SER B N 1
ATOM 2248 C CA . SER B 1 53 ? -5.344 -0.266 -5.031 1 86.5 53 SER B CA 1
ATOM 2249 C C . SER B 1 53 ? -5.84 1.101 -5.496 1 86.5 53 SER B C 1
ATOM 2251 O O . SER B 1 53 ? -5.254 2.129 -5.145 1 86.5 53 SER B O 1
ATOM 2253 N N . VAL B 1 54 ? -6.863 1.126 -6.242 1 89.75 54 VAL B N 1
ATOM 2254 C CA . VAL B 1 54 ? -7.438 2.375 -6.734 1 89.75 54 VAL B CA 1
ATOM 2255 C C . VAL B 1 54 ? -8 3.18 -5.562 1 89.75 54 VAL B C 1
ATOM 2257 O O . VAL B 1 54 ? -7.727 4.375 -5.438 1 89.75 54 VAL B O 1
ATOM 2260 N N . LEU B 1 55 ? -8.773 2.512 -4.734 1 93.19 55 LEU B N 1
ATOM 2261 C CA . LEU B 1 55 ? -9.344 3.182 -3.572 1 93.19 55 LEU B CA 1
ATOM 2262 C C . LEU B 1 55 ? -8.25 3.662 -2.625 1 93.19 55 LEU B C 1
ATOM 2264 O O . LEU B 1 55 ? -8.336 4.77 -2.09 1 93.19 55 LEU B O 1
ATOM 2268 N N . LYS B 1 56 ? -7.277 2.92 -2.457 1 89.75 56 LYS B N 1
ATOM 2269 C CA . LYS B 1 56 ? -6.148 3.303 -1.616 1 89.75 56 LYS B CA 1
ATOM 2270 C C . LYS B 1 56 ? -5.43 4.523 -2.182 1 89.75 56 LYS B C 1
ATOM 2272 O O . LYS B 1 56 ? -5.117 5.465 -1.446 1 89.75 56 LYS B O 1
ATOM 2277 N N . GLY B 1 57 ? -5.176 4.461 -3.436 1 86.44 57 GLY B N 1
ATOM 2278 C CA . GLY B 1 57 ? -4.504 5.57 -4.086 1 86.44 57 GLY B CA 1
ATOM 2279 C C . GLY B 1 57 ? -5.254 6.883 -3.951 1 86.44 57 GLY B C 1
ATOM 2280 O O . GLY B 1 57 ? -4.652 7.922 -3.664 1 86.44 57 GLY B O 1
ATOM 2281 N N . LEU B 1 58 ? -6.527 6.816 -4.16 1 89.44 58 LEU B N 1
ATOM 2282 C CA . LEU B 1 58 ? -7.348 8.016 -4.027 1 89.44 58 LEU B CA 1
ATOM 2283 C C . LEU B 1 58 ? -7.352 8.516 -2.586 1 89.44 58 LEU B C 1
ATOM 2285 O O . LEU B 1 58 ? -7.305 9.727 -2.344 1 89.44 58 LEU B O 1
ATOM 2289 N N . SER B 1 59 ? -7.371 7.605 -1.689 1 92.12 59 SER B N 1
ATOM 2290 C CA . SER B 1 59 ? -7.457 7.969 -0.279 1 92.12 59 SER B CA 1
ATOM 2291 C C . SER B 1 59 ? -6.172 8.633 0.202 1 92.12 59 SER B C 1
ATOM 2293 O O . SER B 1 59 ? -6.199 9.477 1.1 1 92.12 59 SER B O 1
ATOM 2295 N N . VAL B 1 60 ? -5.078 8.242 -0.328 1 87.94 60 VAL B N 1
ATOM 2296 C CA . VAL B 1 60 ? -3.791 8.805 0.068 1 87.94 60 VAL B CA 1
ATOM 2297 C C . VAL B 1 60 ? -3.777 10.305 -0.215 1 87.94 60 VAL B C 1
ATOM 2299 O O . VAL B 1 60 ? -3.074 11.062 0.457 1 87.94 60 VAL B O 1
ATOM 2302 N N . GLY B 1 61 ? -4.609 10.719 -1.156 1 86.62 61 GLY B N 1
ATOM 2303 C CA . GLY B 1 61 ? -4.707 12.125 -1.512 1 86.62 61 GLY B CA 1
ATOM 2304 C C . GLY B 1 61 ? -5.195 13 -0.37 1 86.62 61 GLY B C 1
ATOM 2305 O O . GLY B 1 61 ? -4.969 14.211 -0.363 1 86.62 61 GLY B O 1
ATOM 2306 N N . MET B 1 62 ? -5.746 12.398 0.599 1 90.06 62 MET B N 1
ATOM 2307 C CA . MET B 1 62 ? -6.277 13.219 1.687 1 90.06 62 MET B CA 1
ATOM 2308 C C . MET B 1 62 ? -5.234 13.406 2.787 1 90.06 62 MET B C 1
ATOM 2310 O O . MET B 1 62 ? -5.398 14.25 3.664 1 90.06 62 MET B O 1
ATOM 2314 N N . ASP B 1 63 ? -4.125 12.695 2.746 1 89.5 63 ASP B N 1
ATOM 2315 C CA . ASP B 1 63 ? -3.137 12.695 3.82 1 89.5 63 ASP B CA 1
ATOM 2316 C C . ASP B 1 63 ? -2.562 14.094 4.039 1 89.5 63 ASP B C 1
ATOM 2318 O O . ASP B 1 63 ? -2.592 14.617 5.156 1 89.5 63 ASP B O 1
ATOM 2322 N N . PRO B 1 64 ? -2.098 14.719 2.971 1 87.12 64 PRO B N 1
ATOM 2323 C CA . PRO B 1 64 ? -1.516 16.047 3.197 1 87.12 64 PRO B CA 1
ATOM 2324 C C . PRO B 1 64 ? -2.539 17.062 3.693 1 87.12 64 PRO B C 1
ATOM 2326 O O . PRO B 1 64 ? -2.219 17.906 4.535 1 87.12 64 PRO B O 1
ATOM 2329 N N . ILE B 1 65 ? -3.725 16.969 3.217 1 86.75 65 ILE B N 1
ATOM 2330 C CA . ILE B 1 65 ? -4.77 17.906 3.598 1 86.75 65 ILE B CA 1
ATOM 2331 C C . ILE B 1 65 ? -5.109 17.734 5.078 1 86.75 65 ILE B C 1
ATOM 2333 O O . ILE B 1 65 ? -5.191 18.703 5.824 1 86.75 65 ILE B O 1
ATOM 2337 N N . CYS B 1 66 ? -5.238 16.547 5.441 1 89.62 66 CYS B N 1
ATOM 2338 C CA . CYS B 1 66 ? -5.578 16.25 6.832 1 89.62 66 CYS B CA 1
ATOM 2339 C C . CYS B 1 66 ? -4.43 16.625 7.758 1 89.62 66 CYS B C 1
ATOM 2341 O O . CYS B 1 66 ? -4.652 17.172 8.844 1 89.62 66 CYS B O 1
ATOM 2343 N N . GLY B 1 67 ? -3.23 16.328 7.371 1 87.56 67 GLY B N 1
ATOM 2344 C CA . GLY B 1 67 ? -2.078 16.703 8.172 1 87.56 67 GLY B CA 1
ATOM 2345 C C . GLY B 1 67 ? -1.946 18.203 8.367 1 87.56 67 GLY B C 1
ATOM 2346 O O . GLY B 1 67 ? -1.721 18.672 9.484 1 87.56 67 GLY B O 1
ATOM 2347 N N . GLN B 1 68 ? -2.105 18.875 7.336 1 85.69 68 GLN B N 1
ATOM 2348 C CA . GLN B 1 68 ? -2.006 20.328 7.383 1 85.69 68 GLN B CA 1
ATOM 2349 C C . GLN B 1 68 ? -3.125 20.938 8.227 1 85.69 68 GLN B C 1
ATOM 2351 O O . GLN B 1 68 ? -2.891 21.844 9.016 1 85.69 68 GLN B O 1
ATOM 2356 N N . ALA B 1 69 ? -4.32 20.438 7.961 1 85.88 69 ALA B N 1
ATOM 2357 C CA . ALA B 1 69 ? -5.469 20.922 8.719 1 85.88 69 ALA B CA 1
ATOM 2358 C C . ALA B 1 69 ? -5.277 20.688 10.211 1 85.88 69 ALA B C 1
ATOM 2360 O O . ALA B 1 69 ? -5.559 21.562 11.031 1 85.88 69 ALA B O 1
ATOM 2361 N N . PHE B 1 70 ? -4.805 19.578 10.562 1 86.5 70 PHE B N 1
ATOM 2362 C CA . PHE B 1 70 ? -4.57 19.25 11.961 1 86.5 70 PHE B CA 1
ATOM 2363 C C . PHE B 1 70 ? -3.479 20.125 12.555 1 86.5 70 PHE B C 1
ATOM 2365 O O . PHE B 1 70 ? -3.619 20.625 13.672 1 86.5 70 PHE B O 1
ATOM 2372 N N . GLY B 1 71 ? -2.439 20.297 11.852 1 82.81 71 GLY B N 1
ATOM 2373 C CA . GLY B 1 71 ? -1.351 21.141 12.312 1 82.81 71 GLY B CA 1
ATOM 2374 C C . GLY B 1 71 ? -1.758 22.594 12.492 1 82.81 71 GLY B C 1
ATOM 2375 O O . GLY B 1 71 ? -1.282 23.266 13.414 1 82.81 71 GLY B O 1
ATOM 2376 N N . ALA B 1 72 ? -2.645 22.969 11.672 1 83.62 72 ALA B N 1
ATOM 2377 C CA . ALA B 1 72 ? -3.133 24.344 11.719 1 83.62 72 ALA B CA 1
ATOM 2378 C C . ALA B 1 72 ? -4.344 24.469 12.633 1 83.62 72 ALA B C 1
ATOM 2380 O O . ALA B 1 72 ? -4.949 25.531 12.742 1 83.62 72 ALA B O 1
ATOM 2381 N N . LYS B 1 73 ? -4.785 23.375 13.172 1 83.25 73 LYS B N 1
ATOM 2382 C CA . LYS B 1 73 ? -5.91 23.312 14.102 1 83.25 73 LYS B CA 1
ATOM 2383 C C . LYS B 1 73 ? -7.211 23.703 13.414 1 83.25 73 LYS B C 1
ATOM 2385 O O . LYS B 1 73 ? -8.016 24.438 13.984 1 83.25 73 LYS B O 1
ATOM 2390 N N . ARG B 1 74 ? -7.293 23.391 12.203 1 83.81 74 ARG B N 1
ATOM 2391 C CA . ARG B 1 74 ? -8.539 23.578 11.453 1 83.81 74 ARG B CA 1
ATOM 2392 C C . ARG B 1 74 ? -9.359 22.297 11.438 1 83.81 74 ARG B C 1
ATOM 2394 O O . ARG B 1 74 ? -9.406 21.578 10.43 1 83.81 74 ARG B O 1
ATOM 2401 N N . TRP B 1 75 ? -10.164 22.141 12.398 1 82.38 75 TRP B N 1
ATOM 2402 C CA . TRP B 1 75 ? -10.859 20.891 12.656 1 82.38 75 TRP B CA 1
ATOM 2403 C C . TRP B 1 75 ? -12 20.688 11.656 1 82.38 75 TRP B C 1
ATOM 2405 O O . TRP B 1 75 ? -12.297 19.547 11.273 1 82.38 75 TRP B O 1
ATOM 2415 N N . THR B 1 76 ? -12.57 21.703 11.258 1 82.38 76 THR B N 1
ATOM 2416 C CA . THR B 1 76 ? -13.672 21.625 10.305 1 82.38 76 THR B CA 1
ATOM 2417 C C . THR B 1 76 ? -13.188 21.078 8.969 1 82.38 76 THR B C 1
ATOM 2419 O O . THR B 1 76 ? -13.883 20.281 8.32 1 82.38 76 THR B O 1
ATOM 2422 N N . VAL B 1 77 ? -11.977 21.453 8.594 1 83.31 77 VAL B N 1
ATOM 2423 C CA . VAL B 1 77 ? -11.391 20.984 7.348 1 83.31 77 VAL B CA 1
ATOM 2424 C C . VAL B 1 77 ? -11.086 19.5 7.453 1 83.31 77 VAL B C 1
ATOM 2426 O O . VAL B 1 77 ? -11.258 18.75 6.492 1 83.31 77 VAL B O 1
ATOM 2429 N N . LEU B 1 78 ? -10.711 19.094 8.562 1 85.5 78 LEU B N 1
ATOM 2430 C CA . LEU B 1 78 ? -10.406 17.688 8.797 1 85.5 78 LEU B CA 1
ATOM 2431 C C . LEU B 1 78 ? -11.648 16.828 8.641 1 85.5 78 LEU B C 1
ATOM 2433 O O . LEU B 1 78 ? -11.633 15.82 7.926 1 85.5 78 LEU B O 1
ATOM 2437 N N . SER B 1 79 ? -12.688 17.219 9.273 1 84.19 79 SER B N 1
ATOM 2438 C CA . SER B 1 79 ? -13.938 16.469 9.234 1 84.19 79 SER B CA 1
ATOM 2439 C C . SER B 1 79 ? -14.547 16.469 7.836 1 84.19 79 SER B C 1
ATOM 2441 O O . SER B 1 79 ? -15.055 15.453 7.367 1 84.19 79 SER B O 1
ATOM 2443 N N . HIS B 1 80 ? -14.469 17.609 7.191 1 85.62 80 HIS B N 1
ATOM 2444 C CA . HIS B 1 80 ? -15.023 17.734 5.848 1 85.62 80 HIS B CA 1
ATOM 2445 C C . HIS B 1 80 ? -14.234 16.891 4.852 1 85.62 80 HIS B C 1
ATOM 2447 O O . HIS B 1 80 ? -14.812 16.297 3.932 1 85.62 80 HIS B O 1
ATOM 2453 N N . THR B 1 81 ? -12.945 16.875 5.023 1 87.56 81 THR B N 1
ATOM 2454 C CA . THR B 1 81 ? -12.109 16.062 4.137 1 87.56 81 THR B CA 1
ATOM 2455 C C . THR B 1 81 ? -12.438 14.586 4.281 1 87.56 81 THR B C 1
ATOM 2457 O O . THR B 1 81 ? -12.477 13.859 3.287 1 87.56 81 THR B O 1
ATOM 2460 N N . PHE B 1 82 ? -12.688 14.18 5.48 1 88.88 82 PHE B N 1
ATOM 2461 C CA . PHE B 1 82 ? -13.086 12.805 5.742 1 88.88 82 PHE B CA 1
ATOM 2462 C C . PHE B 1 82 ? -14.375 12.461 4.996 1 88.88 82 PHE B C 1
ATOM 2464 O O . PHE B 1 82 ? -14.438 11.453 4.293 1 88.88 82 PHE B O 1
ATOM 2471 N N . GLN B 1 83 ? -15.328 13.289 5.172 1 87.44 83 GLN B N 1
ATOM 2472 C CA . GLN B 1 83 ? -16.641 13.047 4.574 1 87.44 83 GLN B CA 1
ATOM 2473 C C . GLN B 1 83 ? -16.562 13.062 3.051 1 87.44 83 GLN B C 1
ATOM 2475 O O . GLN B 1 83 ? -17.156 12.219 2.385 1 87.44 83 GLN B O 1
ATOM 2480 N N . LYS B 1 84 ? -15.836 13.969 2.523 1 89.06 84 LYS B N 1
ATOM 2481 C CA . LYS B 1 84 ? -15.695 14.086 1.075 1 89.06 84 LYS B CA 1
ATOM 2482 C C . LYS B 1 84 ? -14.977 12.875 0.494 1 89.06 84 LYS B C 1
ATOM 2484 O O . LYS B 1 84 ? -15.352 12.375 -0.567 1 89.06 84 LYS B O 1
ATOM 2489 N N . MET B 1 85 ? -13.977 12.508 1.221 1 92.44 85 MET B N 1
ATOM 2490 C CA . MET B 1 85 ? -13.234 11.352 0.737 1 92.44 85 MET B CA 1
ATOM 2491 C C . MET B 1 85 ? -14.086 10.086 0.804 1 92.44 85 MET B C 1
ATOM 2493 O O . MET B 1 85 ? -14.055 9.266 -0.109 1 92.44 85 MET B O 1
ATOM 2497 N N . PHE B 1 86 ? -14.852 9.969 1.864 1 92.38 86 PHE B N 1
ATOM 2498 C CA . PHE B 1 86 ? -15.742 8.812 1.98 1 92.38 86 PHE B CA 1
ATOM 2499 C C . PHE B 1 86 ? -16.734 8.781 0.826 1 92.38 86 PHE B C 1
ATOM 2501 O O . PHE B 1 86 ? -16.953 7.73 0.214 1 92.38 86 PHE B O 1
ATOM 2508 N N . CYS B 1 87 ? -17.234 9.906 0.539 1 91.69 87 CYS B N 1
ATOM 2509 C CA . CYS B 1 87 ? -18.203 10 -0.553 1 91.69 87 CYS B CA 1
ATOM 2510 C C . CYS B 1 87 ? -17.531 9.711 -1.894 1 91.69 87 CYS B C 1
ATOM 2512 O O . CYS B 1 87 ? -18.109 9.008 -2.732 1 91.69 87 CYS B O 1
ATOM 2514 N N . LEU B 1 88 ? -16.375 10.219 -2.062 1 91.12 88 LEU B N 1
ATOM 2515 C CA . LEU B 1 88 ? -15.648 10.008 -3.307 1 91.12 88 LEU B CA 1
ATOM 2516 C C . LEU B 1 88 ? -15.336 8.531 -3.514 1 91.12 88 LEU B C 1
ATOM 2518 O O . LEU B 1 88 ? -15.57 7.988 -4.598 1 91.12 88 LEU B O 1
ATOM 2522 N N . LEU B 1 89 ? -14.844 7.918 -2.484 1 94.94 89 LEU B N 1
ATOM 2523 C CA . LEU B 1 89 ? -14.469 6.512 -2.598 1 94.94 89 LEU B CA 1
ATOM 2524 C C . LEU B 1 89 ? -15.695 5.637 -2.82 1 94.94 89 LEU B C 1
ATOM 2526 O O . LEU B 1 89 ? -15.641 4.664 -3.574 1 94.94 89 LEU B O 1
ATOM 2530 N N . THR B 1 90 ? -16.797 6.008 -2.176 1 95 90 THR B N 1
ATOM 2531 C CA . THR B 1 90 ? -18.031 5.258 -2.379 1 95 90 THR B CA 1
ATOM 2532 C C . THR B 1 90 ? -18.531 5.41 -3.812 1 95 90 THR B C 1
ATOM 2534 O O . THR B 1 90 ? -18.953 4.434 -4.441 1 95 90 THR B O 1
ATOM 2537 N N . ALA B 1 91 ? -18.453 6.562 -4.301 1 94 91 ALA B N 1
ATOM 2538 C CA . ALA B 1 91 ? -18.875 6.824 -5.672 1 94 91 ALA B CA 1
ATOM 2539 C C . ALA B 1 91 ? -18.016 6.062 -6.672 1 94 91 ALA B C 1
ATOM 2541 O O . ALA B 1 91 ? -18.531 5.484 -7.633 1 94 91 ALA B O 1
ATOM 2542 N N . VAL B 1 92 ? -16.75 6.047 -6.496 1 93.88 92 VAL B N 1
ATOM 2543 C CA . VAL B 1 92 ? -15.828 5.383 -7.406 1 93.88 92 VAL B CA 1
ATOM 2544 C C . VAL B 1 92 ? -16.016 3.869 -7.32 1 93.88 92 VAL B C 1
ATOM 2546 O O . VAL B 1 92 ? -15.789 3.152 -8.297 1 93.88 92 VAL B O 1
ATOM 2549 N N . SER B 1 93 ? -16.438 3.416 -6.156 1 96.56 93 SER B N 1
ATOM 2550 C CA . SER B 1 93 ? -16.641 1.986 -5.957 1 96.56 93 SER B CA 1
ATOM 2551 C C . SER B 1 93 ? -17.781 1.466 -6.84 1 96.56 93 SER B C 1
ATOM 2553 O O . SER B 1 93 ? -17.781 0.292 -7.215 1 96.56 93 SER B O 1
ATOM 2555 N N . ILE B 1 94 ? -18.688 2.301 -7.199 1 95.88 94 ILE B N 1
ATOM 2556 C CA . ILE B 1 94 ? -19.875 1.886 -7.949 1 95.88 94 ILE B CA 1
ATOM 2557 C C . ILE B 1 94 ? -19.453 1.411 -9.344 1 95.88 94 ILE B C 1
ATOM 2559 O O . ILE B 1 94 ? -19.766 0.281 -9.734 1 95.88 94 ILE B O 1
ATOM 2563 N N . PRO B 1 95 ? -18.766 2.205 -10.141 1 95.94 95 PRO B N 1
ATOM 2564 C CA . PRO B 1 95 ? -18.359 1.706 -11.453 1 95.94 95 PRO B CA 1
ATOM 2565 C C . PRO B 1 95 ? -17.438 0.499 -11.359 1 95.94 95 PRO B C 1
ATOM 2567 O O . PRO B 1 95 ? -17.453 -0.369 -12.234 1 95.94 95 PRO B O 1
ATOM 2570 N N . ILE B 1 96 ? -16.594 0.444 -10.391 1 96.19 96 ILE B N 1
ATOM 2571 C CA . ILE B 1 96 ? -15.727 -0.708 -10.203 1 96.19 96 ILE B CA 1
ATOM 2572 C C . ILE B 1 96 ? -16.562 -1.959 -9.961 1 96.19 96 ILE B C 1
ATOM 2574 O O . ILE B 1 96 ? -16.297 -3.02 -10.531 1 96.19 96 ILE B O 1
ATOM 2578 N N . ALA B 1 97 ? -17.562 -1.813 -9.117 1 97.44 97 ALA B N 1
ATOM 2579 C CA . ALA B 1 97 ? -18.469 -2.926 -8.828 1 97.44 97 ALA B CA 1
ATOM 2580 C C . ALA B 1 97 ? -19.156 -3.416 -10.102 1 97.44 97 ALA B C 1
ATOM 2582 O O . ALA B 1 97 ? -19.281 -4.625 -10.32 1 97.44 97 ALA B O 1
ATOM 2583 N N . VAL B 1 98 ? -19.578 -2.5 -10.914 1 96.44 98 VAL B N 1
ATOM 2584 C CA . VAL B 1 98 ? -20.25 -2.852 -12.164 1 96.44 98 VAL B CA 1
ATOM 2585 C C . VAL B 1 98 ? -19.266 -3.596 -13.078 1 96.44 98 VAL B C 1
ATOM 2587 O O . VAL B 1 98 ? -19.641 -4.578 -13.727 1 96.44 98 VAL B O 1
ATOM 2590 N N . ALA B 1 99 ? -18.062 -3.195 -13.156 1 95.44 99 ALA B N 1
ATOM 2591 C CA . ALA B 1 99 ? -17.047 -3.867 -13.961 1 95.44 99 ALA B CA 1
ATOM 2592 C C . ALA B 1 99 ? -16.797 -5.285 -13.453 1 95.44 99 ALA B C 1
ATOM 2594 O O . ALA B 1 99 ? -16.625 -6.211 -14.25 1 95.44 99 ALA B O 1
ATOM 2595 N N . TRP B 1 100 ? -16.766 -5.402 -12.125 1 96.12 100 TRP B N 1
ATOM 2596 C CA . TRP B 1 100 ? -16.516 -6.711 -11.523 1 96.12 100 TRP B CA 1
ATOM 2597 C C . TRP B 1 100 ? -17.656 -7.672 -11.836 1 96.12 100 TRP B C 1
ATOM 2599 O O . TRP B 1 100 ? -17.438 -8.875 -12.016 1 96.12 100 TRP B O 1
ATOM 2609 N N . LEU B 1 101 ? -18.875 -7.145 -11.883 1 95.69 101 LEU B N 1
ATOM 2610 C CA . LEU B 1 101 ? -20.047 -7.977 -12.148 1 95.69 101 LEU B CA 1
ATOM 2611 C C . LEU B 1 101 ? -20.031 -8.484 -13.586 1 95.69 101 LEU B C 1
ATOM 2613 O O . LEU B 1 101 ? -20.672 -9.5 -13.898 1 95.69 101 LEU B O 1
ATOM 2617 N N . ASN B 1 102 ? -19.25 -7.785 -14.469 1 94.5 102 ASN B N 1
ATOM 2618 C CA . ASN B 1 102 ? -19.172 -8.156 -15.875 1 94.5 102 ASN B CA 1
ATOM 2619 C C . ASN B 1 102 ? -17.75 -8.555 -16.281 1 94.5 102 ASN B C 1
ATOM 2621 O O . ASN B 1 102 ? -17.297 -8.234 -17.375 1 94.5 102 ASN B O 1
ATOM 2625 N N . ILE B 1 103 ? -17.109 -9.25 -15.453 1 93.19 103 ILE B N 1
ATOM 2626 C CA . ILE B 1 103 ? -15.688 -9.492 -15.641 1 93.19 103 ILE B CA 1
ATOM 2627 C C . ILE B 1 103 ? -15.492 -10.703 -16.547 1 93.19 103 ILE B C 1
ATOM 2629 O O . ILE B 1 103 ? -14.43 -10.852 -17.172 1 93.19 103 ILE B O 1
ATOM 2633 N N . GLU B 1 104 ? -16.469 -11.539 -16.688 1 94 104 GLU B N 1
ATOM 2634 C CA . GLU B 1 104 ? -16.344 -12.82 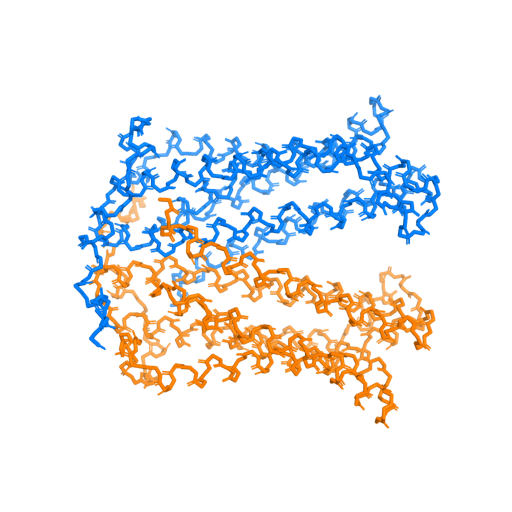-17.359 1 94 104 GLU B CA 1
ATOM 2635 C C . GLU B 1 104 ? -15.867 -12.648 -18.797 1 94 104 GLU B C 1
ATOM 2637 O O . GLU B 1 104 ? -14.898 -13.273 -19.219 1 94 104 GLU B O 1
ATOM 2642 N N . PRO B 1 105 ? -16.5 -11.781 -19.594 1 93.38 105 PRO B N 1
ATOM 2643 C CA . PRO B 1 105 ? -16.031 -11.609 -20.969 1 93.38 105 PRO B CA 1
ATOM 2644 C C . PRO B 1 105 ? -14.586 -11.109 -21.031 1 93.38 105 PRO B C 1
ATOM 2646 O O . PRO B 1 105 ? -13.859 -11.461 -21.969 1 93.38 105 PRO B O 1
ATOM 2649 N N . ILE B 1 106 ? -14.195 -10.406 -20.141 1 90.75 106 ILE B N 1
ATOM 2650 C CA . ILE B 1 106 ? -12.836 -9.859 -20.109 1 90.75 106 ILE B CA 1
ATOM 2651 C C . ILE B 1 106 ? -11.836 -10.984 -19.875 1 90.75 106 ILE B C 1
ATOM 2653 O O . ILE B 1 106 ? -10.844 -11.102 -20.609 1 90.75 106 ILE B O 1
ATOM 2657 N N . PHE B 1 107 ? -12.117 -11.867 -18.922 1 91.38 107 PHE B N 1
ATOM 2658 C CA . PHE B 1 107 ? -11.211 -12.969 -18.609 1 91.38 107 PHE B CA 1
ATOM 2659 C C . PHE B 1 107 ? -11.141 -13.961 -19.766 1 91.38 107 PHE B C 1
ATOM 2661 O O . PHE B 1 107 ? -10.07 -14.469 -20.094 1 91.38 107 PHE B O 1
ATOM 2668 N N . LEU B 1 108 ? -12.273 -14.148 -20.391 1 92 108 LEU B N 1
ATOM 2669 C CA . LEU B 1 108 ? -12.305 -15.062 -21.531 1 92 108 LEU B CA 1
ATOM 2670 C C . LEU B 1 108 ? -11.516 -14.5 -22.719 1 92 108 LEU B C 1
ATOM 2672 O O . LEU B 1 108 ? -10.789 -15.227 -23.391 1 92 108 LEU B O 1
ATOM 2676 N N . ARG B 1 109 ? -11.617 -13.219 -22.938 1 90.25 109 ARG B N 1
ATOM 2677 C CA . ARG B 1 109 ? -10.891 -12.562 -24.016 1 90.25 109 ARG B CA 1
ATOM 2678 C C . ARG B 1 109 ? -9.391 -12.562 -23.75 1 90.25 109 ARG B C 1
ATOM 2680 O O . ARG B 1 109 ? -8.586 -12.57 -24.688 1 90.25 109 ARG B O 1
ATOM 2687 N N . LEU B 1 110 ? -9.086 -12.625 -22.5 1 85.44 110 LEU B N 1
ATOM 2688 C CA . LEU B 1 110 ? -7.68 -12.656 -22.125 1 85.44 110 LEU B CA 1
ATOM 2689 C C . LEU B 1 110 ? -7.133 -14.086 -22.172 1 85.44 110 LEU B C 1
ATOM 2691 O O . LEU B 1 110 ? -5.977 -14.32 -21.828 1 85.44 110 LEU B O 1
ATOM 2695 N N . GLY B 1 111 ? -7.965 -15.023 -22.5 1 88.81 111 GLY B N 1
ATOM 2696 C CA . GLY B 1 111 ? -7.523 -16.391 -22.734 1 88.81 111 GLY B CA 1
ATOM 2697 C C . GLY B 1 111 ? -7.551 -17.234 -21.484 1 88.81 111 GLY B C 1
ATOM 2698 O O . GLY B 1 111 ? -6.883 -18.281 -21.406 1 88.81 111 GLY B O 1
ATOM 2699 N N . GLN B 1 112 ? -8.328 -16.812 -20.547 1 85.94 112 GLN B N 1
ATOM 2700 C CA . GLN B 1 112 ? -8.406 -17.594 -19.312 1 85.94 112 GLN B CA 1
ATOM 2701 C C . GLN B 1 112 ? -9.312 -18.797 -19.484 1 85.94 112 GLN B C 1
ATOM 2703 O O . GLN B 1 112 ? -10.273 -18.766 -20.266 1 85.94 112 GLN B O 1
ATOM 2708 N N . ASP B 1 113 ? -8.961 -19.906 -18.828 1 92.06 113 ASP B N 1
ATOM 2709 C CA . ASP B 1 113 ? -9.773 -21.109 -18.828 1 92.06 113 ASP B CA 1
ATOM 2710 C C . ASP B 1 113 ? -11.203 -20.812 -18.375 1 92.06 113 ASP B C 1
ATOM 2712 O O . ASP B 1 113 ? -11.406 -20.109 -17.391 1 92.06 113 ASP B O 1
ATOM 2716 N N . PRO B 1 114 ? -12.148 -21.344 -19.078 1 94.75 114 PRO B N 1
ATOM 2717 C CA . PRO B 1 114 ? -13.547 -21.047 -18.766 1 94.75 114 PRO B CA 1
ATOM 2718 C C . PRO B 1 114 ? -13.922 -21.438 -17.328 1 94.75 114 PRO B C 1
ATOM 2720 O O . PRO B 1 114 ? -14.703 -20.75 -16.688 1 94.75 114 PRO B O 1
ATOM 2723 N N . ASP B 1 115 ? -13.445 -22.547 -16.844 1 95.44 115 ASP B N 1
ATOM 2724 C CA . ASP B 1 115 ? -13.75 -22.984 -15.492 1 95.44 115 ASP B CA 1
ATOM 2725 C C . ASP B 1 115 ? -13.141 -22.031 -14.461 1 95.44 115 ASP B C 1
ATOM 2727 O O . ASP B 1 115 ? -13.781 -21.703 -13.461 1 95.44 115 ASP B O 1
ATOM 2731 N N . ILE B 1 116 ? -12 -21.609 -14.719 1 92.44 116 ILE B N 1
ATOM 2732 C CA . ILE B 1 116 ? -11.312 -20.656 -13.859 1 92.44 116 ILE B CA 1
ATOM 2733 C C . ILE B 1 116 ? -12.039 -19.312 -13.898 1 92.44 116 ILE B C 1
ATOM 2735 O O . ILE B 1 116 ? -12.219 -18.672 -12.859 1 92.44 116 ILE B O 1
ATOM 2739 N N . THR B 1 117 ? -12.445 -19.016 -15.078 1 95.12 117 THR B N 1
ATOM 2740 C CA . THR B 1 117 ? -13.156 -17.766 -15.273 1 95.12 117 THR B CA 1
ATOM 2741 C C . THR B 1 117 ? -14.469 -17.75 -14.484 1 95.12 117 THR B C 1
ATOM 2743 O O . THR B 1 117 ? -14.828 -16.75 -13.883 1 95.12 117 THR B O 1
ATOM 2746 N N . ARG B 1 118 ? -15.141 -18.812 -14.5 1 95.94 118 ARG B N 1
ATOM 2747 C CA . ARG B 1 118 ? -16.406 -18.922 -13.781 1 95.94 118 ARG B CA 1
ATOM 2748 C C . ARG B 1 118 ? -16.188 -18.766 -12.273 1 95.94 118 ARG B C 1
ATOM 2750 O O . ARG B 1 118 ? -16.953 -18.062 -11.609 1 95.94 118 ARG B O 1
ATOM 2757 N N . VAL B 1 119 ? -15.188 -19.375 -11.789 1 96.06 119 VAL B N 1
ATOM 2758 C CA . VAL B 1 119 ? -14.867 -19.297 -10.375 1 96.06 119 VAL B CA 1
ATOM 2759 C C . VAL B 1 119 ? -14.469 -17.859 -10.016 1 96.06 119 VAL B C 1
ATOM 2761 O O . VAL B 1 119 ? -14.914 -17.328 -9.008 1 96.06 119 VAL B O 1
ATOM 2764 N N . ALA B 1 120 ? -13.672 -17.266 -10.852 1 96.5 120 ALA B N 1
ATOM 2765 C CA . ALA B 1 120 ? -13.211 -15.898 -10.625 1 96.5 120 ALA B CA 1
ATOM 2766 C C . ALA B 1 120 ? -14.383 -14.922 -10.617 1 96.5 120 ALA B C 1
ATOM 2768 O O . ALA B 1 120 ? -14.438 -14.008 -9.789 1 96.5 120 ALA B O 1
ATOM 2769 N N . LYS B 1 121 ? -15.227 -15.133 -11.523 1 96.81 121 LYS B N 1
ATOM 2770 C CA . LYS B 1 121 ? -16.406 -14.281 -11.586 1 96.81 121 LYS B CA 1
ATOM 2771 C C . LYS B 1 121 ? -17.234 -14.383 -10.312 1 96.81 121 LYS B C 1
ATOM 2773 O O . LYS B 1 121 ? -17.656 -13.367 -9.75 1 96.81 121 LYS B O 1
ATOM 2778 N N . SER B 1 122 ? -17.484 -15.578 -9.922 1 96.94 122 SER B N 1
ATOM 2779 C CA . SER B 1 122 ? -18.25 -15.797 -8.703 1 96.94 122 SER B CA 1
ATOM 2780 C C . SER B 1 122 ? -17.594 -15.125 -7.504 1 96.94 122 SER B C 1
ATOM 2782 O O . SER B 1 122 ? -18.281 -14.492 -6.691 1 96.94 122 SER B O 1
ATOM 2784 N N . TYR B 1 123 ? -16.312 -15.281 -7.371 1 97.31 123 TYR B N 1
ATOM 2785 C CA . TYR B 1 123 ? -15.57 -14.617 -6.305 1 97.31 123 TYR B CA 1
ATOM 2786 C C . TYR B 1 123 ? -15.773 -13.109 -6.359 1 97.31 123 TYR B C 1
ATOM 2788 O O . TYR B 1 123 ? -16.062 -12.477 -5.34 1 97.31 123 TYR B O 1
ATOM 2796 N N . MET B 1 124 ? -15.664 -12.586 -7.531 1 97.06 124 MET B N 1
ATOM 2797 C CA . MET B 1 124 ? -15.672 -11.141 -7.699 1 97.06 124 MET B CA 1
ATOM 2798 C C . MET B 1 124 ? -17.031 -10.562 -7.336 1 97.06 124 MET B C 1
ATOM 2800 O O . MET B 1 124 ? -17.125 -9.484 -6.734 1 97.06 124 MET B O 1
ATOM 2804 N N . VAL B 1 125 ? -18.047 -11.203 -7.727 1 97.19 125 VAL B N 1
ATOM 2805 C CA . VAL B 1 125 ? -19.391 -10.75 -7.426 1 97.19 125 VAL B CA 1
ATOM 2806 C C . VAL B 1 125 ? -19.578 -10.656 -5.91 1 97.19 125 VAL B C 1
ATOM 2808 O O . VAL B 1 125 ? -20.109 -9.664 -5.41 1 97.19 125 VAL B O 1
ATOM 2811 N N . PHE B 1 126 ? -19.094 -11.625 -5.188 1 97.56 126 PHE B N 1
ATOM 2812 C CA . PHE B 1 126 ? -19.297 -11.664 -3.742 1 97.56 126 PHE B CA 1
ATOM 2813 C C . PHE B 1 126 ? -18.234 -10.828 -3.027 1 97.56 126 PHE B C 1
ATOM 2815 O O . PHE B 1 126 ? -18.312 -10.617 -1.815 1 97.56 126 PHE B O 1
ATOM 2822 N N . PHE B 1 127 ? -17.266 -10.344 -3.791 1 97.31 127 PHE B N 1
ATOM 2823 C CA . PHE B 1 127 ? -16.203 -9.5 -3.256 1 97.31 127 PHE B CA 1
ATOM 2824 C C . PHE B 1 127 ? -16.578 -8.031 -3.332 1 97.31 127 PHE B C 1
ATOM 2826 O O . PHE B 1 127 ? -15.898 -7.172 -2.777 1 97.31 127 PHE B O 1
ATOM 2833 N N . VAL B 1 128 ? -17.719 -7.672 -3.871 1 97.56 128 VAL B N 1
ATOM 2834 C CA . VAL B 1 128 ? -18.172 -6.301 -4.094 1 97.56 128 VAL B CA 1
ATOM 2835 C C . VAL B 1 128 ? -18.328 -5.582 -2.754 1 97.56 128 VAL B C 1
ATOM 2837 O O . VAL B 1 128 ? -17.922 -4.43 -2.615 1 97.56 128 VAL B O 1
ATOM 2840 N N . PRO B 1 129 ? -18.844 -6.254 -1.693 1 97.19 129 PRO B N 1
ATOM 2841 C CA . PRO B 1 129 ? -18.953 -5.559 -0.408 1 97.19 129 PRO B CA 1
ATOM 2842 C C . PRO B 1 129 ? -17.609 -5.094 0.129 1 97.19 129 PRO B C 1
ATOM 2844 O O . PRO B 1 129 ? -17.547 -4.137 0.91 1 97.19 129 PRO B O 1
ATOM 2847 N N . GLU B 1 130 ? -16.547 -5.723 -0.295 1 97.19 130 GLU B N 1
ATOM 2848 C CA . GLU B 1 130 ? -15.203 -5.328 0.108 1 97.19 130 GLU B CA 1
ATOM 2849 C C . GLU B 1 130 ? -14.898 -3.9 -0.332 1 97.19 130 GLU B C 1
ATOM 2851 O O . GLU B 1 130 ? -14.188 -3.168 0.366 1 97.19 130 GLU B O 1
ATOM 2856 N N . LEU B 1 131 ? -15.422 -3.531 -1.448 1 96.88 131 LEU B N 1
ATOM 2857 C CA . LEU B 1 131 ? -15.219 -2.182 -1.956 1 96.88 131 LEU B CA 1
ATOM 2858 C C . LEU B 1 131 ? -15.781 -1.144 -0.991 1 96.88 131 LEU B C 1
ATOM 2860 O O . LEU B 1 131 ? -15.109 -0.159 -0.67 1 96.88 131 LEU B O 1
ATOM 2864 N N . LEU B 1 132 ? -16.969 -1.401 -0.548 1 95.81 132 LEU B N 1
ATOM 2865 C CA . LEU B 1 132 ? -17.594 -0.472 0.383 1 95.81 132 LEU B CA 1
ATOM 2866 C C . LEU B 1 132 ? -16.859 -0.456 1.718 1 95.81 132 LEU B C 1
ATOM 2868 O O . LEU B 1 132 ? -16.688 0.604 2.326 1 95.81 132 LEU B O 1
ATOM 2872 N N . ALA B 1 133 ? -16.484 -1.641 2.129 1 97.38 133 ALA B N 1
ATOM 2873 C CA . ALA B 1 133 ? -15.727 -1.733 3.375 1 97.38 133 ALA B CA 1
ATOM 2874 C C . ALA B 1 133 ? -14.414 -0.965 3.275 1 97.38 133 ALA B C 1
ATOM 2876 O O . ALA B 1 133 ? -14.023 -0.259 4.211 1 97.38 133 ALA B O 1
ATOM 2877 N N . GLN B 1 134 ? -13.812 -1.046 2.16 1 97 134 GLN B N 1
ATOM 2878 C CA . GLN B 1 134 ? -12.562 -0.331 1.93 1 97 134 GLN B CA 1
ATOM 2879 C C . GLN B 1 134 ? -12.797 1.174 1.832 1 97 134 GLN B C 1
ATOM 2881 O O . GLN B 1 134 ? -11.977 1.968 2.297 1 97 134 GLN B O 1
ATOM 2886 N N . ALA B 1 135 ? -13.867 1.538 1.236 1 95.81 135 ALA B N 1
ATOM 2887 C CA . ALA B 1 135 ? -14.211 2.949 1.085 1 95.81 135 ALA B CA 1
ATOM 2888 C C . ALA B 1 135 ? -14.383 3.621 2.443 1 95.81 135 ALA B C 1
ATOM 2890 O O . ALA B 1 135 ? -14.133 4.82 2.586 1 95.81 135 ALA B O 1
ATOM 2891 N N . MET B 1 136 ? -14.773 2.85 3.361 1 95.94 136 MET B N 1
ATOM 2892 C CA . MET B 1 136 ? -14.93 3.363 4.719 1 95.94 136 MET B CA 1
ATOM 2893 C C . MET B 1 136 ? -13.602 3.301 5.473 1 95.94 136 MET B C 1
ATOM 2895 O O . MET B 1 136 ? -13.258 4.23 6.207 1 95.94 136 MET B O 1
ATOM 2899 N N . LEU B 1 137 ? -12.852 2.35 5.285 1 96.5 137 LEU B N 1
ATOM 2900 C CA . LEU B 1 137 ? -11.648 2.074 6.066 1 96.5 137 LEU B CA 1
ATOM 2901 C C . LEU B 1 137 ? -10.578 3.133 5.809 1 96.5 137 LEU B C 1
ATOM 2903 O O . LEU B 1 137 ? -9.984 3.658 6.75 1 96.5 137 LEU B O 1
ATOM 2907 N N . HIS B 1 138 ? -10.367 3.477 4.602 1 95.31 138 HIS B N 1
ATOM 2908 C CA . HIS B 1 138 ? -9.227 4.316 4.246 1 95.31 138 HIS B CA 1
ATOM 2909 C C . HIS B 1 138 ? -9.367 5.715 4.836 1 95.31 138 HIS B C 1
ATOM 2911 O O . HIS B 1 138 ? -8.461 6.199 5.516 1 95.31 138 HIS B O 1
ATOM 2917 N N . PRO B 1 139 ? -10.547 6.406 4.688 1 93.5 139 PRO B N 1
ATOM 2918 C CA . PRO B 1 139 ? -10.672 7.723 5.32 1 93.5 139 PRO B CA 1
ATOM 2919 C C . PRO B 1 139 ? -10.625 7.652 6.844 1 93.5 139 PRO B C 1
ATOM 2921 O O . PRO B 1 139 ? -10.07 8.547 7.492 1 93.5 139 PRO B O 1
ATOM 2924 N N . LEU B 1 140 ? -11.18 6.598 7.348 1 92.56 140 LEU B N 1
ATOM 2925 C CA . LEU B 1 140 ? -11.172 6.434 8.797 1 92.56 140 LEU B CA 1
ATOM 2926 C C . LEU B 1 140 ? -9.75 6.258 9.32 1 92.56 140 LEU B C 1
ATOM 2928 O O . LEU B 1 140 ? -9.375 6.852 10.336 1 92.56 140 LEU B O 1
ATOM 2932 N N . ARG B 1 141 ? -9.008 5.492 8.656 1 92.62 141 ARG B N 1
ATOM 2933 C CA . ARG B 1 141 ? -7.613 5.246 9 1 92.62 141 ARG B CA 1
ATOM 2934 C C . ARG B 1 141 ? -6.797 6.531 8.945 1 92.62 141 ARG B C 1
ATOM 2936 O O . ARG B 1 141 ? -6.035 6.832 9.867 1 92.62 141 ARG B O 1
ATOM 2943 N N . THR B 1 142 ? -6.945 7.242 7.895 1 91.81 142 THR B N 1
ATOM 2944 C CA . THR B 1 142 ? -6.219 8.5 7.734 1 91.81 142 THR B CA 1
ATOM 2945 C C . THR B 1 142 ? -6.625 9.5 8.812 1 91.81 142 THR B C 1
ATOM 2947 O O . THR B 1 142 ? -5.777 10.211 9.352 1 91.81 142 THR B O 1
ATOM 2950 N N . PHE B 1 143 ? -7.934 9.539 9.086 1 90.25 143 PHE B N 1
ATOM 2951 C CA . PHE B 1 143 ? -8.477 10.445 10.094 1 90.25 143 PHE B CA 1
ATOM 2952 C C . PHE B 1 143 ? -7.84 10.195 11.453 1 90.25 143 PHE B C 1
ATOM 2954 O O . PHE B 1 143 ? -7.445 11.141 12.141 1 90.25 143 PHE B O 1
ATOM 2961 N N . LEU B 1 144 ? -7.648 9.023 11.805 1 89.06 144 LEU B N 1
ATOM 2962 C CA . LEU B 1 144 ? -7.07 8.656 13.094 1 89.06 144 LEU B CA 1
ATOM 2963 C C . LEU B 1 144 ? -5.555 8.805 13.07 1 89.06 144 LEU B C 1
ATOM 2965 O O . LEU B 1 144 ? -4.965 9.328 14.023 1 89.06 144 LEU B O 1
ATOM 2969 N N . ARG B 1 145 ? -4.969 8.43 12 1 87.88 145 ARG B N 1
ATOM 2970 C CA . ARG B 1 145 ? -3.518 8.477 11.867 1 87.88 145 ARG B CA 1
ATOM 2971 C C . ARG B 1 145 ? -3.012 9.914 11.906 1 87.88 145 ARG B C 1
ATOM 2973 O O . ARG B 1 145 ? -1.948 10.188 12.469 1 87.88 145 ARG B O 1
ATOM 2980 N N . THR B 1 146 ? -3.75 10.758 11.289 1 88.69 146 THR B N 1
ATOM 2981 C CA . THR B 1 146 ? -3.383 12.172 11.266 1 88.69 146 THR B CA 1
ATOM 2982 C C . THR B 1 146 ? -3.291 12.727 12.68 1 88.69 146 THR B C 1
ATOM 2984 O O . THR B 1 146 ? -2.508 13.641 12.945 1 88.69 146 THR B O 1
ATOM 2987 N N . GLN B 1 147 ? -4.004 12.102 13.484 1 84.62 147 GLN B N 1
ATOM 2988 C CA . GLN B 1 147 ? -4.043 12.562 14.867 1 84.62 147 GLN B CA 1
ATOM 2989 C C . GLN B 1 147 ? -3.059 11.781 15.734 1 84.62 147 GLN B C 1
ATOM 2991 O O . G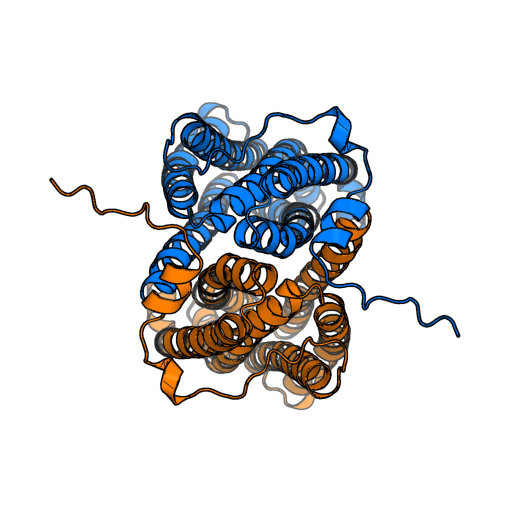LN B 1 147 ? -3.055 11.922 16.953 1 84.62 147 GLN B O 1
ATOM 2996 N N . GLY B 1 148 ? -2.318 10.945 15.141 1 83.5 148 GLY B N 1
ATOM 2997 C CA . GLY B 1 148 ? -1.324 10.156 15.859 1 83.5 148 GLY B CA 1
ATOM 2998 C C . GLY B 1 148 ? -1.896 8.906 16.5 1 83.5 148 GLY B C 1
ATOM 2999 O O . GLY B 1 148 ? -1.222 8.242 17.281 1 83.5 148 GLY B O 1
ATOM 3000 N N . LEU B 1 149 ? -3.102 8.609 16.203 1 86.94 149 LEU B N 1
ATOM 3001 C CA . LEU B 1 149 ? -3.775 7.449 16.781 1 86.94 149 LEU B CA 1
ATOM 3002 C C . LEU B 1 149 ? -3.711 6.258 15.844 1 86.94 149 LEU B C 1
ATOM 3004 O O . LEU B 1 149 ? -4.691 5.941 15.164 1 86.94 149 LEU B O 1
ATOM 3008 N N . THR B 1 150 ? -2.654 5.52 15.906 1 87.44 150 THR B N 1
ATOM 3009 C CA . THR B 1 150 ? -2.443 4.406 14.984 1 87.44 150 THR B CA 1
ATOM 3010 C C . THR B 1 150 ? -2.717 3.072 15.672 1 87.44 150 THR B C 1
ATOM 3012 O O . THR B 1 150 ? -2.996 2.07 15.016 1 87.44 150 THR B O 1
ATOM 3015 N N . SER B 1 151 ? -2.74 3.047 16.953 1 89 151 SER B N 1
ATOM 3016 C CA . SER B 1 151 ? -2.902 1.813 17.719 1 89 151 SER B CA 1
ATOM 3017 C C . SER B 1 151 ? -4.297 1.228 17.531 1 89 151 SER B C 1
ATOM 3019 O O . SER B 1 151 ? -4.457 0.008 17.453 1 89 151 SER B O 1
ATOM 3021 N N . PRO B 1 152 ? -5.297 2.086 17.469 1 90.06 152 PRO B N 1
ATOM 3022 C CA . PRO B 1 152 ? -6.633 1.507 17.297 1 90.06 152 PRO B CA 1
ATOM 3023 C C . PRO B 1 152 ? -6.754 0.676 16.016 1 90.06 152 PRO B C 1
ATOM 3025 O O . PRO B 1 152 ? -7.41 -0.367 16.016 1 90.06 152 PRO B O 1
ATOM 3028 N N . LEU B 1 153 ? -6.168 1.161 14.992 1 91.38 153 LEU B N 1
ATOM 3029 C CA . LEU B 1 153 ? -6.199 0.401 13.742 1 91.38 153 LEU B CA 1
ATOM 3030 C C . LEU B 1 153 ? -5.5 -0.945 13.914 1 91.38 153 LEU B C 1
ATOM 3032 O O . LEU B 1 153 ? -6.008 -1.973 13.461 1 91.38 153 LEU B O 1
ATOM 3036 N N . THR B 1 154 ? -4.383 -0.905 14.602 1 92.19 154 THR B N 1
ATOM 3037 C CA . THR B 1 154 ? -3.611 -2.127 14.805 1 92.19 154 THR B CA 1
ATOM 3038 C C . THR B 1 154 ? -4.398 -3.127 15.648 1 92.19 154 THR B C 1
ATOM 3040 O O . THR B 1 154 ? -4.461 -4.312 15.312 1 92.19 154 THR B O 1
ATOM 3043 N N . ILE B 1 155 ? -4.957 -2.658 16.609 1 94.31 155 ILE B N 1
ATOM 3044 C CA . ILE B 1 155 ? -5.727 -3.514 17.516 1 94.31 155 ILE B CA 1
ATOM 3045 C C . ILE B 1 155 ? -6.926 -4.094 16.766 1 94.31 155 ILE B C 1
ATOM 3047 O O . ILE B 1 155 ? -7.215 -5.289 16.875 1 94.31 155 ILE B O 1
ATOM 3051 N N . SER B 1 156 ? -7.613 -3.26 16.016 1 95.88 156 SER B N 1
ATOM 3052 C CA . SER B 1 156 ? -8.758 -3.734 15.242 1 95.88 156 SER B CA 1
ATOM 3053 C C . SER B 1 156 ? -8.328 -4.762 14.203 1 95.88 156 SER B C 1
ATOM 3055 O O . SER B 1 156 ? -9.047 -5.723 13.938 1 95.88 156 SER B O 1
ATOM 3057 N N . ALA B 1 157 ? -7.191 -4.547 13.633 1 95.12 157 ALA B N 1
ATOM 3058 C CA . ALA B 1 157 ? -6.664 -5.48 12.641 1 95.12 157 ALA B CA 1
ATOM 3059 C C . ALA B 1 157 ? -6.316 -6.82 13.281 1 95.12 157 ALA B C 1
ATOM 3061 O O . ALA B 1 157 ? -6.582 -7.879 12.703 1 95.12 157 ALA B O 1
ATOM 3062 N N . ILE B 1 158 ? -5.707 -6.789 14.445 1 95.38 158 ILE B N 1
ATOM 3063 C CA . ILE B 1 158 ? -5.355 -8.016 15.156 1 95.38 158 ILE B CA 1
ATOM 3064 C C . ILE B 1 158 ? -6.617 -8.828 15.438 1 95.38 158 ILE B C 1
ATOM 3066 O O . ILE B 1 158 ? -6.664 -10.023 15.141 1 95.38 158 ILE B O 1
ATOM 3070 N N . ILE B 1 159 ? -7.562 -8.188 15.914 1 96.5 159 ILE B N 1
ATOM 3071 C CA . ILE B 1 159 ? -8.82 -8.859 16.234 1 96.5 159 ILE B CA 1
ATOM 3072 C C . ILE B 1 159 ? -9.445 -9.438 14.969 1 96.5 159 ILE B C 1
ATOM 3074 O O . ILE B 1 159 ? -9.906 -10.578 14.961 1 96.5 159 ILE B O 1
ATOM 3078 N N . SER B 1 160 ? -9.461 -8.641 13.922 1 96.38 160 SER B N 1
ATOM 3079 C CA . SER B 1 160 ? -10.094 -9.062 12.68 1 96.38 160 SER B CA 1
ATOM 3080 C C . SER B 1 160 ? -9.367 -10.25 12.055 1 96.38 160 SER B C 1
ATOM 3082 O O . SER B 1 160 ? -9.992 -11.148 11.5 1 96.38 160 SER B O 1
ATOM 3084 N N . ILE B 1 161 ? -8.078 -10.25 12.172 1 95.5 161 ILE B N 1
ATOM 3085 C CA . ILE B 1 161 ? -7.305 -11.336 11.57 1 95.5 161 IL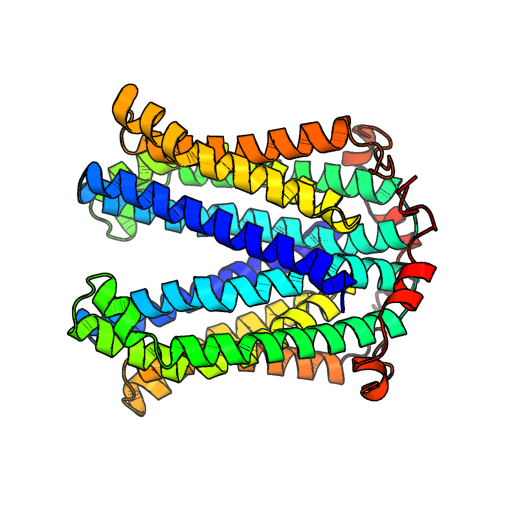E B CA 1
ATOM 3086 C C . ILE B 1 161 ? -7.496 -12.617 12.383 1 95.5 161 ILE B C 1
ATOM 3088 O O . ILE B 1 161 ? -7.523 -13.711 11.82 1 95.5 161 ILE B O 1
ATOM 3092 N N . LEU B 1 162 ? -7.562 -12.492 13.633 1 95.62 162 LEU B N 1
ATOM 3093 C CA . LEU B 1 162 ? -7.824 -13.648 14.484 1 95.62 162 LEU B CA 1
ATOM 3094 C C . LEU B 1 162 ? -9.195 -14.25 14.18 1 95.62 162 LEU B C 1
ATOM 3096 O O . LEU B 1 162 ? -9.375 -15.461 14.266 1 95.62 162 LEU B O 1
ATOM 3100 N N . LEU B 1 163 ? -10.078 -13.422 13.758 1 97.38 163 LEU B N 1
ATOM 3101 C CA . LEU B 1 163 ? -11.43 -13.867 13.453 1 97.38 163 LEU B CA 1
ATOM 3102 C C . LEU B 1 163 ? -11.531 -14.359 12.016 1 97.38 163 LEU B C 1
ATOM 3104 O O . LEU B 1 163 ? -12.484 -15.055 11.656 1 97.38 163 LEU B O 1
ATOM 3108 N N . HIS B 1 164 ? -10.594 -14.039 11.211 1 97.12 164 HIS B N 1
ATOM 3109 C CA . HIS B 1 164 ? -10.672 -14.297 9.781 1 97.12 164 HIS B CA 1
ATOM 3110 C C . HIS B 1 164 ? -10.75 -15.789 9.492 1 97.12 164 HIS B C 1
ATOM 3112 O O . HIS B 1 164 ? -11.562 -16.219 8.672 1 97.12 164 HIS B O 1
ATOM 3118 N N . PRO B 1 165 ? -9.914 -16.641 10.203 1 96.62 165 PRO B N 1
ATOM 3119 C CA . PRO B 1 165 ? -10.094 -18.078 9.992 1 96.62 165 PRO B CA 1
ATOM 3120 C C . PRO B 1 165 ? -11.484 -18.562 10.398 1 96.62 165 PRO B C 1
ATOM 3122 O O . PRO B 1 165 ? -12.023 -19.5 9.781 1 96.62 165 PRO B O 1
ATOM 3125 N N . LEU B 1 166 ? -11.992 -17.953 11.352 1 97.44 166 LEU B N 1
ATOM 3126 C CA . LEU B 1 166 ? -13.328 -18.312 11.797 1 97.44 166 LEU B CA 1
ATOM 3127 C C . LEU B 1 166 ? -14.375 -17.938 10.75 1 97.44 166 LEU B C 1
ATOM 3129 O O . LEU B 1 166 ? -15.305 -18.688 10.484 1 97.44 166 LEU B O 1
ATOM 3133 N N . PHE B 1 167 ? -14.273 -16.734 10.148 1 97.75 167 PHE B N 1
ATOM 3134 C CA . PHE B 1 167 ? -15.18 -16.312 9.078 1 97.75 167 PHE B CA 1
ATOM 3135 C C . PHE B 1 167 ? -15.102 -17.266 7.898 1 97.75 167 PHE B C 1
ATOM 3137 O O . PHE B 1 167 ? -16.125 -17.672 7.359 1 97.75 167 PHE B O 1
ATOM 3144 N N . ASN B 1 168 ? -13.906 -17.625 7.602 1 97.5 168 ASN B N 1
ATOM 3145 C CA . ASN B 1 168 ? -13.75 -18.562 6.504 1 97.5 168 ASN B CA 1
ATOM 3146 C C . ASN B 1 168 ? -14.367 -19.922 6.836 1 97.5 168 ASN B C 1
ATOM 3148 O O . ASN B 1 168 ? -15.055 -20.516 6 1 97.5 168 ASN B O 1
ATOM 3152 N N . TYR B 1 169 ? -14.086 -20.406 8.016 1 97.19 169 TYR B N 1
ATOM 3153 C CA . TYR B 1 169 ? -14.633 -21.703 8.43 1 97.19 169 TYR B CA 1
ATOM 3154 C C . TYR B 1 169 ? -16.156 -21.688 8.352 1 97.19 169 TYR B C 1
ATOM 3156 O O . TYR B 1 169 ? -16.766 -22.641 7.828 1 97.19 169 TYR B O 1
ATOM 3164 N N . VAL B 1 170 ? -16.766 -20.625 8.828 1 97.75 170 VAL B N 1
ATOM 3165 C CA . VAL B 1 170 ? -18.219 -20.531 8.867 1 97.75 170 VAL B CA 1
ATOM 3166 C C . VAL B 1 170 ? -18.766 -20.438 7.441 1 97.75 170 VAL B C 1
ATOM 3168 O O . VAL B 1 170 ? -19.672 -21.188 7.062 1 97.75 170 VAL B O 1
ATOM 3171 N N . PHE B 1 171 ? -18.203 -19.609 6.547 1 97.94 171 PHE B N 1
ATOM 3172 C CA . PHE B 1 171 ? -18.766 -19.328 5.23 1 97.94 171 PHE B CA 1
ATOM 3173 C C . PHE B 1 171 ? -18.391 -20.438 4.246 1 97.94 171 PHE B C 1
ATOM 3175 O O . PHE B 1 171 ? -19.203 -20.828 3.406 1 97.94 171 PHE B O 1
ATOM 3182 N N . VAL B 1 172 ? -17.203 -20.938 4.383 1 97.19 172 VAL B N 1
ATOM 3183 C CA . VAL B 1 172 ? -16.703 -21.875 3.385 1 97.19 172 VAL B CA 1
ATOM 3184 C C . VAL B 1 172 ? -17.109 -23.297 3.771 1 97.19 172 VAL B C 1
ATOM 3186 O O . VAL B 1 172 ? -17.594 -24.062 2.932 1 97.19 172 VAL B O 1
ATOM 3189 N N . VAL B 1 173 ? -16.891 -23.719 5.023 1 95.06 173 VAL B N 1
ATOM 3190 C CA . VAL B 1 173 ? -17.062 -25.109 5.445 1 95.06 173 VAL B CA 1
ATOM 3191 C C . VAL B 1 173 ? -18.484 -25.312 5.945 1 95.06 173 VAL B C 1
ATOM 3193 O O . VAL B 1 173 ? -19.203 -26.188 5.453 1 95.06 173 VAL B O 1
ATOM 3196 N N . ARG B 1 174 ? -18.922 -24.5 6.883 1 96.31 174 ARG B N 1
ATOM 3197 C CA . ARG B 1 174 ? -20.219 -24.703 7.508 1 96.31 174 ARG B CA 1
ATOM 3198 C C . ARG B 1 174 ? -21.359 -24.359 6.547 1 96.31 174 ARG B C 1
ATOM 3200 O O . ARG B 1 174 ? -22.281 -25.141 6.359 1 96.31 174 ARG B O 1
ATOM 3207 N N . MET B 1 175 ? -21.328 -23.203 5.93 1 97.38 175 MET B N 1
ATOM 3208 C CA . MET B 1 175 ? -22.391 -22.75 5.035 1 97.38 175 MET B CA 1
ATOM 3209 C C . MET B 1 175 ? -22.156 -23.266 3.619 1 97.38 175 MET B C 1
ATOM 3211 O O . MET B 1 175 ? -23.031 -23.109 2.75 1 97.38 175 MET B O 1
ATOM 3215 N N . ARG B 1 176 ? -20.953 -23.766 3.285 1 96.5 176 ARG B N 1
ATOM 3216 C CA . ARG B 1 176 ? -20.578 -24.422 2.033 1 96.5 176 ARG B CA 1
ATOM 3217 C C . ARG B 1 176 ? -20.734 -23.469 0.852 1 96.5 176 ARG B C 1
ATOM 3219 O O . ARG B 1 176 ? -21.25 -23.859 -0.2 1 96.5 176 ARG B O 1
ATOM 3226 N N . LEU B 1 177 ? -20.375 -22.25 1.057 1 97 177 LEU B N 1
ATOM 3227 C CA . LEU B 1 177 ? -20.469 -21.25 0.001 1 97 177 LEU B CA 1
ATOM 3228 C C . LEU B 1 177 ? -19.312 -21.391 -0.988 1 97 177 LEU B C 1
ATOM 3230 O O . LEU B 1 177 ? -19.359 -20.828 -2.084 1 97 177 LEU B O 1
ATOM 3234 N N . GLY B 1 178 ? -18.281 -22.188 -0.567 1 96.5 178 GLY B N 1
ATOM 3235 C CA . GLY B 1 178 ? -17.141 -22.406 -1.455 1 96.5 178 GLY B CA 1
ATOM 3236 C C . GLY B 1 178 ? -16.312 -21.156 -1.666 1 96.5 178 GLY B C 1
ATOM 3237 O O . GLY B 1 178 ? -15.898 -20.5 -0.701 1 96.5 178 GLY B O 1
ATOM 3238 N N . VAL B 1 179 ? -16.078 -20.797 -2.938 1 97.25 179 VAL B N 1
ATOM 3239 C CA . VAL B 1 179 ? -15.219 -19.672 -3.285 1 97.25 179 VAL B CA 1
ATOM 3240 C C . VAL B 1 179 ? -15.898 -18.359 -2.902 1 97.25 179 VAL B C 1
ATOM 3242 O O . VAL B 1 179 ? -15.234 -17.406 -2.486 1 97.25 179 VAL B O 1
ATOM 3245 N N . GLU B 1 180 ? -17.188 -18.344 -3.008 1 97.88 180 GLU B N 1
ATOM 3246 C CA . GLU B 1 180 ? -17.953 -17.156 -2.604 1 97.88 180 GLU B CA 1
ATOM 3247 C C . GLU B 1 180 ? -17.781 -16.875 -1.114 1 97.88 180 GLU B C 1
ATOM 3249 O O . GLU B 1 180 ? -17.75 -15.711 -0.699 1 97.88 180 GLU B O 1
ATOM 3254 N N . GLY B 1 181 ? -17.625 -17.953 -0.395 1 98.06 181 GLY B N 1
ATOM 3255 C CA . GLY B 1 181 ? -17.438 -17.812 1.038 1 98.06 181 GLY B CA 1
ATOM 3256 C C . GLY B 1 181 ? -16.125 -17.125 1.392 1 98.06 181 GLY B C 1
ATOM 3257 O O . GLY B 1 181 ? -16.062 -16.344 2.332 1 98.06 181 GLY B O 1
ATOM 3258 N N . VAL B 1 182 ? -15.102 -17.406 0.653 1 97.44 182 VAL B N 1
ATOM 3259 C CA . VAL B 1 182 ? -13.797 -16.781 0.868 1 97.44 182 VAL B CA 1
ATOM 3260 C C . VAL B 1 182 ? -13.883 -15.289 0.6 1 97.44 182 VAL B C 1
ATOM 3262 O O . VAL B 1 182 ? -13.336 -14.484 1.359 1 97.44 182 VAL B O 1
ATOM 3265 N N . ALA B 1 183 ? -14.578 -14.938 -0.457 1 97.5 183 ALA B N 1
ATOM 3266 C CA . ALA B 1 183 ? -14.758 -13.531 -0.806 1 97.5 183 ALA B CA 1
ATOM 3267 C C . ALA B 1 183 ? -15.539 -12.789 0.281 1 97.5 183 ALA B C 1
ATOM 3269 O O . ALA B 1 183 ? -15.164 -11.68 0.671 1 97.5 183 ALA B O 1
ATOM 3270 N N . VAL B 1 184 ? -16.547 -13.391 0.755 1 97.75 184 VAL B N 1
ATOM 3271 C CA . VAL B 1 184 ? -17.375 -12.789 1.792 1 97.75 184 VAL B CA 1
ATOM 3272 C C . VAL B 1 184 ? -16.562 -12.641 3.078 1 97.75 184 VAL B C 1
ATOM 3274 O O . VAL B 1 184 ? -16.688 -11.641 3.789 1 97.75 184 VAL B O 1
ATOM 3277 N N . ALA B 1 185 ? -15.773 -13.617 3.344 1 98 185 ALA B N 1
ATOM 3278 C CA . ALA B 1 185 ? -14.922 -13.555 4.531 1 98 185 ALA B CA 1
ATOM 3279 C C . ALA B 1 185 ? -13.977 -12.359 4.473 1 98 185 ALA B C 1
ATOM 3281 O O . ALA B 1 185 ? -13.703 -11.727 5.492 1 98 185 ALA B O 1
ATOM 3282 N N . MET B 1 186 ? -13.531 -12.055 3.354 1 96.69 186 MET B N 1
ATOM 3283 C CA . MET B 1 186 ? -12.664 -10.891 3.166 1 96.69 186 MET B CA 1
ATOM 3284 C C . MET B 1 186 ? -13.398 -9.602 3.516 1 96.69 186 MET B C 1
ATOM 3286 O O . MET B 1 186 ? -12.859 -8.75 4.227 1 96.69 186 MET B O 1
ATOM 3290 N N . ALA B 1 187 ? -14.57 -9.484 3 1 96.88 187 ALA B N 1
ATOM 3291 C CA . ALA B 1 187 ? -15.367 -8.297 3.262 1 96.88 187 ALA B CA 1
ATOM 3292 C C . ALA B 1 187 ? -15.688 -8.164 4.75 1 96.88 187 ALA B C 1
ATOM 3294 O O . ALA B 1 187 ? -15.641 -7.066 5.309 1 96.88 187 ALA B O 1
ATOM 3295 N N . PHE B 1 188 ? -15.961 -9.266 5.328 1 97.5 188 PHE B N 1
ATOM 3296 C CA . PHE B 1 188 ? -16.281 -9.25 6.75 1 97.5 188 PHE B CA 1
ATOM 3297 C C . PHE B 1 188 ? -15.07 -8.867 7.582 1 97.5 188 PHE B C 1
ATOM 3299 O O . PHE B 1 188 ? -15.195 -8.203 8.609 1 97.5 188 PHE B O 1
ATOM 3306 N N . ASN B 1 189 ? -13.961 -9.336 7.172 1 97.25 189 ASN B N 1
ATOM 3307 C CA . ASN B 1 189 ? -12.734 -8.969 7.867 1 97.25 189 ASN B CA 1
ATOM 3308 C C . ASN B 1 189 ? -12.531 -7.457 7.875 1 97.25 189 ASN B C 1
ATOM 3310 O O . ASN B 1 189 ? -12.273 -6.867 8.93 1 97.25 189 ASN B O 1
ATOM 3314 N N . THR B 1 190 ? -12.688 -6.859 6.746 1 96.94 190 THR B N 1
ATOM 3315 C CA . THR B 1 190 ? -12.516 -5.418 6.633 1 96.94 190 THR B CA 1
ATOM 3316 C C . THR B 1 190 ? -13.609 -4.676 7.391 1 96.94 190 THR B C 1
ATOM 3318 O O . THR B 1 190 ? -13.352 -3.656 8.031 1 96.94 190 THR B O 1
ATOM 3321 N N . MET B 1 191 ? -14.797 -5.176 7.348 1 97.5 191 MET B N 1
ATOM 3322 C CA . MET B 1 191 ? -15.898 -4.566 8.086 1 97.5 191 MET B CA 1
ATOM 3323 C C . MET B 1 191 ? -15.648 -4.613 9.586 1 97.5 191 MET B C 1
ATOM 3325 O O . MET B 1 191 ? -16 -3.684 10.312 1 97.5 191 MET B O 1
ATOM 3329 N N . ASN B 1 192 ? -15.078 -5.695 9.969 1 97.44 192 ASN B N 1
ATOM 3330 C CA . ASN B 1 192 ? -14.742 -5.816 11.383 1 97.44 192 ASN B CA 1
ATOM 3331 C C . ASN B 1 192 ? -13.734 -4.758 11.82 1 97.44 192 ASN B C 1
ATOM 3333 O O . ASN B 1 192 ? -13.828 -4.23 12.93 1 97.44 192 ASN B O 1
ATOM 3337 N N . ILE B 1 193 ? -12.766 -4.5 11.016 1 97 193 ILE B N 1
ATOM 3338 C CA . ILE B 1 193 ? -11.805 -3.443 11.312 1 97 193 ILE B CA 1
ATOM 3339 C C . ILE B 1 193 ? -12.531 -2.102 11.414 1 97 193 ILE B C 1
ATOM 3341 O O . ILE B 1 193 ? -12.289 -1.33 12.344 1 97 193 ILE B O 1
ATOM 3345 N N . ASN B 1 194 ? -13.414 -1.889 10.453 1 96.81 194 ASN B N 1
ATOM 3346 C CA . ASN B 1 194 ? -14.195 -0.653 10.453 1 96.81 194 ASN B CA 1
ATOM 3347 C C . ASN B 1 194 ? -15 -0.498 11.742 1 96.81 194 ASN B C 1
ATOM 3349 O O . ASN B 1 194 ? -15.039 0.587 12.32 1 96.81 194 ASN B O 1
ATOM 3353 N N . VAL B 1 195 ? -15.633 -1.542 12.086 1 96.38 195 VAL B N 1
ATOM 3354 C CA . VAL B 1 195 ? -16.438 -1.514 13.305 1 96.38 195 VAL B CA 1
ATOM 3355 C C . VAL B 1 195 ? -15.547 -1.19 14.508 1 96.38 195 VAL B C 1
ATOM 3357 O O . VAL B 1 195 ? -15.906 -0.369 15.352 1 96.38 195 VAL B O 1
ATOM 3360 N N . GLY B 1 196 ? -14.414 -1.839 14.633 1 95.5 196 GLY B N 1
ATOM 3361 C CA . GLY B 1 196 ? -13.484 -1.54 15.703 1 95.5 196 GLY B CA 1
ATOM 3362 C C . GLY B 1 196 ? -13.062 -0.081 15.742 1 95.5 196 GLY B C 1
ATOM 3363 O O . GLY B 1 196 ? -13.023 0.528 16.812 1 95.5 196 GLY B O 1
ATOM 3364 N N . LEU B 1 197 ? -12.797 0.51 14.609 1 93.75 197 LEU B N 1
ATOM 3365 C CA . LEU B 1 197 ? -12.367 1.901 14.531 1 93.75 197 LEU B CA 1
ATOM 3366 C C . LEU B 1 197 ? -13.508 2.846 14.891 1 93.75 197 LEU B C 1
ATOM 3368 O O . LEU B 1 197 ? -13.289 3.861 15.562 1 93.75 197 LEU B O 1
ATOM 3372 N N . LEU B 1 198 ? -14.695 2.477 14.43 1 91.25 198 LEU B N 1
ATOM 3373 C CA . LEU B 1 198 ? -15.859 3.303 14.75 1 91.25 198 LEU B CA 1
ATOM 3374 C C . LEU B 1 198 ? -16.156 3.275 16.25 1 91.25 198 LEU B C 1
ATOM 3376 O O . LEU B 1 198 ? -16.484 4.309 16.828 1 91.25 198 LEU B O 1
ATOM 3380 N N . VAL B 1 199 ? -16.062 2.088 16.797 1 90.56 199 VAL B N 1
ATOM 3381 C CA . VAL B 1 199 ? -16.266 1.952 18.234 1 90.56 199 VAL B CA 1
ATOM 3382 C C . VAL B 1 199 ? -15.234 2.789 18.984 1 90.56 199 VAL B C 1
ATOM 3384 O O . VAL B 1 199 ? -15.578 3.502 19.938 1 90.56 199 VAL B O 1
ATOM 3387 N N . TYR B 1 200 ? -14.023 2.752 18.578 1 89.62 200 TYR B N 1
ATOM 3388 C CA . TYR B 1 200 ? -12.969 3.543 19.219 1 89.62 200 TYR B CA 1
ATOM 3389 C C . TYR B 1 200 ? -13.258 5.035 19.078 1 89.62 200 TYR B C 1
ATOM 3391 O O . TYR B 1 200 ? -13.102 5.789 20.047 1 89.62 200 TYR B O 1
ATOM 3399 N N . THR B 1 201 ? -13.609 5.445 17.922 1 84.88 201 THR B N 1
ATOM 3400 C CA . THR B 1 201 ? -13.852 6.855 17.641 1 84.88 201 THR B CA 1
ATOM 3401 C C . THR B 1 201 ? -15.016 7.379 18.469 1 84.88 201 THR B C 1
ATOM 3403 O O . THR B 1 201 ? -15.008 8.539 18.891 1 84.88 201 THR B O 1
ATOM 3406 N N . CYS B 1 202 ? -15.984 6.57 18.719 1 82.94 202 CYS B N 1
ATOM 3407 C CA . CYS B 1 202 ? -17.172 6.984 19.453 1 82.94 202 CYS B CA 1
ATOM 3408 C C . CYS B 1 202 ? -16.906 7 20.953 1 82.94 202 CYS B C 1
ATOM 3410 O O . CYS B 1 202 ? -17.5 7.801 21.688 1 82.94 202 CYS B O 1
ATOM 3412 N N . PHE B 1 203 ? -15.984 6.266 21.391 1 80.94 203 PHE B N 1
ATOM 3413 C CA . PHE B 1 203 ? -15.852 6.105 22.844 1 80.94 203 PHE B CA 1
ATOM 3414 C C . PHE B 1 203 ? -14.539 6.707 23.328 1 80.94 203 PHE B C 1
ATOM 3416 O O . PHE B 1 203 ? -14.328 6.84 24.547 1 80.94 203 PHE B O 1
ATOM 3423 N N . SER B 1 204 ? -13.75 7.051 22.453 1 75.62 204 SER B N 1
ATOM 3424 C CA . SER B 1 204 ? -12.461 7.574 22.906 1 75.62 204 SER B CA 1
ATOM 3425 C C . SER B 1 204 ? -12.539 9.07 23.188 1 75.62 204 SER B C 1
ATOM 3427 O O . SER B 1 204 ? -13.148 9.82 22.422 1 75.62 204 SER B O 1
ATOM 3429 N N . ASP B 1 205 ? -12.031 9.406 24.328 1 67.19 205 ASP B N 1
ATOM 3430 C CA . ASP B 1 205 ? -11.922 10.812 24.734 1 67.19 205 ASP B CA 1
ATOM 3431 C C . ASP B 1 205 ? -10.68 11.461 24.125 1 67.19 205 ASP B C 1
ATOM 3433 O O . ASP B 1 205 ? -10.516 12.68 24.203 1 67.19 205 ASP B O 1
ATOM 3437 N N . SER B 1 206 ? -9.797 10.656 23.734 1 60.31 206 SER B N 1
ATOM 3438 C CA . SER B 1 206 ? -8.516 11.117 23.234 1 60.31 206 SER B CA 1
ATOM 3439 C C . SER B 1 206 ? -8.664 11.781 21.859 1 60.31 206 SER B C 1
ATOM 3441 O O . SER B 1 206 ? -7.766 12.484 21.406 1 60.31 206 SER B O 1
ATOM 3443 N N . LEU B 1 207 ? -9.742 11.484 21.219 1 60.88 207 LEU B N 1
ATOM 3444 C CA . LEU B 1 207 ? -9.961 12.039 19.891 1 60.88 207 LEU B CA 1
ATOM 3445 C C . LEU B 1 207 ? -10.242 13.531 19.953 1 60.88 207 LEU B C 1
ATOM 3447 O O . LEU B 1 207 ? -10.977 13.992 20.844 1 60.88 207 LEU B O 1
ATOM 3451 N N . ILE B 1 208 ? -9.281 14.32 19.75 1 56.38 208 ILE B N 1
ATOM 3452 C CA . ILE B 1 208 ? -9.664 15.719 19.609 1 56.38 208 ILE B CA 1
ATOM 3453 C C . ILE B 1 208 ? -10.992 15.812 18.844 1 56.38 208 ILE B C 1
ATOM 3455 O O . ILE B 1 208 ? -11.148 15.203 17.781 1 56.38 208 ILE B O 1
ATOM 3459 N N . LYS B 1 209 ? -12.109 15.805 19.469 1 55.94 209 LYS B N 1
ATOM 3460 C CA . LYS B 1 209 ? -13.484 15.773 18.969 1 55.94 209 LYS B CA 1
ATOM 3461 C C . LYS B 1 209 ? -13.617 16.594 17.688 1 55.94 209 LYS B C 1
ATOM 3463 O O . LYS B 1 209 ? -14.078 17.734 17.719 1 55.94 209 LYS B O 1
ATOM 3468 N N . PRO B 1 210 ? -12.633 16.547 16.844 1 54.38 210 PRO B N 1
ATOM 3469 C CA . PRO B 1 210 ? -12.867 17.344 15.641 1 54.38 210 PRO B CA 1
ATOM 3470 C C . PRO B 1 210 ? -14.164 16.969 14.922 1 54.38 210 PRO B C 1
ATOM 3472 O O . PRO B 1 210 ? -14.484 17.562 13.883 1 54.38 210 PRO B O 1
ATOM 3475 N N . TRP B 1 211 ? -14.82 15.977 15.453 1 56.38 211 TRP B N 1
ATOM 3476 C CA . TRP B 1 211 ? -16.016 15.656 14.672 1 56.38 211 TRP B CA 1
ATOM 3477 C C . TRP B 1 211 ? -17.062 16.75 14.812 1 56.38 211 TRP B C 1
ATOM 3479 O O . TRP B 1 211 ? -17.578 16.984 15.906 1 56.38 211 TRP B O 1
ATOM 3489 N N . GLN B 1 212 ? -16.891 17.766 14.133 1 57.19 212 GLN B N 1
ATOM 3490 C CA . GLN B 1 212 ? -17.875 18.844 14.211 1 57.19 212 GLN B CA 1
ATOM 3491 C C . GLN B 1 212 ? -19.156 18.469 13.469 1 57.19 212 GLN B C 1
ATOM 3493 O O . GLN B 1 212 ? -19.844 19.328 12.922 1 57.19 212 GLN B O 1
ATOM 3498 N N . GLY B 1 213 ? -19.547 17.188 13.602 1 55.69 213 GLY B N 1
ATOM 3499 C CA . GLY B 1 213 ? -20.844 16.781 13.062 1 55.69 213 GLY B CA 1
ATOM 3500 C C . GLY B 1 213 ? -20.812 16.516 11.57 1 55.69 213 GLY B C 1
ATOM 3501 O O . GLY B 1 213 ? -19.797 16.766 10.914 1 55.69 213 GLY B O 1
ATOM 3502 N N . LEU B 1 214 ? -21.625 15.602 11.07 1 53.53 214 LEU B N 1
ATOM 3503 C CA . LEU B 1 214 ? -21.844 15.312 9.656 1 53.53 214 LEU B CA 1
ATOM 3504 C C . LEU B 1 214 ? -22.281 16.562 8.906 1 53.53 214 LEU B C 1
ATOM 3506 O O . LEU B 1 214 ? -23.266 17.203 9.266 1 53.53 214 LEU B O 1
ATOM 3510 N N . ALA B 1 215 ? -21.359 17.297 8.422 1 51.47 215 ALA B N 1
ATOM 3511 C CA . ALA B 1 215 ? -21.828 18.438 7.633 1 51.47 215 ALA B CA 1
ATOM 3512 C C . ALA B 1 215 ? -22.203 18.016 6.219 1 51.47 215 ALA B C 1
ATOM 3514 O O . ALA B 1 215 ? -21.391 18.125 5.293 1 51.47 215 ALA B O 1
ATOM 3515 N N . LEU B 1 216 ? -23.281 17.328 6.105 1 50.38 216 LEU B N 1
ATOM 3516 C CA . LEU B 1 216 ? -23.797 16.859 4.824 1 50.38 216 LEU B CA 1
ATOM 3517 C C . LEU B 1 216 ? -23.875 18 3.82 1 50.38 216 LEU B C 1
ATOM 3519 O O . LEU B 1 216 ? -23.641 17.797 2.629 1 50.38 216 LEU B O 1
ATOM 3523 N N . ARG B 1 217 ? -24.281 19.109 4.223 1 47.97 217 ARG B N 1
ATOM 3524 C CA . ARG B 1 217 ? -24.484 20.25 3.324 1 47.97 217 ARG B CA 1
ATOM 3525 C C . ARG B 1 217 ? -23.172 20.719 2.717 1 47.97 217 ARG B C 1
ATOM 3527 O O . ARG B 1 217 ? -23.156 21.25 1.609 1 47.97 217 ARG B O 1
ATOM 3534 N N . SER B 1 218 ? -22.125 20.562 3.359 1 50.09 218 SER B N 1
ATOM 3535 C CA . SER B 1 218 ? -20.844 21.047 2.889 1 50.09 218 SER B CA 1
ATOM 3536 C C . SER B 1 218 ? -20.172 20.016 1.973 1 50.09 218 SER B C 1
ATOM 3538 O O . SER B 1 218 ? -19.125 20.297 1.39 1 50.09 218 SER B O 1
ATOM 3540 N N . LEU B 1 219 ? -20.703 18.953 1.996 1 49.62 219 LEU B N 1
ATOM 3541 C CA . LEU B 1 219 ? -20.156 17.859 1.188 1 49.62 219 LEU B CA 1
ATOM 3542 C C . LEU B 1 219 ? -20 18.297 -0.268 1 49.62 219 LEU B C 1
ATOM 3544 O O . LEU B 1 219 ? -19.109 17.828 -0.966 1 49.62 219 LEU B O 1
ATOM 3548 N N . PHE B 1 220 ? -21.016 19.172 -0.738 1 47.88 220 PHE B N 1
ATOM 3549 C CA . PHE B 1 220 ? -21 19.578 -2.137 1 47.88 220 PHE B CA 1
ATOM 3550 C C . PHE B 1 220 ? -20.328 20.953 -2.287 1 47.88 220 PHE B C 1
ATOM 3552 O O . PHE B 1 220 ? -20.25 21.484 -3.396 1 47.88 220 PHE B O 1
ATOM 3559 N N . ARG B 1 221 ? -20.016 21.75 -1.209 1 46.16 221 ARG B N 1
ATOM 3560 C CA . ARG B 1 221 ? -19.375 23.062 -1.342 1 46.16 221 ARG B CA 1
ATOM 3561 C C . ARG B 1 221 ? -17.875 22.906 -1.548 1 46.16 221 ARG B C 1
ATOM 3563 O O . ARG B 1 221 ? -17.266 21.938 -1.084 1 46.16 221 ARG B O 1
ATOM 3570 N N . GLY B 1 222 ? -17.328 23.656 -2.576 1 42.06 222 GLY B N 1
ATOM 3571 C CA . GLY B 1 222 ? -15.953 23.656 -3.043 1 42.06 222 GLY B CA 1
ATOM 3572 C C . GLY B 1 222 ? -14.945 23.734 -1.917 1 42.06 222 GLY B C 1
ATOM 3573 O O . GLY B 1 222 ? -15.227 24.328 -0.867 1 42.06 222 GLY B O 1
ATOM 3574 N N . TRP B 1 223 ? -14.172 22.938 -1.728 1 42.69 223 TRP B N 1
ATOM 3575 C CA . TRP B 1 223 ? -13.016 22.844 -0.839 1 42.69 223 TRP B CA 1
ATOM 3576 C C . TRP B 1 223 ? -12.164 24.109 -0.935 1 42.69 223 TRP B C 1
ATOM 3578 O O . TRP B 1 223 ? -11.156 24.234 -0.23 1 42.69 223 TRP B O 1
ATOM 3588 N N . TRP B 1 224 ? -12.336 24.922 -2.018 1 37.22 224 TRP B N 1
ATOM 3589 C CA . TRP B 1 224 ? -11.398 25.984 -2.371 1 37.22 224 TRP B CA 1
ATOM 3590 C C . TRP B 1 224 ? -11.141 26.891 -1.182 1 37.22 224 TRP B C 1
ATOM 3592 O O . TRP B 1 224 ? -9.992 27.266 -0.921 1 37.22 224 TRP B O 1
ATOM 3602 N N . PRO B 1 225 ? -12.148 27.328 -0.672 1 39.12 225 PRO B N 1
ATOM 3603 C CA . PRO B 1 225 ? -11.82 28.328 0.351 1 39.12 225 PRO B CA 1
ATOM 3604 C C . PRO B 1 225 ? -11.047 27.734 1.523 1 39.12 225 PRO B C 1
ATOM 3606 O O . PRO B 1 225 ? -10.234 28.422 2.146 1 39.12 225 PRO B O 1
ATOM 3609 N N . LEU B 1 226 ? -11.289 26.625 1.803 1 35.81 226 LEU B N 1
ATOM 3610 C CA . LEU B 1 226 ? -10.625 26.109 2.992 1 35.81 226 LEU B CA 1
ATOM 3611 C C . LEU B 1 226 ? -9.133 25.922 2.742 1 35.81 226 LEU B C 1
ATOM 3613 O O . LEU B 1 226 ? -8.312 26.188 3.619 1 35.81 226 LEU B O 1
ATOM 3617 N N . LEU B 1 227 ? -8.789 25.297 1.638 1 39.62 227 LEU B N 1
ATOM 3618 C CA . LEU B 1 227 ? -7.367 25.188 1.317 1 39.62 227 LEU B CA 1
ATOM 3619 C C . LEU B 1 227 ? -6.77 26.562 1.034 1 39.62 227 LEU B C 1
ATOM 3621 O O . LEU B 1 227 ? -5.566 26.781 1.215 1 39.62 227 LEU B O 1
ATOM 3625 N N . SER B 1 228 ? -7.465 27.5 0.267 1 37.75 228 SER B N 1
ATOM 3626 C CA . SER B 1 228 ? -6.91 28.828 0.066 1 37.75 228 SER B CA 1
ATOM 3627 C C . SER B 1 228 ? -6.453 29.438 1.386 1 37.75 228 SER B C 1
ATOM 3629 O O . SER B 1 228 ? -5.625 30.359 1.398 1 37.75 228 SER B O 1
ATOM 3631 N N . ARG B 1 229 ? -7.16 29.266 2.311 1 35.94 229 ARG B N 1
ATOM 3632 C CA . ARG B 1 229 ? -6.742 29.875 3.57 1 35.94 229 ARG B CA 1
ATOM 3633 C C . ARG B 1 229 ? -5.582 29.094 4.188 1 35.94 229 ARG B C 1
ATOM 3635 O O . ARG B 1 229 ? -4.906 29.594 5.09 1 35.94 229 ARG B O 1
ATOM 3642 N N . ALA B 1 230 ? -5.582 27.891 4.09 1 35.25 230 ALA B N 1
ATOM 3643 C CA . ALA B 1 230 ? -4.43 27.203 4.664 1 35.25 230 ALA B CA 1
ATOM 3644 C C . ALA B 1 230 ? -3.203 27.328 3.764 1 35.25 230 ALA B C 1
ATOM 3646 O O . ALA B 1 230 ? -2.068 27.203 4.227 1 35.25 230 ALA B O 1
ATOM 3647 N N . ALA B 1 231 ? -3.23 27.109 2.375 1 33.5 231 ALA B N 1
ATOM 3648 C CA . ALA B 1 231 ? -2.062 27.359 1.536 1 33.5 231 ALA B CA 1
ATOM 3649 C C . ALA B 1 231 ? -1.734 28.844 1.488 1 33.5 231 ALA B C 1
ATOM 3651 O O . ALA B 1 231 ? -2.637 29.688 1.428 1 33.5 231 ALA B O 1
ATOM 3652 N N . PRO B 1 232 ? -0.609 29.422 1.778 1 32.59 232 PRO B N 1
ATOM 3653 C CA . PRO B 1 232 ? -0.245 30.703 1.17 1 32.59 232 PRO B CA 1
ATOM 3654 C C . PRO B 1 232 ? -0.558 30.75 -0.324 1 32.59 232 PRO B C 1
ATOM 3656 O O . PRO B 1 232 ? -0.68 29.703 -0.971 1 32.59 232 PRO B O 1
ATOM 3659 N N . ILE B 1 233 ? -0.88 31.969 -1.126 1 30.62 233 ILE B N 1
ATOM 3660 C CA . ILE B 1 233 ? -1.257 32.688 -2.338 1 30.62 233 ILE B CA 1
ATOM 3661 C C . ILE B 1 233 ? -0.451 32.156 -3.523 1 30.62 233 ILE B C 1
ATOM 3663 O O . ILE B 1 233 ? -0.658 32.594 -4.66 1 30.62 233 ILE B O 1
ATOM 3667 N N . TYR B 1 234 ? 0.74 31.438 -3.615 1 29.84 234 TYR B N 1
ATOM 3668 C CA . TYR B 1 234 ? 1.489 31.719 -4.836 1 29.84 234 TYR B CA 1
ATOM 3669 C C . TYR B 1 234 ? 0.935 30.922 -6.008 1 29.84 234 TYR B C 1
ATOM 3671 O O . TYR B 1 234 ? 1.588 30.797 -7.047 1 29.84 234 TYR B O 1
ATOM 3679 N N . PHE B 1 235 ? -0.025 30.078 -5.844 1 31.17 235 PHE B N 1
ATOM 3680 C CA . PHE B 1 235 ? -0.257 29.422 -7.125 1 31.17 235 PHE B CA 1
ATOM 3681 C C . PHE B 1 235 ? -1.003 30.344 -8.078 1 31.17 235 PHE B C 1
ATOM 3683 O O . PHE B 1 235 ? -2.234 30.359 -8.109 1 31.17 235 PHE B O 1
ATOM 3690 N N . LYS B 1 236 ? -0.501 31.703 -8.32 1 29.58 236 LYS B N 1
ATOM 3691 C CA . LYS B 1 236 ? -1.011 32.375 -9.508 1 29.58 236 LYS B CA 1
ATOM 3692 C C . LYS B 1 236 ? -0.839 31.516 -10.75 1 29.58 236 LYS B C 1
ATOM 3694 O O . LYS B 1 236 ? 0.235 30.953 -10.977 1 29.58 236 LYS B O 1
ATOM 3699 N N . PRO B 1 237 ? -1.846 31.234 -11.477 1 29.17 237 PRO B N 1
ATOM 3700 C CA . PRO B 1 237 ? -1.72 30.797 -12.867 1 29.17 237 PRO B CA 1
ATOM 3701 C C . PRO B 1 237 ? -0.832 31.719 -13.703 1 29.17 237 PRO B C 1
ATOM 3703 O O . PRO B 1 237 ? -1.112 32.906 -13.812 1 29.17 237 PRO B O 1
ATOM 3706 N N . THR B 1 238 ? 0.481 31.922 -13.602 1 25.38 238 THR B N 1
ATOM 3707 C CA . THR B 1 238 ? 1.007 32.75 -14.68 1 25.38 238 THR B CA 1
ATOM 3708 C C . THR B 1 238 ? 0.609 32.188 -16.047 1 25.38 238 THR B C 1
ATOM 3710 O O . THR B 1 238 ? 1.181 31.203 -16.5 1 25.38 238 THR B O 1
ATOM 3713 N N . PHE B 1 239 ? -0.614 32.25 -16.469 1 21.2 239 PHE B N 1
ATOM 3714 C CA . PHE B 1 239 ? -0.919 32.281 -17.891 1 21.2 239 PHE B CA 1
ATOM 3715 C C . PHE B 1 239 ? -0.083 33.344 -18.594 1 21.2 239 PHE B C 1
ATOM 3717 O O . PHE B 1 239 ? 0.226 33.219 -19.781 1 21.2 239 PHE B O 1
ATOM 3724 N N . PHE B 1 240 ? -0.017 34.688 -18.219 1 20.61 240 PHE B N 1
ATOM 3725 C CA . PHE B 1 240 ? 0.378 35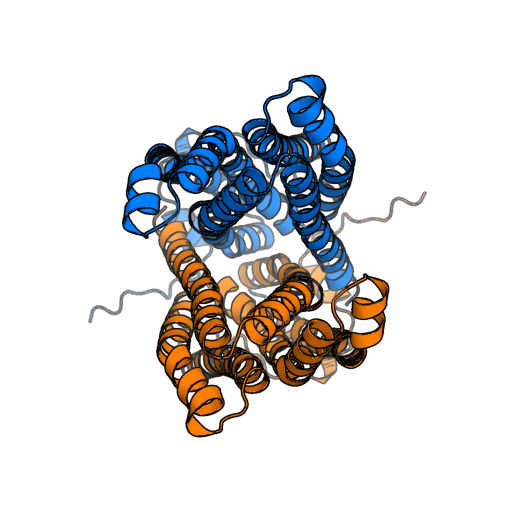.625 -19.266 1 20.61 240 PHE B CA 1
ATOM 3726 C C . PHE B 1 240 ? 1.871 35.531 -19.547 1 20.61 240 PHE B C 1
ATOM 3728 O O . PHE B 1 240 ? 2.668 35.281 -18.641 1 20.61 240 PHE B O 1
#

Secondary structure (DSSP, 8-state):
-HHHHHHHHHHHHHHHHHHHHHHHHHHHHHHH-HHHHHHHHHHHHHHIIIIIHHHHHHHHTTHHHHHHHHHTT-HHHHHHHHHHHHHHHHHHHHHHHHHHHT-HHHHHHTT--HHHHHHHHHHHHHHHHHHHHHHHHHHHHHHHHHTT--HHHHHHHHHHHHHHHHHHIIIIIIS--THHHHHHHHHHHHHHHHHHHHHHHHH-SSS--------GGGGGS-SHHHHHHHS-S-------/-HHHHHHHHHHHHHHHHHHHHHHHHHHHHHHH-HHHHHHHHHHHHHHIIIIIHHHHHHHHTTHHHHHHHHHTT-HHHHHHHHHHHHHHHHHHHHHHHHHHHT-HHHHHHTT--HHHHHHHHHHHHHHHHHHHHHHHHHHHHHHHHHTT--HHHHHHHHHHHHHHHHHHIIIIIIS--THHHHHHHHHHHHHHHHHHHHHHHHH-SSS--------GGGGGS-SHHHHHHHS-S-------

Nearest PDB structures (foldseek):
  5xjj-assembly1_A  TM=9.478E-01  e=1.676E-10  Camelina sativa
  5y50-assembly1_A  TM=9.270E-01  e=3.841E-10  Arabidopsis thaliana
  7dqk-assembly1_A  TM=8.928E-01  e=1.036E-10  Nicotiana tabacum
  4mlb-assembly1_C  TM=8.435E-01  e=2.634E-05  Pyrococcus furiosus
  6idr-assembly1_A  TM=8.225E-01  e=1.020E-04  Vibrio cholerae

Foldseek 3Di:
DVLCCLLVVLVVLLVVLLVVLVVLLLVLQVVLHDLSNLLLVVLVVVCCVLALVVLLVLLVVCLVQLLLCVVVVPLLSLQLSLVLQLVVLVVVLVVSLVCLLVCLVVCVVVPHDNSSSVSNSLLSNLLSLLSNLSSQQSSLCSSCVSLSRSVLLSVQSVVLSVCLNVQLCCQCPVVVVRSSSSSNSNSVSSNSSSVSSVVCLVPPPSRPCSCPDPPVVCSPPDCVVVVPVSDDPPPPPPPD/DVLCCLLVVLVVLLVVLLVVLVVLLLVLQVVLHDLSSLLLVVLVVVCCVLALVVLLVLLVVCLVQLLLCVVVVPLLSNQLSLLLQLVVLVVVLVVSLVCLLVCLVVCVVVPHDNSSSVSSSLLSNLLSLLSNLSSQQSSLCSSCVSLVRSVLLSVQSVVLSVCLNVQLCCQCPVVVVRSSSSSNSNSVSSNSSSVSSVVCLVPPPSRPCSCPDPPVVCSPPDCVVVVPVSDDPPPPPPPD

Solvent-accessible surface area (backbone atoms only — not comparable to full-atom values): 23866 Å² total; per-residue (Å²): 88,67,67,47,48,65,38,7,48,37,38,27,52,36,52,52,48,58,52,47,50,56,53,56,47,50,54,56,27,54,75,72,29,70,55,45,28,53,6,43,51,52,30,51,52,48,45,39,59,68,40,53,45,40,51,49,22,40,46,56,33,46,47,30,55,37,6,18,22,57,40,56,67,34,39,64,57,37,42,49,49,37,52,40,45,30,51,50,36,46,58,57,37,48,63,46,43,53,48,38,68,57,35,50,66,56,41,48,73,70,66,46,55,66,70,30,36,52,42,16,34,48,22,33,52,44,32,41,60,30,47,56,31,48,24,51,36,48,38,51,49,48,59,34,35,45,71,68,46,40,57,56,57,28,53,20,42,52,54,23,53,69,42,36,62,53,40,30,43,45,30,26,63,71,66,56,46,46,64,36,13,45,24,38,25,51,24,49,31,45,39,43,27,42,48,42,44,51,53,46,64,74,68,42,80,81,53,76,76,36,70,74,63,87,57,71,79,53,60,78,51,71,50,56,65,62,49,57,69,66,43,80,80,75,82,61,78,79,72,124,85,65,67,47,48,65,39,6,49,38,38,27,51,35,52,52,48,58,51,46,50,55,53,55,47,49,54,55,28,55,75,71,31,70,55,44,29,52,6,44,51,51,28,51,53,49,44,39,60,67,41,54,46,41,52,49,22,40,46,55,31,47,48,31,55,36,6,18,22,57,43,55,66,34,39,65,57,36,44,48,50,38,53,40,46,31,50,50,34,46,56,57,36,49,63,47,44,54,48,38,67,58,37,49,67,55,39,49,74,71,66,44,54,66,70,29,36,53,40,16,33,48,21,34,51,43,31,43,61,31,47,55,30,47,26,51,37,49,37,53,50,49,60,34,35,44,70,69,46,40,57,57,56,27,53,20,40,53,54,23,52,67,42,35,64,52,39,29,44,46,31,27,65,72,66,56,47,47,64,36,13,43,24,40,27,52,24,48,32,45,39,44,27,41,50,42,43,51,52,46,65,74,66,42,78,80,52,76,73,35,70,76,63,88,57,69,79,53,58,79,50,72,49,57,65,62,48,58,68,66,45,84,79,76,82,61,78,80,76,124

pLDDT: mean 83.72, std 18.62, range [20.61, 98.06]

InterPro domains:
  IPR002528 Multi antimicrobial extrusion protein [PF01554] (10-170)